Protein AF-A0A6I9NPJ2-F1 (afdb_monomer)

Foldseek 3Di:
DDPDDPVVVVVVVVVVVVVVVVVVVVVVVVVVVVVVVVVVVVVVVVVVVVVVVPDDDDDDDDDDDDDPPPPPPPVPVVNVVVVVVVVVVVVVVVVVVVVVVVVVVVVVVVVVVVVVVVVVVVVVVVVVVVVVVVVVVVVVVVVVVVVVVVVVVVVVVVVVVVVVLVVLLVLLVVLVVLLVVLLVLQVVLCVVQVHDGDPLLVVLVVVVVVVPVVDDPPDPPPDPPPDPPPDPPPPPPPDDDDDDDDDDDDPDPDDPDDPPVVSPDPVSSVSSVVSSVRSVVSSVVSVVVSVVVVPPPPDDPPDPPVVVVVVVVVVVVVVVVVVVVVVVVVVVVVVVVVVVVVVVVVVVCCVVVVCVVVVVVVVVVPPPDDDDDDDDPDDDDDD

Organism: NCBI:txid8208

Radius of gyration: 61.45 Å; Cα contacts (8 Å, |Δi|>4): 53; chains: 1; bounding box: 151×66×170 Å

Secondary structure (DSSP, 8-state):
-----HHHHHHHHHHHHHHHHHHHHHHHHHHHHHHHHHHHHHHHHHHHHHHHTTPPP-------------------HHHHHHHHHHHHHHHHHHHHHHHHHHHHHHHHHHHHHHHHHHHHHHHHHHHHHHHHHHHHHHHHHHHHHHHHHHHHHHHHHHHHHHHHHHHHHHHHHHHHHHHHHHHHHHHHHHHHTT-----HHHHHHHHHHHHHHHS-------------SS-TT-TT-------------------TTS----TT-THHHHHHHHHHHHHHHHHHHHHHHHHHHHTS-----S-HHHHHHHHHHHHHHHHHHHHHHHHHHHHHHHHHHHHHHHHHHHHHHHHHTTTHHHHHHHHHHSTTS--------------

Sequence (383 aa):
MGVEPKGAERDKSSLASKVEDLQLQLVMSKQALSQQADKVGSLTQQLEEVQSSQRPNGGEEDKGNGDEAQFDYEVDTKSKEVLESRMRSASDDLLKLRDELSQAGTRYNTLEHRYKQEKDRWRAEAQDLADKIRLCIKSSKQDEDRISELQKEIGATRKVAIDSEGHLSVAQEELLAFSEELSNLYHHICVCNNLTPKRVTLDFYREARRAHLIYPQHGAQKKPRANDMFNSKASVLQFMGEVDSAGTSTDSPACPGSPTLDFRDPSNVCNLVAVIRCQIKHLRVAVDLCRQRGAMPYSGFSDSGESERDAESLMEEVLKLKSLLSTKREQIATLRTVLKANKQLFDEITITVGLKDVLVPIFYRNSHYSVRWLVPVRSICYN

Mean predicted aligned error: 22.45 Å

InterPro domains:
  IPR018477 Bicaudal-D protein [PF09730] (9-345)
  IPR018477 Bicaudal-D protein [PTHR31233] (8-345)

Nearest PDB structures (foldseek):
  8to0-assembly1_K  TM=2.837E-01  e=7.012E+00  Mus musculus
  8otz-assembly1_Cm  TM=1.976E-01  e=8.435E+00  Bos taurus
  8otz-assembly1_Cv  TM=1.425E-01  e=6.199E+00  Bos taurus

Structure (mmCIF, N/CA/C/O backbone):
data_AF-A0A6I9NPJ2-F1
#
_entry.id   AF-A0A6I9NPJ2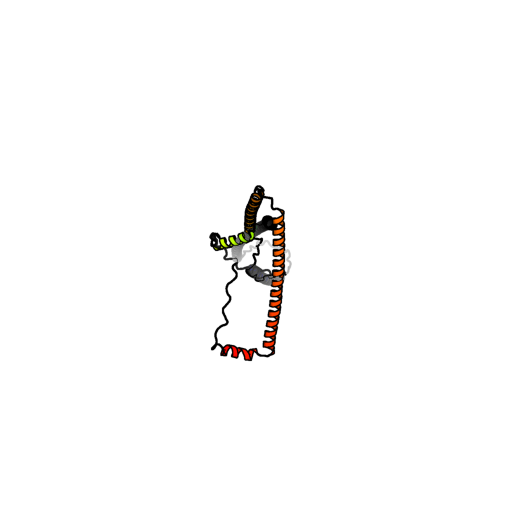-F1
#
loop_
_atom_site.group_PDB
_atom_site.id
_atom_site.type_symbol
_atom_site.label_atom_id
_atom_site.label_alt_id
_atom_site.label_comp_id
_atom_site.label_asym_id
_atom_site.label_entity_id
_atom_site.label_seq_id
_atom_site.pdbx_PDB_ins_code
_atom_site.Cartn_x
_atom_site.Cartn_y
_atom_site.Cartn_z
_atom_site.occupancy
_atom_site.B_iso_or_equiv
_atom_site.auth_seq_id
_atom_site.auth_comp_id
_atom_site.auth_asym_id
_atom_site.auth_atom_id
_atom_site.pdbx_PDB_model_num
ATOM 1 N N . MET A 1 1 ? 9.366 -7.466 22.010 1.00 38.16 1 MET A N 1
ATOM 2 C CA . MET A 1 1 ? 9.096 -7.177 23.435 1.00 38.16 1 MET A CA 1
ATOM 3 C C . MET A 1 1 ? 7.836 -6.338 23.492 1.00 38.16 1 MET A C 1
ATOM 5 O O . MET A 1 1 ? 7.825 -5.258 22.917 1.00 38.16 1 MET A O 1
ATOM 9 N N . GLY A 1 2 ? 6.754 -6.890 24.043 1.00 44.91 2 GLY A N 1
ATOM 10 C CA . GLY A 1 2 ? 5.453 -6.226 24.094 1.00 44.91 2 GLY A CA 1
ATOM 11 C C . GLY A 1 2 ? 5.486 -5.061 25.072 1.00 44.91 2 GLY A C 1
ATOM 12 O O . GLY A 1 2 ? 5.815 -5.241 26.240 1.00 44.91 2 GLY A O 1
ATOM 13 N N . VAL A 1 3 ? 5.168 -3.867 24.583 1.00 50.91 3 VAL A N 1
ATOM 14 C CA . VAL A 1 3 ? 4.899 -2.711 25.433 1.00 50.91 3 VAL A CA 1
ATOM 15 C C . VAL A 1 3 ? 3.489 -2.910 25.979 1.00 50.91 3 VAL A C 1
ATOM 17 O O . VAL A 1 3 ? 2.511 -2.597 25.302 1.00 50.91 3 VAL A O 1
ATOM 20 N N . GLU A 1 4 ? 3.372 -3.503 27.169 1.00 54.00 4 GLU A N 1
ATOM 21 C CA . GLU A 1 4 ? 2.095 -3.525 27.880 1.00 54.00 4 GLU A CA 1
ATOM 22 C C . GLU A 1 4 ? 1.645 -2.079 28.165 1.00 54.00 4 GLU A C 1
ATOM 24 O O . GLU A 1 4 ? 2.453 -1.228 28.565 1.00 54.00 4 GLU A O 1
ATOM 29 N N . PRO A 1 5 ? 0.360 -1.754 27.949 1.00 55.12 5 PRO A N 1
ATOM 30 C CA . PRO A 1 5 ? -0.159 -0.434 28.253 1.00 55.12 5 PRO A CA 1
ATOM 31 C C . PRO A 1 5 ? -0.169 -0.247 29.774 1.00 55.12 5 PRO A C 1
ATOM 33 O O . PRO A 1 5 ? -1.030 -0.781 30.467 1.00 55.12 5 PRO A O 1
ATOM 36 N N . LYS A 1 6 ? 0.759 0.569 30.289 1.00 60.22 6 LYS A N 1
ATOM 37 C CA . LYS A 1 6 ? 0.923 0.920 31.720 1.00 60.22 6 LYS A CA 1
ATOM 38 C C . LYS A 1 6 ? -0.370 1.346 32.445 1.00 60.22 6 LYS A C 1
ATOM 40 O O . LYS A 1 6 ? -0.420 1.327 33.671 1.00 60.22 6 LYS A O 1
ATOM 45 N N . GLY A 1 7 ? -1.414 1.744 31.711 1.00 67.00 7 GLY A N 1
ATOM 46 C CA . GLY A 1 7 ? -2.747 2.005 32.266 1.00 67.00 7 GLY A CA 1
ATOM 47 C C . GLY A 1 7 ? -3.471 0.734 32.727 1.00 67.00 7 GLY A C 1
ATOM 48 O O . GLY A 1 7 ? -4.004 0.707 33.831 1.00 67.00 7 GLY A O 1
ATOM 49 N N . ALA A 1 8 ? -3.405 -0.345 31.942 1.00 70.12 8 ALA A N 1
ATOM 50 C CA . ALA A 1 8 ? -4.059 -1.612 32.266 1.00 70.12 8 ALA A CA 1
ATOM 51 C C . ALA A 1 8 ? -3.421 -2.299 33.484 1.00 70.12 8 ALA A C 1
ATOM 53 O O . ALA A 1 8 ? -4.128 -2.878 34.306 1.00 70.12 8 ALA A O 1
ATOM 54 N N . GLU A 1 9 ? -2.099 -2.189 33.649 1.00 74.06 9 GLU A N 1
ATOM 55 C CA . GLU A 1 9 ? -1.397 -2.682 34.844 1.00 74.06 9 GLU A CA 1
ATOM 56 C C . GLU A 1 9 ? -1.810 -1.928 36.116 1.00 74.06 9 GLU A C 1
ATOM 58 O O . GLU A 1 9 ? -2.004 -2.536 37.173 1.00 74.06 9 GLU A O 1
ATOM 63 N N . ARG A 1 10 ? -1.989 -0.605 36.022 1.00 79.69 10 ARG A N 1
ATOM 64 C CA . ARG A 1 10 ? -2.429 0.224 37.151 1.00 79.69 10 ARG A CA 1
ATOM 65 C C . ARG A 1 10 ? -3.868 -0.091 37.561 1.00 79.69 10 ARG A C 1
ATOM 67 O O . ARG A 1 10 ? -4.141 -0.226 38.754 1.00 79.69 10 ARG A O 1
ATOM 74 N N . ASP A 1 11 ? -4.757 -0.270 36.590 1.00 84.44 11 ASP A N 1
ATOM 75 C CA . ASP A 1 11 ? -6.158 -0.621 36.837 1.00 84.44 11 ASP A CA 1
ATOM 76 C C . ASP A 1 11 ? -6.291 -2.046 37.389 1.00 84.44 11 ASP A C 1
ATOM 78 O O . ASP A 1 11 ? -7.033 -2.270 38.347 1.00 84.44 11 ASP A O 1
ATOM 82 N N . LYS A 1 12 ? -5.498 -2.997 36.876 1.00 88.75 12 LYS A N 1
ATOM 83 C CA . LYS A 1 12 ? -5.392 -4.364 37.413 1.00 88.75 12 LYS A CA 1
ATOM 84 C C . LYS A 1 12 ? -4.925 -4.364 38.869 1.00 88.75 12 LYS A C 1
ATOM 86 O O . LYS A 1 12 ? -5.502 -5.070 39.690 1.00 88.75 12 LYS A O 1
ATOM 91 N N . SER A 1 13 ? -3.924 -3.546 39.196 1.00 88.75 13 SER A N 1
ATOM 92 C CA . SER A 1 13 ? -3.397 -3.421 40.562 1.00 88.75 13 SER A CA 1
ATOM 93 C C . SER A 1 13 ? -4.421 -2.785 41.512 1.00 88.75 13 SER A C 1
ATOM 95 O O . SER A 1 13 ? -4.588 -3.236 42.642 1.00 88.75 13 SER A O 1
ATOM 97 N N . SER A 1 14 ? -5.167 -1.776 41.043 1.00 91.19 14 SER A N 1
ATOM 98 C CA . SER A 1 14 ? -6.255 -1.162 41.815 1.00 91.19 14 SER A CA 1
ATOM 99 C C . SER A 1 14 ? -7.412 -2.132 42.062 1.00 91.19 14 SER A C 1
ATOM 101 O O . SER A 1 14 ? -7.970 -2.157 43.159 1.00 91.19 14 SER A O 1
ATOM 103 N N . LEU A 1 15 ? -7.774 -2.943 41.064 1.00 90.12 15 LEU A N 1
ATOM 104 C CA . LEU A 1 15 ? -8.834 -3.936 41.205 1.00 90.12 15 LEU A CA 1
ATOM 105 C C . LEU A 1 15 ? -8.409 -5.084 42.131 1.00 90.12 15 LEU A C 1
ATOM 107 O O . LEU A 1 15 ? -9.218 -5.523 42.941 1.00 90.12 15 LEU A O 1
ATOM 111 N N . ALA A 1 16 ? -7.145 -5.516 42.066 1.00 93.50 16 ALA A N 1
ATOM 112 C CA . ALA A 1 16 ? -6.588 -6.522 42.970 1.00 93.50 16 ALA A CA 1
ATOM 113 C C . ALA A 1 16 ? -6.644 -6.065 44.436 1.00 93.50 16 ALA A C 1
ATOM 115 O O . ALA A 1 16 ? -7.194 -6.780 45.268 1.00 93.50 16 ALA A O 1
ATOM 116 N N . SER A 1 17 ? -6.204 -4.836 44.728 1.00 94.44 17 SER A N 1
ATOM 117 C CA . SER A 1 17 ? -6.300 -4.257 46.077 1.00 94.44 17 SER A CA 1
ATOM 118 C C . SER A 1 17 ? -7.750 -4.174 46.571 1.00 94.44 17 SER A C 1
ATOM 120 O O . SER A 1 17 ? -8.030 -4.553 47.702 1.00 94.44 17 SER A O 1
ATOM 122 N N . LYS A 1 18 ? -8.707 -3.785 45.716 1.00 95.88 18 LYS A N 1
ATOM 123 C CA . LYS A 1 18 ? -10.135 -3.785 46.089 1.00 95.88 18 LYS A CA 1
ATOM 124 C C . LYS A 1 18 ? -10.676 -5.186 46.374 1.00 95.88 18 LYS A C 1
ATOM 126 O O . LYS A 1 18 ? -11.534 -5.342 47.237 1.00 95.88 18 LYS A O 1
ATOM 131 N N . VAL A 1 19 ? -10.228 -6.196 45.628 1.00 95.50 19 VAL A N 1
ATOM 132 C CA . VAL A 1 19 ? -10.625 -7.590 45.863 1.00 95.50 19 VAL A CA 1
ATOM 133 C C . VAL A 1 19 ? -10.063 -8.086 47.193 1.00 95.50 19 VAL A C 1
ATOM 135 O O . VAL A 1 19 ? -10.807 -8.710 47.946 1.00 95.50 19 VAL A O 1
ATOM 138 N N . GLU A 1 20 ? -8.807 -7.771 47.511 1.00 95.69 20 GLU A N 1
ATOM 139 C CA . GLU A 1 20 ? -8.190 -8.087 48.806 1.00 95.69 20 GLU A CA 1
ATOM 140 C C . GLU A 1 20 ? -8.929 -7.404 49.969 1.00 95.69 20 GLU A C 1
ATOM 142 O O . GLU A 1 20 ? -9.288 -8.071 50.942 1.00 95.69 20 GLU A O 1
ATOM 147 N N . ASP A 1 21 ? -9.266 -6.118 49.836 1.00 95.50 21 ASP A N 1
ATOM 148 C CA . ASP A 1 21 ? -10.028 -5.370 50.845 1.00 95.50 21 ASP A CA 1
ATOM 149 C C . ASP A 1 21 ? -11.427 -5.969 51.071 1.00 95.50 21 ASP A C 1
ATOM 151 O O . ASP A 1 21 ? -11.862 -6.161 52.210 1.00 95.50 21 ASP A O 1
ATOM 155 N N . LEU A 1 22 ? -12.136 -6.321 49.991 1.00 95.69 22 LEU A N 1
ATOM 156 C CA . LEU A 1 22 ? -13.455 -6.956 50.076 1.00 95.69 22 LEU A CA 1
ATOM 157 C C . LEU A 1 22 ? -13.381 -8.366 50.677 1.00 95.69 22 LEU A C 1
ATOM 159 O O . LEU A 1 22 ? -14.276 -8.763 51.428 1.00 95.69 22 LEU A O 1
ATOM 163 N N . GLN A 1 23 ? -12.326 -9.127 50.378 1.00 94.75 23 GLN A N 1
ATOM 164 C CA . GLN A 1 23 ? -12.084 -10.431 50.995 1.00 94.75 23 GLN A CA 1
ATOM 165 C C . GLN A 1 23 ? -11.828 -10.292 52.497 1.00 94.75 23 GLN A C 1
ATOM 167 O O . GLN A 1 23 ? -12.419 -11.038 53.281 1.00 94.75 23 GLN A O 1
ATOM 172 N N . LEU A 1 24 ? -11.024 -9.311 52.911 1.00 96.94 24 LEU A N 1
ATOM 173 C CA . LEU A 1 24 ? -10.785 -9.020 54.322 1.00 96.94 24 LEU A CA 1
ATOM 174 C C . LEU A 1 24 ? -12.087 -8.626 55.033 1.00 96.94 24 LEU A C 1
ATOM 176 O O . LEU A 1 24 ? -12.410 -9.171 56.091 1.00 96.94 24 LEU A O 1
ATOM 180 N N . GLN A 1 25 ? -12.886 -7.751 54.422 1.00 95.88 25 GLN A N 1
ATOM 181 C CA . GLN A 1 25 ? -14.169 -7.318 54.974 1.00 95.88 25 GLN A CA 1
ATOM 182 C C . GLN A 1 25 ? -15.164 -8.484 55.114 1.00 95.88 25 GLN A C 1
ATOM 184 O O . GLN A 1 25 ? -15.882 -8.572 56.114 1.00 95.88 25 GLN A O 1
ATOM 189 N N . LEU A 1 26 ? -15.175 -9.419 5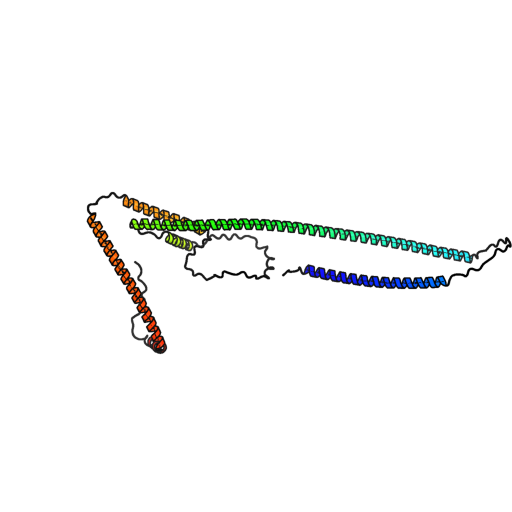4.158 1.00 96.62 26 LEU A N 1
ATOM 190 C CA . LEU A 1 26 ? -15.981 -10.638 54.232 1.00 96.62 26 LEU A CA 1
ATOM 191 C C . LEU A 1 26 ? -15.544 -11.539 55.393 1.00 96.62 26 LEU A C 1
ATOM 193 O O . LEU A 1 26 ? -16.397 -12.065 56.108 1.00 96.62 26 LEU A O 1
ATOM 197 N N . VAL A 1 27 ? -14.236 -11.723 55.591 1.00 96.81 27 VAL A N 1
ATOM 198 C CA . VAL A 1 27 ? -13.698 -12.520 56.706 1.00 96.81 27 VAL A CA 1
ATOM 199 C C . VAL A 1 27 ? -14.092 -11.900 58.045 1.00 96.81 27 VAL A C 1
ATOM 201 O O . VAL A 1 27 ? -14.621 -12.602 58.906 1.00 96.81 27 VAL A O 1
ATOM 204 N N . MET A 1 28 ? -13.934 -10.583 58.195 1.00 94.88 28 MET A N 1
ATOM 205 C CA . MET A 1 28 ? -14.337 -9.869 59.410 1.00 94.88 28 MET A CA 1
ATOM 206 C C . MET A 1 28 ? -15.846 -9.978 59.672 1.00 94.88 28 MET A C 1
ATOM 208 O O . MET A 1 28 ? -16.262 -10.223 60.804 1.00 94.88 28 MET A O 1
ATOM 212 N N . SER A 1 29 ? -16.678 -9.856 58.632 1.00 91.81 29 SER A N 1
ATOM 213 C CA . SER A 1 29 ? -18.133 -10.006 58.756 1.00 91.81 29 SER A CA 1
ATOM 214 C C . SER A 1 29 ? -18.537 -11.430 59.155 1.00 91.81 29 SER A C 1
ATOM 216 O O . SER A 1 29 ? -19.377 -11.599 60.040 1.00 91.81 29 SER A O 1
ATOM 218 N N . LYS A 1 30 ? -17.901 -12.459 58.577 1.00 95.00 30 LYS A N 1
ATOM 219 C CA . LYS A 1 30 ? -18.116 -13.862 58.967 1.00 95.00 30 LYS A CA 1
ATOM 220 C C . LYS A 1 30 ? -17.730 -14.116 60.424 1.00 95.00 30 LYS A C 1
ATOM 222 O O . LYS A 1 30 ? -18.463 -14.801 61.132 1.00 95.00 30 LYS A O 1
ATOM 227 N N . GLN A 1 31 ? -16.615 -13.546 60.879 1.00 96.75 31 GLN A N 1
ATOM 228 C CA . GLN A 1 31 ? -16.175 -13.667 62.268 1.00 96.75 31 GLN A CA 1
ATOM 229 C C . GLN A 1 31 ? -17.161 -12.999 63.239 1.00 96.75 31 GLN A C 1
ATOM 231 O O . GLN A 1 31 ? -17.514 -13.598 64.253 1.00 96.75 31 GLN A O 1
ATOM 236 N N . ALA A 1 32 ? -17.658 -11.802 62.914 1.00 95.50 32 ALA A N 1
ATOM 237 C CA . ALA A 1 32 ? -18.668 -11.118 63.722 1.00 95.50 32 ALA A CA 1
ATOM 238 C C . ALA A 1 32 ? -19.992 -11.905 63.787 1.00 95.50 32 ALA A C 1
ATOM 240 O O . ALA A 1 32 ? -20.590 -12.022 64.857 1.00 95.50 32 ALA A O 1
ATOM 241 N N . LEU A 1 33 ? -20.423 -12.499 62.666 1.00 95.44 33 LEU A N 1
ATOM 242 C CA . LEU A 1 33 ? -21.618 -13.345 62.625 1.00 95.44 33 LEU A CA 1
ATOM 243 C C . LEU A 1 33 ? -21.452 -14.602 63.491 1.00 95.44 33 LEU A C 1
ATOM 245 O O . LEU A 1 33 ? -22.380 -14.965 64.207 1.00 95.44 33 LEU A O 1
ATOM 249 N N . SER A 1 34 ? -20.270 -15.231 63.473 1.00 94.56 34 SER A N 1
ATOM 250 C CA . SER A 1 34 ? -19.956 -16.372 64.345 1.00 94.56 34 SER A CA 1
ATOM 251 C C . SER A 1 34 ? -20.078 -15.994 65.820 1.00 94.56 34 SER A C 1
ATOM 253 O O . SER A 1 34 ? -20.769 -16.674 66.566 1.00 94.56 34 SER A O 1
ATOM 255 N N . GLN A 1 35 ? -19.497 -14.861 66.229 1.00 95.56 35 GLN A N 1
ATOM 256 C CA . GLN A 1 35 ? -19.594 -14.381 67.613 1.00 95.56 35 GLN A CA 1
ATOM 257 C C . GLN A 1 35 ? -21.043 -14.104 68.030 1.00 95.56 35 GLN A C 1
ATOM 259 O O . GLN A 1 35 ? -21.431 -14.356 69.172 1.00 95.56 35 GLN A O 1
ATOM 264 N N . GLN A 1 36 ? -21.862 -13.585 67.111 1.00 90.69 36 GLN A N 1
ATOM 265 C CA . GLN A 1 36 ? -23.281 -13.374 67.368 1.00 90.69 36 GLN A CA 1
ATOM 266 C C . GLN A 1 36 ? -24.045 -14.701 67.472 1.00 90.69 36 GLN A C 1
ATOM 268 O O . GLN A 1 36 ? -24.898 -14.824 68.349 1.00 90.69 36 GLN A O 1
ATOM 273 N N . ALA A 1 37 ? -23.722 -15.692 66.636 1.00 92.25 37 ALA A N 1
ATOM 274 C CA . ALA A 1 37 ? -24.296 -17.033 66.712 1.00 92.25 37 ALA A CA 1
ATOM 275 C C . ALA A 1 37 ? -23.957 -17.719 68.046 1.00 92.25 37 ALA A C 1
ATOM 277 O O . ALA A 1 37 ? -24.860 -18.235 68.702 1.00 92.25 37 ALA A O 1
ATOM 278 N N . ASP A 1 38 ? -22.705 -17.627 68.502 1.00 94.50 38 ASP A N 1
ATOM 279 C CA . ASP A 1 38 ? -22.266 -18.175 69.792 1.00 94.50 38 ASP A CA 1
ATOM 280 C C . ASP A 1 38 ? -23.000 -17.505 70.965 1.00 94.50 38 ASP A C 1
ATOM 282 O O . ASP A 1 38 ? -23.469 -18.168 71.894 1.00 94.50 38 ASP A O 1
ATOM 286 N N . LYS A 1 39 ? -23.176 -16.178 70.903 1.00 95.25 39 LYS A N 1
ATOM 287 C CA . LYS A 1 39 ? -23.915 -15.419 71.920 1.00 95.25 39 LYS A CA 1
ATOM 288 C C . LYS A 1 39 ? -25.400 -15.785 71.953 1.00 95.25 39 LYS A C 1
ATOM 290 O O . LYS A 1 39 ? -25.966 -15.909 73.036 1.00 95.25 39 LYS A O 1
ATOM 295 N N . VAL A 1 40 ? -26.031 -15.966 70.791 1.00 93.75 40 VAL A N 1
ATOM 296 C CA . VAL A 1 40 ? -27.425 -16.432 70.698 1.00 93.75 40 VAL A CA 1
ATOM 297 C C . VAL A 1 40 ? -27.551 -17.858 71.232 1.00 93.75 40 VAL A C 1
ATOM 299 O O . VAL A 1 40 ? -28.490 -18.131 71.976 1.00 93.75 40 VAL A O 1
ATOM 302 N N . GLY A 1 41 ? -26.592 -18.740 70.935 1.00 94.94 41 GLY A N 1
ATOM 303 C CA . GLY A 1 41 ? -26.534 -20.089 71.501 1.00 94.94 41 GLY A CA 1
ATOM 304 C C . GLY A 1 41 ? -26.469 -20.070 73.030 1.00 94.94 41 GLY A C 1
ATOM 305 O O . GLY A 1 41 ? -27.281 -20.715 73.687 1.00 94.94 41 GLY A O 1
ATOM 306 N N . SER A 1 42 ? -25.585 -19.247 73.602 1.00 93.44 42 SER A N 1
ATOM 307 C CA . SER A 1 42 ? -25.468 -19.089 75.058 1.00 93.44 42 SER A CA 1
ATOM 308 C C . SER A 1 42 ? -26.744 -18.532 75.704 1.00 93.44 42 SER A C 1
ATOM 310 O O . SER A 1 42 ? -27.184 -19.052 76.727 1.00 93.44 42 SER A O 1
ATOM 312 N N . LEU A 1 43 ? -27.382 -17.520 75.101 1.00 93.12 43 LEU A N 1
ATOM 313 C CA . LEU A 1 43 ? -28.652 -16.975 75.602 1.00 93.12 43 LEU A CA 1
ATOM 314 C C . LEU A 1 43 ? -29.803 -17.985 75.497 1.00 93.12 43 LEU A C 1
ATOM 316 O O . LEU A 1 43 ? -30.653 -18.036 76.382 1.00 93.12 43 LEU A O 1
ATOM 320 N N . THR A 1 44 ? -29.822 -18.800 74.440 1.00 91.94 44 THR A N 1
ATOM 321 C CA . THR A 1 44 ? -30.819 -19.867 74.262 1.00 91.94 44 THR A CA 1
ATOM 322 C C . THR A 1 44 ? -30.664 -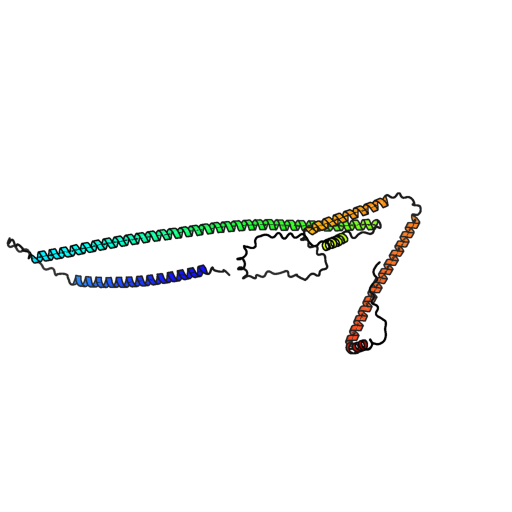20.931 75.348 1.00 91.94 44 THR A C 1
ATOM 324 O O . THR A 1 44 ? -31.652 -21.323 75.960 1.00 91.94 44 THR A O 1
ATOM 327 N N . GLN A 1 45 ? -29.426 -21.320 75.666 1.00 91.31 45 GLN A N 1
ATOM 328 C CA . GLN A 1 45 ? -29.133 -22.264 76.746 1.00 91.31 45 GLN A CA 1
ATOM 329 C C . GLN A 1 45 ? -29.535 -21.714 78.126 1.00 91.31 45 GLN A C 1
ATOM 331 O O . GLN A 1 45 ? -30.165 -22.423 78.907 1.00 91.31 45 GLN A O 1
ATOM 336 N N . GLN A 1 46 ? -29.265 -20.432 78.404 1.00 90.19 46 GLN A N 1
ATOM 337 C CA . GLN A 1 46 ? -29.727 -19.773 79.636 1.00 90.19 46 GLN A CA 1
ATOM 338 C C . GLN A 1 46 ? -31.261 -19.743 79.740 1.00 90.19 46 GLN A C 1
ATOM 340 O O . GLN A 1 46 ? -31.814 -19.889 80.829 1.00 90.19 46 GLN A O 1
ATOM 345 N N . LEU A 1 47 ? -31.966 -19.572 78.617 1.00 85.88 47 LEU A N 1
ATOM 346 C CA . LEU A 1 47 ? -33.429 -19.599 78.584 1.00 85.88 47 LEU A CA 1
ATOM 347 C C . LEU A 1 47 ? -33.985 -21.007 78.868 1.00 85.88 47 LEU A C 1
ATOM 349 O O . LEU A 1 47 ? -34.961 -21.135 79.608 1.00 85.88 47 LEU A O 1
ATOM 353 N N . GLU A 1 48 ? -33.363 -22.055 78.316 1.00 85.19 48 GLU A N 1
ATOM 354 C CA . GLU A 1 48 ? -33.728 -23.454 78.587 1.00 85.19 48 GLU A CA 1
ATOM 355 C C . GLU A 1 48 ? -33.485 -23.833 80.055 1.00 85.19 48 GLU A C 1
ATOM 357 O O . GLU A 1 48 ? -34.339 -24.472 80.674 1.00 85.19 48 GLU A O 1
ATOM 362 N N . GLU A 1 49 ? -32.384 -23.375 80.659 1.00 83.06 49 GLU A N 1
ATOM 363 C CA . GLU A 1 49 ? -32.111 -23.568 82.088 1.00 83.06 49 GLU A CA 1
ATOM 364 C C . GLU A 1 49 ? -33.188 -22.905 82.967 1.00 83.06 49 GLU A C 1
ATOM 366 O O . GLU A 1 49 ? -33.707 -23.534 83.897 1.00 83.06 49 GLU A O 1
ATOM 371 N N . VAL A 1 50 ? -33.612 -21.681 82.632 1.00 81.62 50 VAL A N 1
ATOM 372 C CA . VAL A 1 50 ? -34.684 -20.967 83.352 1.00 81.62 50 VAL A CA 1
ATOM 373 C C . VAL A 1 50 ? -36.050 -21.640 83.161 1.00 81.62 50 VAL A C 1
ATOM 375 O O . VAL A 1 50 ? -36.787 -21.793 84.136 1.00 81.62 50 VAL A O 1
ATOM 378 N N . GLN A 1 51 ? -36.384 -22.111 81.952 1.00 75.12 51 GLN A N 1
ATOM 379 C CA . GLN A 1 51 ? -37.618 -22.874 81.706 1.00 75.12 51 GLN A CA 1
ATOM 380 C C . GLN A 1 51 ? -37.626 -24.221 82.435 1.00 75.12 51 GLN A C 1
ATOM 382 O O . GLN A 1 51 ? -38.672 -24.647 82.928 1.00 75.12 51 GLN A O 1
ATOM 387 N N . SER A 1 52 ? -36.473 -24.885 82.540 1.00 67.44 52 SER A N 1
ATOM 388 C CA . SER A 1 52 ? -36.353 -26.153 83.265 1.00 67.44 52 SER A CA 1
ATOM 389 C C . SER A 1 52 ? -36.541 -25.990 84.780 1.00 67.44 52 SER A C 1
ATOM 391 O O . SER A 1 52 ? -37.115 -26.872 85.414 1.00 67.44 52 SER A O 1
ATOM 393 N N . SER A 1 53 ? -36.174 -24.831 85.343 1.00 60.59 53 SER A N 1
ATOM 394 C CA . SER A 1 53 ? -36.422 -24.483 86.753 1.00 60.59 53 SER A CA 1
ATOM 395 C C . SER A 1 53 ? -37.863 -24.036 87.055 1.00 60.59 53 SER A C 1
ATOM 397 O O . SER A 1 53 ? -38.220 -23.916 88.224 1.00 60.59 53 SER A O 1
ATOM 399 N N . GLN A 1 54 ? -38.706 -23.792 86.041 1.00 55.25 54 GLN A N 1
ATOM 400 C CA . GLN A 1 54 ? -40.064 -23.236 86.195 1.00 55.25 54 GLN A CA 1
ATOM 401 C C . GLN A 1 54 ? -41.220 -24.218 85.922 1.00 55.25 54 GLN A C 1
ATOM 403 O O . GLN A 1 54 ? -42.368 -23.784 85.823 1.00 55.25 54 GLN A O 1
ATOM 408 N N . ARG A 1 55 ? -40.989 -25.537 85.841 1.00 46.69 55 ARG A N 1
ATOM 409 C CA . ARG A 1 55 ? -42.103 -26.509 85.799 1.00 46.69 55 ARG A CA 1
ATOM 410 C C . ARG A 1 55 ? -42.738 -26.683 87.193 1.00 46.69 55 ARG A C 1
ATOM 412 O O . ARG A 1 55 ? -42.043 -27.160 88.089 1.00 46.69 55 ARG A O 1
ATOM 419 N N . PRO A 1 56 ? -44.038 -26.380 87.398 1.00 49.28 56 PRO A N 1
ATOM 420 C CA . PRO A 1 56 ? -44.739 -26.750 88.621 1.00 49.28 56 PRO A CA 1
ATOM 421 C C . PRO A 1 56 ? -45.010 -28.256 88.618 1.00 49.28 56 PRO A C 1
ATOM 423 O O . PRO A 1 56 ? -45.453 -28.826 87.619 1.00 49.28 56 PRO A O 1
ATOM 426 N N . ASN A 1 57 ? -44.735 -28.881 89.756 1.00 41.38 57 ASN A N 1
ATOM 427 C CA . ASN A 1 57 ? -45.082 -30.257 90.071 1.00 41.38 57 ASN A CA 1
ATOM 428 C C . ASN A 1 57 ? -46.614 -30.407 90.014 1.00 41.38 57 ASN A C 1
ATOM 430 O O . ASN A 1 57 ? -47.326 -29.688 90.713 1.00 41.38 57 ASN A O 1
ATOM 434 N N . GLY A 1 58 ? -47.118 -31.299 89.161 1.00 42.53 58 GLY A N 1
ATOM 435 C CA . GLY A 1 58 ? -48.537 -31.636 89.101 1.00 42.53 58 GLY A CA 1
ATOM 436 C C . GLY A 1 58 ? 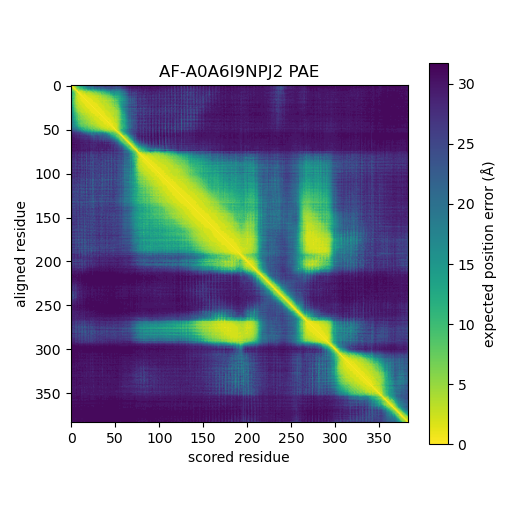-48.923 -32.483 90.311 1.00 42.53 58 GLY A C 1
ATOM 437 O O . GLY A 1 58 ? -48.461 -33.615 90.433 1.00 42.53 58 GLY A O 1
ATOM 438 N N . GLY A 1 59 ? -49.749 -31.915 91.187 1.00 38.81 59 GLY A N 1
ATOM 439 C CA . GLY A 1 59 ? -50.445 -32.587 92.279 1.00 38.81 59 GLY A CA 1
ATOM 440 C C . GLY A 1 59 ? -51.950 -32.357 92.136 1.00 38.81 59 GLY A C 1
ATOM 441 O O . GLY A 1 59 ? -52.374 -31.272 91.754 1.00 38.81 59 GLY A O 1
ATOM 442 N N . GLU A 1 60 ? -52.685 -33.438 92.358 1.00 45.25 60 GLU A N 1
ATOM 443 C CA . GLU A 1 60 ? -54.122 -33.710 92.231 1.00 45.25 60 GLU A CA 1
ATOM 444 C C . GLU A 1 60 ? -55.074 -32.699 92.894 1.00 45.25 60 GLU A C 1
ATOM 446 O O . GLU A 1 60 ? -54.671 -32.005 93.814 1.00 45.25 60 GLU A O 1
ATOM 451 N N . GLU A 1 61 ? -56.350 -32.707 92.477 1.00 39.00 61 GLU A N 1
ATOM 452 C CA . GLU A 1 61 ? -57.550 -32.525 93.329 1.00 39.00 61 GLU A CA 1
ATOM 453 C C . GLU A 1 61 ? -58.790 -32.856 92.465 1.00 39.00 61 GLU A C 1
ATOM 455 O O . GLU A 1 61 ? -59.002 -32.292 91.393 1.00 39.00 61 GLU A O 1
ATOM 460 N N . ASP A 1 62 ? -59.412 -34.020 92.645 1.00 37.94 62 ASP A N 1
ATOM 461 C CA . ASP A 1 62 ? -60.436 -34.380 93.641 1.00 37.94 62 ASP A CA 1
ATOM 462 C C . ASP A 1 62 ? -61.748 -33.581 93.519 1.00 37.94 62 ASP A C 1
ATOM 464 O O . ASP A 1 62 ? -61.807 -32.359 93.626 1.00 37.94 62 ASP A O 1
ATOM 468 N N . LYS A 1 63 ? -62.826 -34.324 93.248 1.00 41.16 63 LYS A N 1
ATOM 469 C CA . LYS A 1 63 ? -64.194 -33.832 93.069 1.00 41.16 63 LYS A CA 1
ATOM 470 C C . LYS A 1 63 ? -64.938 -34.008 94.391 1.00 41.16 63 LYS A C 1
ATOM 472 O O . LYS A 1 63 ? -65.566 -35.040 94.617 1.00 41.16 63 LYS A O 1
ATOM 477 N N . GLY A 1 64 ? -64.908 -32.968 95.219 1.00 36.62 64 GLY A N 1
ATOM 478 C CA . GLY A 1 64 ? -65.673 -32.853 96.459 1.00 36.62 64 GLY A CA 1
ATOM 479 C C . GLY A 1 64 ? -66.773 -31.793 96.361 1.00 36.62 64 GLY A C 1
ATOM 480 O O . GLY A 1 64 ? -66.505 -30.605 96.275 1.00 36.62 64 GLY A O 1
ATOM 481 N N . ASN A 1 65 ? -68.008 -32.279 96.363 1.00 34.97 65 ASN A N 1
ATOM 482 C CA . ASN A 1 65 ? -69.302 -31.611 96.503 1.00 34.97 65 ASN A CA 1
ATOM 483 C C . ASN A 1 65 ? -69.363 -30.500 97.581 1.00 34.97 65 ASN A C 1
ATOM 485 O O . ASN A 1 65 ? -68.880 -30.722 98.689 1.00 34.97 65 ASN A O 1
ATOM 489 N N . GLY A 1 66 ? -70.077 -29.395 97.325 1.00 38.31 66 GLY A N 1
ATOM 490 C CA . GLY A 1 66 ? -70.543 -28.503 98.397 1.00 38.31 66 GLY A CA 1
ATOM 491 C C . GLY A 1 66 ? -70.755 -27.041 98.003 1.00 38.31 66 GLY A C 1
ATOM 492 O O . GLY A 1 66 ? -69.793 -26.320 97.786 1.00 38.31 66 GLY A O 1
ATOM 493 N N . ASP A 1 67 ? -72.024 -26.640 98.016 1.00 36.69 67 ASP A N 1
ATOM 494 C CA . ASP A 1 67 ? -72.574 -25.282 98.074 1.00 36.69 67 ASP A CA 1
ATOM 495 C C . ASP A 1 67 ? -72.444 -24.348 96.859 1.00 36.69 67 ASP A C 1
ATOM 497 O O . ASP A 1 67 ? -71.411 -23.745 96.568 1.00 36.69 67 ASP A O 1
ATOM 501 N N . GLU A 1 68 ? -73.610 -24.117 96.238 1.00 45.75 68 GLU A N 1
ATOM 502 C CA . GLU A 1 68 ? -74.016 -22.839 95.644 1.00 45.75 68 GLU A CA 1
ATOM 503 C C . GLU A 1 68 ? -73.927 -21.722 96.700 1.00 45.75 68 GLU A C 1
ATOM 505 O O . GLU A 1 68 ? -74.922 -21.188 97.186 1.00 45.75 68 GLU A O 1
ATOM 510 N N . ALA A 1 69 ? -72.712 -21.338 97.063 1.00 43.41 69 ALA A N 1
ATOM 511 C CA . ALA A 1 69 ? -72.452 -19.988 97.501 1.00 43.41 69 ALA A CA 1
ATOM 512 C C . ALA A 1 69 ? -72.079 -19.226 96.237 1.00 43.41 69 ALA A C 1
ATOM 514 O O . ALA A 1 69 ? -71.012 -19.435 95.660 1.00 43.41 69 ALA A O 1
ATOM 515 N N . GLN A 1 70 ? -72.985 -18.360 95.789 1.00 47.91 70 GLN A N 1
ATOM 516 C CA . GLN A 1 70 ? -72.672 -17.265 94.888 1.00 47.91 70 GLN A CA 1
ATOM 517 C C . GLN A 1 70 ? -71.591 -16.405 95.559 1.00 47.91 70 GLN A C 1
ATOM 519 O O . GLN A 1 70 ? -71.874 -15.414 96.226 1.00 47.91 70 GLN A O 1
ATOM 524 N N . PHE A 1 71 ? -70.343 -16.856 95.446 1.00 42.81 71 PHE A N 1
ATOM 525 C CA . PHE A 1 71 ? -69.149 -16.122 95.806 1.00 42.81 71 PHE A CA 1
ATOM 526 C C . PHE A 1 71 ? -68.976 -15.096 94.699 1.00 42.81 71 PHE A C 1
ATOM 528 O O . PHE A 1 71 ? -68.359 -15.345 93.662 1.00 42.81 71 PHE A O 1
ATOM 535 N N . ASP A 1 72 ? -69.627 -13.957 94.902 1.00 46.06 72 ASP A N 1
ATOM 536 C CA . ASP A 1 72 ? -69.286 -12.721 94.231 1.00 46.06 72 ASP A CA 1
ATOM 537 C C . ASP A 1 72 ? -67.821 -12.449 94.582 1.00 46.06 72 ASP A C 1
ATOM 539 O O . ASP A 1 72 ? -67.493 -11.933 95.651 1.00 46.06 72 ASP A O 1
ATOM 543 N N . TYR A 1 73 ? -66.909 -12.924 93.731 1.00 53.91 73 TYR A N 1
ATOM 544 C CA . TYR A 1 73 ? -65.559 -12.400 93.713 1.00 53.91 73 TYR A CA 1
ATOM 545 C C . TYR A 1 73 ? -65.720 -10.939 93.295 1.00 53.91 73 TYR A C 1
ATOM 547 O O . TYR A 1 73 ? -65.623 -10.609 92.112 1.00 53.91 73 TYR A O 1
ATOM 555 N N . GLU A 1 74 ? -65.968 -10.066 94.273 1.00 51.00 74 GLU A N 1
ATOM 556 C CA . GLU A 1 74 ? -65.581 -8.669 94.197 1.00 51.00 74 GLU A CA 1
ATOM 557 C C . GLU A 1 74 ? -64.080 -8.693 93.920 1.00 51.00 74 GLU A C 1
ATOM 559 O O . GLU A 1 74 ? -63.234 -8.770 94.813 1.00 51.00 74 GLU A O 1
ATOM 564 N N . VAL A 1 75 ? -63.734 -8.736 92.634 1.00 58.47 75 VAL A N 1
ATOM 565 C CA . VAL A 1 75 ? -62.398 -8.413 92.177 1.00 58.47 75 VAL A CA 1
ATOM 566 C C . VAL A 1 75 ? -62.181 -7.010 92.699 1.00 58.47 75 VAL A C 1
ATOM 568 O O . VAL A 1 75 ? -62.812 -6.075 92.205 1.00 58.47 75 VAL A O 1
ATOM 571 N N . ASP A 1 76 ? -61.344 -6.913 93.734 1.00 67.38 76 ASP A N 1
ATOM 572 C CA . ASP A 1 76 ? -60.874 -5.668 94.325 1.00 67.38 76 ASP A CA 1
ATOM 573 C C . ASP A 1 76 ? -60.766 -4.627 93.209 1.00 67.38 76 ASP A C 1
ATOM 575 O O . ASP A 1 76 ? -60.076 -4.854 92.207 1.00 67.38 76 ASP A O 1
ATOM 579 N N . THR A 1 77 ? -61.521 -3.534 93.315 1.00 68.50 77 THR A N 1
ATOM 580 C CA . THR A 1 77 ? -61.626 -2.504 92.267 1.00 68.50 77 THR A CA 1
ATOM 581 C C . THR A 1 77 ? -60.240 -2.041 91.817 1.00 68.50 77 THR A C 1
ATOM 583 O O . THR A 1 77 ? -60.000 -1.810 90.631 1.00 68.50 77 THR A O 1
ATOM 586 N N . LYS A 1 78 ? -59.281 -2.066 92.746 1.00 78.38 78 LYS A N 1
ATOM 587 C CA . LYS A 1 78 ? -57.860 -1.810 92.528 1.00 78.38 78 LYS A CA 1
ATOM 588 C C . LYS A 1 78 ? -57.171 -2.830 91.608 1.00 78.38 78 LYS A C 1
ATOM 590 O O . LYS A 1 78 ? -56.351 -2.447 90.779 1.00 78.38 78 LYS A O 1
ATOM 595 N N . SER A 1 79 ? -57.500 -4.118 91.702 1.00 80.44 79 SER A N 1
ATOM 596 C CA . SER A 1 79 ? -56.982 -5.183 90.825 1.00 80.44 79 SER A CA 1
ATOM 597 C C . SER A 1 79 ? -57.479 -5.028 89.381 1.00 80.44 79 SER A C 1
ATOM 599 O O . SER A 1 79 ? -56.697 -5.142 88.431 1.00 80.44 79 SER A O 1
ATOM 601 N N . LYS A 1 80 ? -58.759 -4.668 89.204 1.00 84.44 80 LYS A N 1
ATOM 602 C CA . LYS A 1 80 ? -59.342 -4.361 87.888 1.00 84.44 80 LYS A CA 1
ATOM 603 C C . LYS A 1 80 ? -58.685 -3.133 87.244 1.00 84.44 80 LYS A C 1
ATOM 605 O O . LYS A 1 80 ? -58.278 -3.201 86.086 1.00 84.44 80 LYS A O 1
ATOM 610 N N . GLU A 1 81 ? -58.501 -2.047 87.994 1.00 87.06 81 GLU A N 1
ATOM 611 C CA . GLU A 1 81 ? -57.823 -0.832 87.513 1.00 87.06 81 GLU A CA 1
ATOM 612 C C . GLU A 1 81 ? -56.355 -1.075 87.121 1.00 87.06 81 GLU A C 1
ATOM 614 O O . GLU A 1 81 ? -55.871 -0.533 86.120 1.00 87.06 81 GLU A O 1
ATOM 619 N N . VAL A 1 82 ? -55.634 -1.913 87.877 1.00 89.62 82 VAL A N 1
ATOM 620 C CA . VAL A 1 82 ? -54.252 -2.308 87.557 1.00 89.62 82 VAL A CA 1
ATOM 621 C C . VAL A 1 82 ? -54.202 -3.122 86.264 1.00 89.62 82 VAL A C 1
ATOM 623 O O . VAL A 1 82 ? -53.341 -2.866 85.417 1.00 89.62 82 VAL A O 1
ATOM 626 N N . LEU A 1 83 ? -55.127 -4.067 86.073 1.00 90.50 83 LEU A N 1
ATOM 627 C CA . LEU A 1 83 ? -55.218 -4.846 84.838 1.00 90.50 83 LEU A CA 1
ATOM 628 C C . LEU A 1 83 ? -55.541 -3.952 83.634 1.00 90.50 83 LEU A C 1
ATOM 630 O O . LEU A 1 83 ? -54.853 -4.035 82.618 1.00 90.50 83 LEU A O 1
ATOM 634 N N . GLU A 1 84 ? -56.522 -3.056 83.757 1.00 91.12 84 GLU A N 1
ATOM 635 C CA . GLU A 1 84 ? -56.876 -2.092 82.708 1.00 91.12 84 GLU A CA 1
ATOM 636 C C . GLU A 1 84 ? -55.704 -1.160 82.366 1.00 91.12 84 GLU A C 1
ATOM 638 O O . GLU A 1 84 ? -55.432 -0.898 81.193 1.00 91.12 84 GLU A O 1
ATOM 643 N N . SER A 1 85 ? -54.958 -0.698 83.371 1.00 91.88 85 SER A N 1
ATOM 644 C CA . SER A 1 85 ? -53.756 0.119 83.171 1.00 91.88 85 SER A CA 1
ATOM 645 C C . SER A 1 85 ? -52.643 -0.655 82.462 1.00 91.88 85 SER A C 1
ATOM 647 O O . SER A 1 85 ? -52.005 -0.124 81.553 1.00 91.88 85 SER A O 1
ATOM 649 N N . ARG A 1 86 ? -52.447 -1.933 82.809 1.00 95.56 86 ARG A N 1
ATOM 650 C CA . ARG A 1 86 ? -51.470 -2.814 82.154 1.00 95.56 86 ARG A CA 1
ATOM 651 C C . ARG A 1 86 ? -51.866 -3.138 80.714 1.00 95.56 86 ARG A C 1
ATOM 653 O O . ARG A 1 86 ? -51.007 -3.122 79.837 1.00 95.56 86 ARG A O 1
ATOM 660 N N . MET A 1 87 ? -53.152 -3.375 80.451 1.00 95.00 87 MET A N 1
ATOM 661 C CA . MET A 1 87 ? -53.684 -3.562 79.097 1.00 95.00 87 MET A CA 1
ATOM 662 C C . MET A 1 87 ? -53.528 -2.301 78.245 1.00 95.00 87 MET A C 1
ATOM 664 O O . MET A 1 87 ? -53.161 -2.402 77.074 1.00 95.00 87 MET A O 1
ATOM 668 N N . ARG A 1 88 ? -53.757 -1.116 78.824 1.00 95.88 88 ARG A N 1
ATOM 669 C CA . ARG A 1 88 ? -53.548 0.169 78.145 1.00 95.88 88 ARG A CA 1
ATOM 670 C C . ARG A 1 88 ? -52.075 0.375 77.786 1.00 95.88 88 ARG A C 1
ATOM 672 O O . ARG A 1 88 ? -51.780 0.613 76.624 1.00 95.88 88 ARG A O 1
ATOM 679 N N . SER A 1 89 ? -51.159 0.151 78.733 1.00 96.44 89 SER A N 1
ATOM 680 C CA . SER A 1 89 ? -49.709 0.197 78.476 1.00 96.44 89 SER A CA 1
ATOM 681 C C . SER A 1 89 ? -49.283 -0.786 77.380 1.00 96.44 89 SER A C 1
ATOM 683 O O . SER A 1 89 ? -48.548 -0.410 76.474 1.00 96.44 89 SER A O 1
ATOM 685 N N . ALA A 1 90 ? -49.770 -2.031 77.423 1.00 96.44 90 ALA A N 1
ATOM 686 C CA . ALA A 1 90 ? -49.471 -3.024 76.393 1.00 96.44 90 ALA A CA 1
ATOM 687 C C . ALA A 1 90 ? -50.030 -2.619 75.016 1.00 96.44 90 ALA A C 1
ATOM 689 O O . ALA A 1 90 ? -49.387 -2.852 73.996 1.00 96.44 90 ALA A O 1
ATOM 690 N N . SER A 1 91 ? -51.207 -1.988 74.980 1.00 96.50 91 SER A N 1
ATOM 691 C CA . SER A 1 91 ? -51.814 -1.482 73.741 1.00 96.50 91 SER A CA 1
ATOM 692 C C . SER A 1 91 ? -51.003 -0.329 73.141 1.00 96.50 91 SER A C 1
ATOM 694 O O . SER A 1 91 ? -50.782 -0.307 71.930 1.00 96.50 91 SER A O 1
ATOM 696 N N . ASP A 1 92 ? -50.505 0.585 73.976 1.00 96.81 92 ASP A N 1
ATOM 697 C CA . ASP A 1 92 ? -49.633 1.683 73.546 1.00 96.81 92 ASP A CA 1
ATOM 698 C C . ASP A 1 92 ? -48.299 1.161 72.992 1.00 96.81 92 ASP A C 1
ATOM 700 O O . ASP A 1 92 ? -47.803 1.658 71.979 1.00 96.81 92 ASP A O 1
ATOM 704 N N . ASP A 1 93 ? -47.730 0.124 73.607 1.00 97.19 93 ASP A N 1
ATOM 705 C CA . ASP A 1 93 ? -46.498 -0.502 73.123 1.00 97.19 93 ASP A CA 1
ATOM 706 C C . ASP A 1 93 ? -46.717 -1.271 71.809 1.00 97.19 93 ASP A C 1
ATOM 708 O O . ASP A 1 93 ? -45.886 -1.184 70.905 1.00 97.19 93 ASP A O 1
ATOM 712 N N . LEU A 1 94 ? -47.863 -1.942 71.632 1.00 97.56 94 LEU A N 1
ATOM 713 C CA . LEU A 1 94 ? -48.239 -2.550 70.348 1.00 97.56 94 LEU A CA 1
ATOM 714 C C . LEU A 1 94 ? -48.395 -1.506 69.234 1.00 97.56 94 LEU A C 1
ATOM 716 O O . LEU A 1 94 ? -47.983 -1.757 68.100 1.00 97.56 94 LEU A O 1
ATOM 720 N N . LEU A 1 95 ? -48.959 -0.333 69.539 1.00 97.56 95 LEU A N 1
ATOM 721 C CA . LEU A 1 95 ? -49.058 0.783 68.594 1.00 97.56 95 LEU A CA 1
ATOM 722 C C . LEU A 1 95 ? -47.672 1.292 68.176 1.00 97.56 95 LEU A C 1
ATOM 724 O O . LEU A 1 95 ? -47.421 1.422 66.977 1.00 97.56 95 LEU A O 1
ATOM 728 N N . LYS A 1 96 ? -46.751 1.494 69.130 1.00 97.69 96 LYS A N 1
ATOM 729 C CA . LYS A 1 96 ? -45.358 1.879 68.832 1.00 97.69 96 LYS A CA 1
ATOM 730 C C . LYS A 1 96 ? -44.665 0.840 67.955 1.00 97.69 96 LYS A C 1
ATOM 732 O O . LYS A 1 96 ? -44.090 1.199 66.932 1.00 97.69 96 LYS A O 1
ATOM 737 N N . LEU A 1 97 ? -44.778 -0.444 68.299 1.00 97.75 97 LEU A N 1
ATOM 738 C CA . LEU A 1 97 ? -44.189 -1.535 67.516 1.00 97.75 97 LEU A CA 1
ATOM 739 C C . LEU A 1 97 ? -44.772 -1.607 66.100 1.00 97.75 97 LEU A C 1
ATOM 741 O O . LEU A 1 97 ? -44.039 -1.848 65.142 1.00 97.75 97 LEU A O 1
ATOM 745 N N . ARG A 1 98 ? -46.077 -1.364 65.934 1.00 97.94 98 ARG A N 1
ATOM 746 C CA . ARG A 1 98 ? -46.715 -1.298 64.612 1.00 97.94 98 ARG A CA 1
ATOM 747 C C . ARG A 1 98 ? -46.159 -0.141 63.781 1.00 97.94 98 ARG A C 1
ATOM 749 O O . ARG A 1 98 ? -45.910 -0.310 62.586 1.00 97.94 98 ARG A O 1
ATOM 756 N N . ASP A 1 99 ? -45.966 1.022 64.392 1.00 97.94 99 ASP A N 1
ATOM 757 C CA . ASP A 1 99 ? -45.425 2.198 63.712 1.00 97.94 99 ASP A CA 1
ATOM 758 C C . ASP A 1 99 ? -43.940 2.020 63.366 1.00 97.94 99 ASP A C 1
ATOM 760 O O . ASP A 1 99 ? -43.530 2.350 62.252 1.00 97.94 99 ASP A O 1
ATOM 764 N N . GLU A 1 100 ? -43.148 1.411 64.252 1.00 97.88 100 GLU A N 1
ATOM 765 C CA . GLU A 1 100 ? -41.761 1.017 63.982 1.00 97.88 100 GLU A CA 1
ATOM 766 C C . GLU A 1 100 ? -41.669 -0.009 62.849 1.00 97.88 100 GLU A C 1
ATOM 768 O O . GLU A 1 100 ? -40.835 0.143 61.956 1.00 97.88 100 GLU A O 1
ATOM 773 N N . LEU A 1 101 ? -42.553 -1.012 62.824 1.00 98.06 101 LEU A N 1
ATOM 774 C CA . LEU A 1 101 ? -42.618 -2.004 61.751 1.00 98.06 101 LEU A CA 1
ATOM 775 C C . LEU A 1 101 ? -42.994 -1.356 60.411 1.00 98.06 101 LEU A C 1
ATOM 777 O O . LEU A 1 101 ? -42.374 -1.641 59.386 1.00 98.06 101 LEU A O 1
ATOM 781 N N . SER A 1 102 ? -43.966 -0.440 60.413 1.00 97.88 102 SER A N 1
ATOM 782 C CA . SER A 1 102 ? -44.346 0.346 59.232 1.00 97.88 102 SER A CA 1
ATOM 783 C C . SER A 1 102 ? -43.188 1.228 58.744 1.00 97.88 102 SER A C 1
ATOM 785 O O . SER A 1 102 ? -42.850 1.252 57.555 1.00 97.88 102 SER A O 1
ATOM 787 N N . GLN A 1 103 ? -42.496 1.903 59.664 1.00 98.25 103 GLN A N 1
ATOM 788 C CA . GLN A 1 103 ? -41.329 2.724 59.356 1.00 98.25 103 GLN A CA 1
ATOM 789 C C . GLN A 1 103 ? -40.153 1.876 58.839 1.00 98.25 103 GLN A C 1
ATOM 791 O O . GLN A 1 103 ? -39.468 2.276 57.897 1.00 98.25 103 GLN A O 1
ATOM 796 N N . ALA A 1 104 ? -39.930 0.687 59.393 1.00 97.56 104 ALA A N 1
ATOM 797 C CA . ALA A 1 104 ? -38.941 -0.260 58.890 1.00 97.56 104 ALA A CA 1
ATOM 798 C C . ALA A 1 104 ? -39.308 -0.757 57.481 1.00 97.56 104 ALA A C 1
ATOM 800 O O . ALA A 1 104 ? -38.442 -0.790 56.606 1.00 97.56 104 ALA A O 1
ATOM 801 N N . GLY A 1 105 ? -40.588 -1.048 57.224 1.00 98.31 105 GLY A N 1
ATOM 802 C CA . GLY A 1 105 ? -41.089 -1.439 55.905 1.00 98.31 105 GLY A CA 1
ATOM 803 C C . GLY A 1 105 ? -40.888 -0.354 54.842 1.00 98.31 105 GLY A C 1
ATOM 804 O O . GLY A 1 105 ? -40.392 -0.634 53.752 1.00 98.31 105 GLY A O 1
ATOM 805 N N . THR A 1 106 ? -41.177 0.912 55.161 1.00 98.19 106 THR A N 1
ATOM 806 C CA . THR A 1 106 ? -40.925 2.033 54.230 1.00 98.19 106 THR A CA 1
ATOM 807 C C . THR A 1 106 ? -39.433 2.244 53.954 1.00 98.19 106 THR A C 1
ATOM 809 O O . THR A 1 106 ? -39.047 2.477 52.803 1.00 98.19 106 THR A O 1
ATOM 812 N N . ARG A 1 107 ? -38.567 2.099 54.970 1.00 98.19 107 ARG A N 1
ATOM 813 C CA . ARG A 1 107 ? -37.101 2.133 54.804 1.00 98.19 107 ARG A CA 1
ATOM 814 C C . ARG A 1 107 ? -36.601 0.991 53.920 1.00 98.19 107 ARG A C 1
ATOM 816 O O . ARG A 1 107 ? -35.778 1.241 53.040 1.00 98.19 107 ARG A O 1
ATOM 823 N N . TYR A 1 108 ? -37.114 -0.224 54.119 1.00 98.00 108 TYR A N 1
ATOM 824 C CA . TYR A 1 108 ? -36.788 -1.387 53.292 1.00 98.00 108 TYR A CA 1
ATOM 825 C C . TYR A 1 108 ? -37.183 -1.156 51.831 1.00 98.00 108 TYR A C 1
ATOM 827 O O . TYR A 1 108 ? -36.321 -1.230 50.960 1.00 98.00 108 TYR A O 1
ATOM 835 N N . ASN A 1 109 ? -38.432 -0.758 51.569 1.00 97.94 109 ASN A N 1
ATOM 836 C CA . ASN A 1 109 ? -38.912 -0.485 50.210 1.00 97.94 109 ASN A CA 1
ATOM 837 C C . ASN A 1 109 ? -38.089 0.614 49.519 1.00 97.94 109 ASN A C 1
ATOM 839 O O . ASN A 1 109 ? -37.767 0.520 48.335 1.00 97.94 109 ASN A O 1
ATOM 843 N N . THR A 1 110 ? -37.694 1.652 50.263 1.00 98.38 110 THR A N 1
ATOM 844 C CA . THR A 1 110 ? -36.835 2.726 49.738 1.00 98.38 110 THR A CA 1
ATOM 845 C C . THR A 1 110 ? -35.449 2.198 49.365 1.00 98.38 110 THR A C 1
ATOM 847 O O . THR A 1 110 ? -34.905 2.550 48.316 1.00 98.38 110 THR A O 1
ATOM 850 N N . LEU A 1 111 ? -34.854 1.350 50.209 1.00 98.00 111 LEU A N 1
ATOM 851 C CA . LEU A 1 111 ? -33.556 0.738 49.934 1.00 98.00 111 LEU A CA 1
ATOM 852 C C . LEU A 1 111 ? -33.631 -0.226 48.745 1.00 98.00 111 LEU A C 1
ATOM 854 O O . LEU A 1 111 ? -32.755 -0.181 47.884 1.00 98.00 111 LEU A O 1
ATOM 858 N N . GLU A 1 112 ? -34.683 -1.038 48.667 1.00 97.94 112 GLU A N 1
ATOM 859 C CA . GLU A 1 112 ? -34.934 -1.960 47.560 1.00 97.94 112 GLU A CA 1
ATOM 860 C C . GLU A 1 112 ? -35.087 -1.205 46.234 1.00 97.94 112 GLU A C 1
ATOM 862 O O . GLU A 1 112 ? -34.466 -1.572 45.233 1.00 97.94 112 GLU A O 1
ATOM 867 N N . HIS A 1 113 ? -35.836 -0.097 46.227 1.00 98.50 113 HIS A N 1
ATOM 868 C CA . HIS A 1 113 ? -35.984 0.733 45.036 1.00 98.50 113 HIS A CA 1
ATOM 869 C C . HIS A 1 113 ? -34.645 1.328 44.582 1.00 98.50 113 HIS A C 1
ATOM 871 O O . HIS A 1 113 ? -34.303 1.228 43.403 1.00 98.50 113 HIS A O 1
ATOM 877 N N . ARG A 1 114 ? -33.846 1.874 45.514 1.00 98.25 114 ARG A N 1
ATOM 878 C CA . ARG A 1 114 ? -32.501 2.386 45.199 1.00 98.25 114 ARG A CA 1
ATOM 879 C C . ARG A 1 114 ? -31.581 1.289 44.677 1.00 98.25 114 ARG A C 1
ATOM 881 O O . ARG A 1 114 ? -30.890 1.506 43.690 1.00 98.25 114 ARG A O 1
ATOM 888 N N . TYR A 1 115 ? -31.598 0.109 45.294 1.00 97.88 115 TYR A N 1
ATOM 889 C CA . TYR A 1 115 ? -30.817 -1.036 44.830 1.00 97.88 115 TYR A CA 1
ATOM 890 C C . TYR A 1 115 ? -31.200 -1.437 43.400 1.00 97.88 115 TYR A C 1
ATOM 892 O O . TYR A 1 115 ? -30.328 -1.660 42.562 1.00 97.88 115 TYR A O 1
ATOM 900 N N . LYS A 1 116 ? -32.501 -1.486 43.094 1.00 98.19 116 LYS A N 1
ATOM 901 C CA . LYS A 1 116 ? -32.992 -1.815 41.754 1.00 98.19 116 LYS A CA 1
ATOM 902 C C . LYS A 1 116 ? -32.588 -0.759 40.724 1.00 98.19 116 LYS A C 1
ATOM 904 O O . LYS A 1 116 ? -32.078 -1.121 39.670 1.00 98.19 116 LYS A O 1
ATOM 909 N N . GLN A 1 117 ? -32.739 0.524 41.055 1.00 98.38 117 GLN A N 1
ATOM 910 C CA . GLN A 1 117 ? -32.320 1.634 40.197 1.00 98.38 117 GLN A CA 1
ATOM 911 C C . GLN A 1 117 ? -30.816 1.585 39.902 1.00 98.38 117 GLN A C 1
ATOM 913 O O . GLN A 1 117 ? -30.403 1.713 38.752 1.00 98.38 117 GLN A O 1
ATOM 918 N N . GLU A 1 118 ? -30.001 1.360 40.930 1.00 98.25 118 GLU A N 1
ATOM 919 C CA . GLU A 1 118 ? -28.549 1.245 40.822 1.00 98.25 118 GLU A CA 1
ATOM 920 C C . GLU A 1 118 ? -28.155 0.053 39.940 1.00 98.25 118 GLU A C 1
ATOM 922 O O . GLU A 1 118 ? -27.356 0.189 39.016 1.00 98.25 118 GLU A O 1
ATOM 927 N N . LYS A 1 119 ? -28.776 -1.110 40.166 1.00 97.88 119 LYS A N 1
ATOM 928 C CA . LYS A 1 119 ? -28.579 -2.317 39.356 1.00 97.88 119 LYS A CA 1
ATOM 929 C C . LYS A 1 119 ? -28.937 -2.087 37.889 1.00 97.88 119 LYS A C 1
ATOM 931 O O . LYS A 1 119 ? -28.198 -2.523 37.008 1.00 97.88 119 LYS A O 1
ATOM 936 N N . ASP A 1 120 ? -30.060 -1.429 37.623 1.00 98.25 120 ASP A N 1
ATOM 937 C CA . ASP A 1 120 ? -30.496 -1.132 36.261 1.00 98.25 120 ASP A CA 1
ATOM 938 C C . ASP A 1 120 ? -29.564 -0.109 35.591 1.00 98.25 120 ASP A C 1
ATOM 940 O O . ASP A 1 120 ? -29.235 -0.279 34.416 1.00 98.25 120 ASP A O 1
ATOM 944 N N . ARG A 1 121 ? -29.046 0.874 36.344 1.00 98.56 121 ARG A N 1
ATOM 945 C CA . ARG A 1 121 ? -28.031 1.821 35.860 1.00 98.56 121 ARG A CA 1
ATOM 946 C C . ARG A 1 121 ? -26.733 1.112 35.473 1.00 98.56 121 ARG A C 1
ATOM 948 O O . ARG A 1 121 ? -26.286 1.259 34.340 1.00 98.56 121 ARG A O 1
ATOM 955 N N . TRP A 1 122 ? -26.180 0.275 36.353 1.00 98.38 122 TRP A N 1
ATOM 956 C CA . TRP A 1 122 ? -24.972 -0.502 36.046 1.00 98.38 122 TRP A CA 1
ATOM 957 C C . TRP A 1 122 ? -25.182 -1.469 34.879 1.00 98.38 122 TRP A C 1
ATOM 959 O O . TRP A 1 122 ? -24.276 -1.652 34.069 1.00 98.38 122 TRP A O 1
ATOM 969 N N . ARG A 1 123 ? -26.377 -2.065 34.741 1.00 98.50 123 ARG A N 1
ATOM 970 C CA . ARG A 1 123 ? -26.702 -2.901 33.575 1.00 98.50 123 ARG A CA 1
ATOM 971 C C . ARG A 1 123 ? -26.683 -2.078 32.284 1.00 98.50 123 ARG A C 1
ATOM 973 O O . ARG A 1 123 ? -26.137 -2.547 31.290 1.00 98.50 123 ARG A O 1
ATOM 980 N N . ALA A 1 124 ? -27.268 -0.882 32.293 1.00 98.38 124 ALA A N 1
ATOM 981 C CA . ALA A 1 124 ? -27.280 0.001 31.131 1.00 98.38 124 ALA A CA 1
ATOM 982 C C . ALA A 1 124 ? -25.864 0.466 30.750 1.00 98.38 124 ALA A C 1
ATOM 984 O O . ALA A 1 124 ? -25.500 0.392 29.581 1.00 98.38 124 ALA A O 1
ATOM 985 N N . GLU A 1 125 ? -25.045 0.863 31.728 1.00 98.50 125 GLU A N 1
ATOM 986 C CA . GLU A 1 125 ? -23.644 1.252 31.506 1.00 98.50 125 GLU A CA 1
ATOM 987 C C . GLU A 1 125 ? -22.800 0.088 30.962 1.00 98.50 125 GLU A C 1
ATOM 989 O O . GLU A 1 125 ? -22.037 0.259 30.011 1.00 98.50 125 GLU A O 1
ATOM 994 N N . ALA A 1 126 ? -22.970 -1.119 31.512 1.00 98.50 126 ALA A N 1
ATOM 995 C CA . ALA A 1 126 ? -22.289 -2.312 31.016 1.00 98.50 126 ALA A CA 1
ATOM 996 C C . ALA A 1 126 ? -22.701 -2.649 29.574 1.00 98.50 126 ALA A C 1
ATOM 998 O O . ALA A 1 126 ? -21.854 -3.032 28.765 1.00 98.50 126 ALA A O 1
ATOM 999 N N . GLN A 1 127 ? -23.984 -2.482 29.241 1.00 98.56 127 GLN A N 1
ATOM 1000 C CA . GLN A 1 127 ? -24.488 -2.710 27.890 1.00 98.56 127 GLN A CA 1
ATOM 1001 C C . GLN A 1 127 ? -23.940 -1.677 26.896 1.00 98.56 127 GLN A C 1
ATOM 1003 O O . GLN A 1 127 ? -23.456 -2.065 25.835 1.00 98.56 127 GLN A O 1
ATOM 1008 N N . ASP A 1 128 ? -23.935 -0.391 27.253 1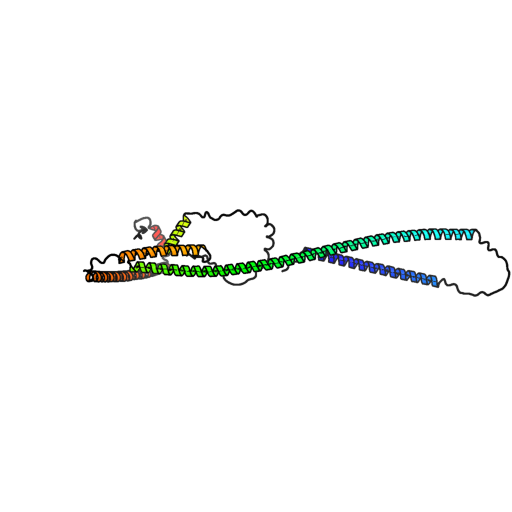.00 98.56 128 ASP A N 1
ATOM 1009 C CA . ASP A 1 128 ? -23.359 0.681 26.431 1.00 98.56 128 ASP A CA 1
ATOM 1010 C C . ASP A 1 128 ? -21.856 0.462 26.190 1.00 98.56 128 ASP A C 1
ATOM 1012 O O . ASP A 1 128 ? -21.370 0.584 25.063 1.00 98.56 128 ASP A O 1
ATOM 1016 N N . LEU A 1 129 ? -21.109 0.046 27.218 1.00 98.56 129 LEU A N 1
ATOM 1017 C CA . LEU A 1 129 ? -19.697 -0.296 27.060 1.00 98.56 129 LEU A CA 1
ATOM 1018 C C . LEU A 1 129 ? -19.504 -1.512 26.141 1.00 98.56 129 LEU A C 1
ATOM 1020 O O . LEU A 1 129 ? -18.627 -1.492 25.277 1.00 98.56 129 LEU A O 1
ATOM 1024 N N . ALA A 1 130 ? -20.334 -2.548 26.275 1.00 98.44 130 ALA A N 1
ATOM 1025 C CA . ALA A 1 130 ? -20.298 -3.711 25.392 1.00 98.44 130 ALA A CA 1
ATOM 1026 C C . ALA A 1 130 ? -20.624 -3.339 23.933 1.00 98.44 130 ALA A C 1
ATOM 1028 O O . ALA A 1 130 ? -19.988 -3.850 23.007 1.00 98.44 130 ALA A O 1
ATOM 1029 N N . ASP A 1 131 ? -21.575 -2.428 23.715 1.00 98.56 131 ASP A N 1
ATOM 1030 C CA . ASP A 1 131 ? -21.922 -1.903 22.393 1.00 98.56 131 ASP A CA 1
ATOM 1031 C C . ASP A 1 131 ? -20.765 -1.093 21.789 1.00 98.56 131 ASP A C 1
ATOM 1033 O O . ASP A 1 131 ? -20.404 -1.310 20.628 1.00 98.56 131 ASP A O 1
ATOM 1037 N N . LYS A 1 132 ? -20.115 -0.234 22.585 1.00 98.62 132 LYS A N 1
ATOM 1038 C CA . LYS A 1 132 ? -18.916 0.522 22.182 1.00 98.62 132 LYS A CA 1
ATOM 1039 C C . LYS A 1 132 ? -17.749 -0.392 21.818 1.00 98.62 132 LYS A C 1
ATOM 1041 O O . LYS A 1 132 ? -17.113 -0.180 20.787 1.00 98.62 132 LYS A O 1
ATOM 1046 N N . ILE A 1 133 ? -17.490 -1.433 22.612 1.00 98.50 133 ILE A N 1
ATOM 1047 C CA . ILE A 1 133 ? -16.453 -2.433 22.316 1.00 98.50 133 ILE A CA 1
ATOM 1048 C C . ILE A 1 133 ? -16.774 -3.150 21.002 1.00 98.50 133 ILE A C 1
ATOM 1050 O O . ILE A 1 133 ? -15.906 -3.272 20.140 1.00 98.50 133 ILE A O 1
ATOM 1054 N N . ARG A 1 134 ? -18.027 -3.573 20.799 1.00 98.62 134 ARG A N 1
ATOM 1055 C CA . ARG A 1 134 ? -18.448 -4.238 19.557 1.00 98.62 134 ARG A CA 1
ATOM 1056 C C . ARG A 1 134 ? -18.279 -3.336 18.337 1.00 98.62 134 ARG A C 1
ATOM 1058 O O . ARG A 1 134 ? -17.830 -3.804 17.292 1.00 98.62 134 ARG A O 1
ATOM 1065 N N . LEU A 1 135 ? -18.622 -2.055 18.465 1.00 98.62 135 LEU A N 1
ATOM 1066 C CA . LEU A 1 135 ? -18.434 -1.069 17.404 1.00 98.62 135 LEU A CA 1
ATOM 1067 C C . LEU A 1 135 ? -16.947 -0.857 17.094 1.00 98.62 135 LEU A C 1
ATOM 1069 O O . LEU A 1 135 ? -16.573 -0.850 15.925 1.00 98.62 135 LEU A O 1
ATOM 1073 N N . CYS A 1 136 ? -16.105 -0.755 18.125 1.00 98.44 136 CYS A N 1
ATOM 1074 C CA . CYS A 1 136 ? -14.656 -0.634 17.981 1.00 98.44 136 CYS A CA 1
ATOM 1075 C C . CYS A 1 136 ? -14.059 -1.846 17.250 1.00 98.44 136 CYS A C 1
ATOM 1077 O O . CYS A 1 136 ? -13.342 -1.676 16.269 1.00 98.44 136 CYS A O 1
ATOM 1079 N N . ILE A 1 137 ? -14.433 -3.068 17.646 1.00 98.38 137 ILE A N 1
ATOM 1080 C CA . ILE A 1 137 ? -13.997 -4.304 16.975 1.00 98.38 137 ILE A CA 1
ATOM 1081 C C . ILE A 1 137 ? -14.437 -4.309 15.507 1.00 98.38 137 ILE A C 1
ATOM 1083 O O . ILE A 1 137 ? -13.656 -4.664 14.627 1.00 98.38 137 ILE A O 1
ATOM 1087 N N . LYS A 1 138 ? -15.678 -3.892 15.221 1.00 98.62 138 LYS A N 1
ATOM 1088 C CA . LYS A 1 138 ? -16.189 -3.817 13.847 1.00 98.62 138 LYS A CA 1
ATOM 1089 C C . LYS A 1 138 ? -15.404 -2.811 13.000 1.00 98.62 138 LYS A C 1
ATOM 1091 O O . LYS A 1 138 ? -15.045 -3.147 11.877 1.00 98.62 138 LYS A O 1
ATOM 1096 N N . SER A 1 139 ? -15.138 -1.618 13.535 1.00 98.38 139 SER A N 1
ATOM 1097 C CA . SER A 1 139 ? -14.326 -0.595 12.863 1.00 98.38 139 SER A CA 1
ATOM 1098 C C . SER A 1 139 ? -12.903 -1.092 12.625 1.00 98.38 139 SER A C 1
ATOM 1100 O O . SER A 1 139 ? -12.430 -1.037 11.501 1.00 98.38 139 SER A O 1
ATOM 1102 N N . SER A 1 140 ? -12.261 -1.666 13.647 1.00 98.31 140 SER A N 1
ATOM 1103 C CA . SER A 1 140 ? -10.903 -2.215 13.548 1.00 98.31 140 SER A CA 1
ATOM 1104 C C . SER A 1 140 ? -10.805 -3.275 12.457 1.00 98.31 140 SER A C 1
ATOM 1106 O O . SER A 1 140 ? -9.877 -3.250 11.659 1.00 98.31 140 SER A O 1
ATOM 1108 N N . LYS A 1 141 ? -11.788 -4.179 12.374 1.00 98.44 141 LYS A N 1
ATOM 1109 C CA . LYS A 1 141 ? -11.828 -5.198 11.322 1.00 98.44 141 LYS A CA 1
ATOM 1110 C C . LYS A 1 141 ? -11.988 -4.580 9.930 1.00 98.44 141 LYS A C 1
ATOM 1112 O O . LYS A 1 141 ? -11.338 -5.013 8.988 1.00 98.44 141 LYS A O 1
ATOM 1117 N N . GLN A 1 142 ? -12.834 -3.560 9.804 1.00 98.62 142 GLN A N 1
ATOM 1118 C CA . GLN A 1 142 ? -13.001 -2.833 8.547 1.00 98.62 142 GLN A CA 1
ATOM 1119 C C . GLN A 1 142 ? -11.704 -2.124 8.125 1.00 98.62 142 GLN A C 1
ATOM 1121 O O . GLN A 1 142 ? -11.359 -2.132 6.944 1.00 98.62 142 GLN A O 1
ATOM 1126 N N . ASP A 1 143 ? -10.979 -1.543 9.080 1.00 98.06 143 ASP A N 1
ATOM 1127 C CA . ASP A 1 143 ? -9.687 -0.908 8.832 1.00 98.06 143 ASP A CA 1
ATOM 1128 C C . ASP A 1 143 ? -8.625 -1.944 8.430 1.00 98.06 143 ASP A C 1
ATOM 1130 O O . ASP A 1 143 ? -7.887 -1.718 7.473 1.00 98.06 143 ASP A O 1
ATOM 1134 N N . GLU A 1 144 ? -8.581 -3.110 9.085 1.00 98.62 144 GLU A N 1
ATOM 1135 C CA . GLU A 1 144 ? -7.714 -4.237 8.706 1.00 98.62 144 GLU A CA 1
ATOM 1136 C C . GLU A 1 144 ? -7.999 -4.734 7.282 1.00 98.62 144 GLU A C 1
ATOM 1138 O O . GLU A 1 144 ? -7.068 -4.903 6.488 1.00 98.62 144 GLU A O 1
ATOM 1143 N N . ASP A 1 145 ? -9.274 -4.911 6.927 1.00 98.44 145 ASP A N 1
ATOM 1144 C CA . ASP A 1 145 ? -9.690 -5.307 5.579 1.00 98.44 145 ASP A CA 1
ATOM 1145 C C . ASP A 1 145 ? -9.257 -4.253 4.544 1.00 98.44 145 ASP A C 1
ATOM 1147 O O . ASP A 1 145 ? -8.702 -4.595 3.493 1.00 98.44 145 ASP A O 1
ATOM 1151 N N . ARG A 1 146 ? -9.421 -2.960 4.862 1.00 98.62 146 ARG A N 1
ATOM 1152 C CA . ARG A 1 146 ? -8.996 -1.857 3.989 1.00 98.62 146 ARG A CA 1
ATOM 1153 C C . ARG A 1 146 ? -7.478 -1.793 3.837 1.00 98.62 146 ARG A C 1
ATOM 1155 O O . ARG A 1 146 ? -6.987 -1.552 2.735 1.00 98.62 146 ARG A O 1
ATOM 1162 N N . ILE A 1 147 ? -6.723 -2.026 4.909 1.00 98.44 147 ILE A N 1
ATOM 1163 C CA . ILE A 1 147 ? -5.259 -2.117 4.861 1.00 98.44 147 ILE A CA 1
ATOM 1164 C C . ILE A 1 147 ? -4.836 -3.300 3.984 1.00 98.44 147 ILE A C 1
ATOM 1166 O O . ILE A 1 147 ? -3.952 -3.137 3.144 1.00 98.44 147 ILE A O 1
ATOM 1170 N N . SER A 1 148 ? -5.479 -4.465 4.121 1.00 98.56 148 SER A N 1
ATOM 1171 C CA . SER A 1 148 ? -5.189 -5.642 3.291 1.00 98.56 148 SER A CA 1
ATOM 1172 C C . SER A 1 148 ? -5.439 -5.372 1.804 1.00 98.56 148 SER A C 1
ATOM 1174 O O . SER A 1 148 ? -4.633 -5.758 0.956 1.00 98.56 148 SER A O 1
ATOM 1176 N N . GLU A 1 149 ? -6.529 -4.681 1.472 1.00 98.56 149 GLU A N 1
ATOM 1177 C CA . GLU A 1 149 ? -6.840 -4.271 0.101 1.00 98.56 149 GLU A CA 1
ATOM 1178 C C . GLU A 1 149 ? -5.783 -3.310 -0.458 1.00 98.56 149 GLU A C 1
ATOM 1180 O O . GLU A 1 149 ? -5.207 -3.576 -1.513 1.00 98.56 149 GLU A O 1
ATOM 1185 N N . LEU A 1 150 ? -5.435 -2.258 0.289 1.00 98.44 150 LEU A N 1
ATOM 1186 C CA . LEU A 1 150 ? -4.398 -1.306 -0.116 1.00 98.44 150 LEU A CA 1
ATOM 1187 C C . LEU A 1 150 ? -3.027 -1.977 -0.285 1.00 98.44 150 LEU A C 1
ATOM 1189 O O . LEU A 1 150 ? -2.294 -1.669 -1.222 1.00 98.44 150 LEU A O 1
ATOM 1193 N N . GLN A 1 151 ? -2.671 -2.929 0.579 1.00 98.50 151 GLN A N 1
ATOM 1194 C CA . GLN A 1 151 ? -1.438 -3.708 0.438 1.00 98.50 151 GLN A CA 1
ATOM 1195 C C . GLN A 1 151 ? -1.432 -4.542 -0.851 1.00 98.50 151 GLN A C 1
ATOM 1197 O O . GLN A 1 151 ? -0.401 -4.610 -1.527 1.00 98.50 151 GLN A O 1
ATOM 1202 N N . LYS A 1 152 ? -2.571 -5.139 -1.227 1.00 98.44 152 LYS A N 1
ATOM 1203 C CA . LYS A 1 152 ? -2.718 -5.864 -2.501 1.00 98.44 152 LYS A CA 1
ATOM 1204 C C . LYS A 1 152 ? -2.590 -4.923 -3.698 1.00 98.44 152 LYS A C 1
ATOM 1206 O O . LYS A 1 152 ? -1.870 -5.255 -4.637 1.00 98.44 152 LYS A O 1
ATOM 1211 N N . GLU A 1 153 ? -3.220 -3.749 -3.656 1.00 98.44 153 GLU A N 1
ATOM 1212 C CA . GLU A 1 153 ? -3.121 -2.731 -4.713 1.00 98.44 153 GLU A CA 1
ATOM 1213 C C . GLU A 1 153 ? -1.684 -2.217 -4.888 1.00 98.44 153 GLU A C 1
ATOM 1215 O O . GLU A 1 153 ? -1.183 -2.129 -6.014 1.00 98.44 153 GLU A O 1
ATOM 1220 N N . ILE A 1 154 ? -0.981 -1.939 -3.784 1.00 98.38 154 ILE A N 1
ATOM 1221 C CA . ILE A 1 154 ? 0.436 -1.547 -3.802 1.00 98.38 154 ILE A CA 1
ATOM 1222 C C . ILE A 1 154 ? 1.291 -2.678 -4.380 1.00 98.38 154 ILE A C 1
ATOM 1224 O O . ILE A 1 154 ? 2.152 -2.424 -5.221 1.00 98.38 154 ILE A O 1
ATOM 1228 N N . GLY A 1 155 ? 1.048 -3.927 -3.971 1.00 98.06 155 GLY A N 1
ATOM 1229 C CA . GLY A 1 155 ? 1.745 -5.098 -4.502 1.00 98.06 155 GLY A CA 1
ATOM 1230 C C . GLY A 1 155 ? 1.551 -5.266 -6.011 1.00 98.06 155 GLY A C 1
ATOM 1231 O O . GLY A 1 155 ? 2.525 -5.454 -6.741 1.00 98.06 155 GLY A O 1
ATOM 1232 N N . ALA A 1 156 ? 0.314 -5.127 -6.494 1.00 98.12 156 ALA A N 1
ATOM 1233 C CA . ALA A 1 156 ? -0.007 -5.174 -7.918 1.00 98.12 156 ALA A CA 1
ATOM 1234 C C . ALA A 1 156 ? 0.672 -4.033 -8.693 1.00 98.12 156 ALA A C 1
ATOM 1236 O O . ALA A 1 156 ? 1.320 -4.278 -9.709 1.00 98.12 156 ALA A O 1
ATOM 1237 N N . THR A 1 157 ? 0.601 -2.803 -8.179 1.00 97.94 157 THR A N 1
ATOM 1238 C CA . THR A 1 157 ? 1.232 -1.627 -8.800 1.00 97.94 157 THR A CA 1
ATOM 1239 C C . THR A 1 157 ? 2.752 -1.767 -8.848 1.00 97.94 157 THR A C 1
ATOM 1241 O O . THR A 1 157 ? 3.369 -1.475 -9.870 1.00 97.94 157 THR A O 1
ATOM 1244 N N . ARG A 1 158 ? 3.371 -2.270 -7.772 1.00 97.81 158 ARG A N 1
ATOM 1245 C CA . ARG A 1 158 ? 4.812 -2.540 -7.723 1.00 97.81 158 ARG A CA 1
ATOM 1246 C C . ARG A 1 158 ? 5.220 -3.580 -8.758 1.00 97.81 158 ARG A C 1
ATOM 1248 O O . ARG A 1 158 ? 6.236 -3.391 -9.415 1.00 97.81 158 ARG A O 1
ATOM 1255 N N . LYS A 1 159 ? 4.443 -4.657 -8.912 1.00 98.00 159 LYS A N 1
ATOM 1256 C CA . LYS A 1 159 ? 4.708 -5.674 -9.934 1.00 98.00 159 LYS A CA 1
ATOM 1257 C C . LYS A 1 159 ? 4.674 -5.062 -11.335 1.00 98.00 159 LYS A C 1
ATOM 1259 O O . LYS A 1 159 ? 5.634 -5.222 -12.072 1.00 98.00 159 LYS A O 1
ATOM 1264 N N . VAL A 1 160 ? 3.636 -4.286 -11.654 1.00 97.25 160 VAL A N 1
ATOM 1265 C CA . VAL A 1 160 ? 3.536 -3.584 -12.946 1.00 97.25 160 VAL A CA 1
ATOM 1266 C C . VAL A 1 160 ? 4.713 -2.631 -13.162 1.00 97.25 160 VAL A C 1
ATOM 1268 O O . VAL A 1 160 ? 5.254 -2.578 -14.261 1.00 97.25 160 VAL A O 1
ATOM 1271 N N . ALA A 1 161 ? 5.149 -1.907 -12.126 1.00 94.88 161 ALA A N 1
ATOM 1272 C CA . ALA A 1 161 ? 6.314 -1.033 -12.218 1.00 94.88 161 ALA A CA 1
ATOM 1273 C C . ALA A 1 161 ? 7.602 -1.819 -12.523 1.00 94.88 161 ALA A C 1
ATOM 1275 O O . ALA A 1 161 ? 8.331 -1.430 -13.431 1.00 94.88 161 ALA A O 1
ATOM 1276 N N . ILE A 1 162 ? 7.843 -2.941 -11.834 1.00 95.12 162 ILE A N 1
ATOM 1277 C CA . ILE A 1 162 ? 8.996 -3.825 -12.085 1.00 95.12 162 ILE A CA 1
ATOM 1278 C C . ILE A 1 162 ? 8.946 -4.395 -13.506 1.00 95.12 162 ILE A C 1
ATOM 1280 O O . ILE A 1 162 ? 9.945 -4.343 -14.217 1.00 95.12 162 ILE A O 1
ATOM 1284 N N . ASP A 1 163 ? 7.787 -4.892 -13.941 1.00 95.25 163 ASP A N 1
ATOM 1285 C CA . ASP A 1 163 ? 7.611 -5.438 -15.290 1.00 95.25 163 ASP A CA 1
ATOM 1286 C C . ASP A 1 163 ? 7.875 -4.345 -16.346 1.00 95.25 163 ASP A C 1
ATOM 1288 O O . ASP A 1 163 ? 8.614 -4.557 -17.307 1.00 95.25 163 ASP A O 1
ATOM 1292 N N . SER A 1 164 ? 7.344 -3.134 -16.135 1.00 91.44 164 SER A N 1
ATOM 1293 C CA . SER A 1 164 ? 7.566 -1.990 -17.030 1.00 91.44 164 SER A CA 1
ATOM 1294 C C . SER A 1 164 ? 9.023 -1.527 -17.064 1.00 91.44 164 SER A C 1
ATOM 1296 O O . SER A 1 164 ? 9.522 -1.154 -18.124 1.00 91.44 164 SER A O 1
ATOM 1298 N N . GLU A 1 165 ? 9.718 -1.587 -15.929 1.00 90.38 165 GLU A N 1
ATOM 1299 C CA . GLU A 1 165 ? 11.140 -1.283 -15.829 1.00 90.38 165 GLU A CA 1
ATOM 1300 C C . GLU A 1 165 ? 11.971 -2.319 -16.591 1.00 90.38 165 GLU A C 1
ATOM 1302 O O . GLU A 1 165 ? 12.844 -1.940 -17.365 1.00 90.38 165 GLU A O 1
ATOM 1307 N N . GLY A 1 166 ? 11.641 -3.608 -16.461 1.00 90.50 166 GLY A N 1
ATOM 1308 C CA . GLY A 1 166 ? 12.260 -4.676 -17.245 1.00 90.50 166 GLY A CA 1
ATOM 1309 C C . GLY A 1 166 ? 12.072 -4.472 -18.750 1.00 90.50 166 GLY A C 1
ATOM 1310 O O . GLY A 1 166 ? 13.037 -4.539 -19.510 1.00 90.50 166 GLY A O 1
ATOM 1311 N N . HIS A 1 167 ? 10.853 -4.143 -19.190 1.00 91.62 167 HIS A N 1
ATOM 1312 C CA . HIS A 1 167 ? 10.586 -3.813 -20.594 1.00 91.62 167 HIS A CA 1
ATOM 1313 C C . HIS A 1 167 ? 11.373 -2.586 -21.077 1.00 91.62 167 HIS A C 1
ATOM 1315 O O . HIS A 1 167 ? 11.860 -2.580 -22.209 1.00 91.62 167 HIS A O 1
ATOM 1321 N N . LEU A 1 168 ? 11.523 -1.559 -20.235 1.00 91.31 168 LEU A N 1
ATOM 1322 C CA . LEU A 1 168 ? 12.298 -0.363 -20.562 1.00 91.31 168 LEU A CA 1
ATOM 1323 C C . LEU A 1 168 ? 13.796 -0.666 -20.684 1.00 91.31 168 LEU A C 1
ATOM 1325 O O . LEU A 1 168 ? 14.426 -0.177 -21.621 1.00 91.31 168 LEU A O 1
ATOM 1329 N N . SER A 1 169 ? 14.356 -1.476 -19.781 1.00 90.31 169 SER A N 1
ATOM 1330 C CA . SER A 1 169 ? 15.762 -1.891 -19.840 1.00 90.31 169 SER A CA 1
ATOM 1331 C C . SER A 1 169 ? 16.065 -2.647 -21.132 1.00 90.31 169 SER A C 1
ATOM 1333 O O . SER A 1 169 ? 16.991 -2.263 -21.842 1.00 90.31 169 SER A O 1
ATOM 1335 N N . VAL A 1 170 ? 15.226 -3.622 -21.504 1.00 93.31 170 VAL A N 1
ATOM 1336 C CA . VAL A 1 170 ? 15.373 -4.346 -22.780 1.00 93.31 170 VAL A CA 1
ATOM 1337 C C . VAL A 1 170 ? 15.285 -3.382 -23.967 1.00 93.31 170 VAL A C 1
ATOM 1339 O O . VAL A 1 170 ? 16.140 -3.398 -24.845 1.00 93.31 170 VAL A O 1
ATOM 1342 N N . ALA A 1 171 ? 14.304 -2.473 -23.987 1.00 92.44 171 ALA A N 1
ATOM 1343 C CA . ALA A 1 171 ? 14.194 -1.484 -25.060 1.00 92.44 171 ALA A CA 1
ATOM 1344 C C . ALA A 1 171 ? 15.423 -0.556 -25.147 1.00 92.44 171 ALA A C 1
ATOM 1346 O O . ALA A 1 171 ? 15.822 -0.158 -26.243 1.00 92.44 171 ALA A O 1
ATOM 1347 N N . GLN A 1 172 ? 16.030 -0.197 -24.012 1.00 91.19 172 GLN A N 1
ATOM 1348 C CA . GLN A 1 172 ? 17.249 0.608 -23.980 1.00 91.19 172 GLN A CA 1
ATOM 1349 C C . GLN A 1 172 ? 18.458 -0.163 -24.530 1.00 91.19 172 GLN A C 1
ATOM 1351 O O . GLN A 1 172 ? 19.240 0.420 -25.280 1.00 91.19 172 GLN A O 1
ATOM 1356 N N . GLU A 1 173 ? 18.605 -1.443 -24.186 1.00 91.88 173 GLU A N 1
ATOM 1357 C CA . GLU A 1 173 ? 19.660 -2.321 -24.709 1.00 91.88 173 GLU A CA 1
ATOM 1358 C C . GLU A 1 173 ? 19.556 -2.476 -26.233 1.00 91.88 173 GLU A C 1
ATOM 1360 O O . GLU A 1 173 ? 20.534 -2.237 -26.941 1.00 91.88 173 GLU A O 1
ATOM 1365 N N . GLU A 1 174 ? 18.357 -2.750 -26.751 1.00 95.12 174 GLU A N 1
ATOM 1366 C CA . GLU A 1 174 ? 18.102 -2.862 -28.195 1.00 95.12 174 GLU A CA 1
ATOM 1367 C C . GLU A 1 174 ? 18.412 -1.554 -28.938 1.00 95.12 174 GLU A C 1
ATOM 1369 O O . GLU A 1 174 ? 19.070 -1.542 -29.978 1.00 95.12 174 GLU A O 1
ATOM 1374 N N . LEU A 1 175 ? 18.002 -0.406 -28.390 1.00 94.12 175 LEU A N 1
ATOM 1375 C CA . LEU A 1 175 ? 18.334 0.892 -28.981 1.00 94.12 175 LEU A CA 1
ATOM 1376 C C . LEU A 1 175 ? 19.845 1.180 -28.953 1.00 94.12 175 LEU A C 1
ATOM 1378 O O . LEU A 1 175 ? 20.353 1.853 -29.854 1.00 94.12 175 LEU A O 1
ATOM 1382 N N . LEU A 1 176 ? 20.575 0.702 -27.939 1.00 91.75 176 LEU A N 1
ATOM 1383 C CA . LEU A 1 176 ? 22.030 0.854 -27.875 1.00 91.75 176 LEU A CA 1
ATOM 1384 C C . LEU A 1 176 ? 22.688 0.011 -28.966 1.00 91.75 176 LEU A C 1
ATOM 1386 O O . LEU A 1 176 ? 23.527 0.543 -29.696 1.00 91.75 176 LEU A O 1
ATOM 1390 N N . ALA A 1 177 ? 22.243 -1.238 -29.129 1.00 94.06 177 ALA A N 1
ATOM 1391 C CA . ALA A 1 177 ? 22.677 -2.118 -30.208 1.00 94.06 177 ALA A CA 1
ATOM 1392 C C . ALA A 1 177 ? 22.407 -1.486 -31.586 1.00 94.06 177 ALA A C 1
ATOM 1394 O O . ALA A 1 177 ? 23.328 -1.345 -32.391 1.00 94.06 177 ALA A O 1
ATOM 1395 N N . PHE A 1 178 ? 21.199 -0.961 -31.831 1.00 95.50 178 PHE A N 1
ATOM 1396 C CA . PHE A 1 178 ? 20.889 -0.250 -33.080 1.00 95.50 178 PHE A CA 1
ATOM 1397 C C . PHE A 1 178 ? 21.774 0.982 -33.307 1.00 95.50 178 PHE A C 1
ATOM 1399 O O . PHE A 1 178 ? 22.211 1.243 -34.428 1.00 95.50 178 PHE A O 1
ATOM 1406 N N . SER A 1 179 ? 22.056 1.762 -32.260 1.00 93.62 179 SER A N 1
ATOM 1407 C CA . SER A 1 179 ? 22.969 2.907 -32.351 1.00 93.62 179 SER A CA 1
ATOM 1408 C C . SER A 1 179 ? 24.395 2.475 -32.713 1.00 93.62 179 SER A C 1
ATOM 1410 O O . SER A 1 179 ? 25.085 3.177 -33.460 1.00 93.62 179 SER A O 1
ATOM 1412 N N . GLU A 1 180 ? 24.860 1.341 -32.193 1.00 92.44 180 GLU A N 1
ATOM 1413 C CA . GLU A 1 180 ? 26.165 0.777 -32.532 1.00 92.44 180 GLU A CA 1
ATOM 1414 C C . GLU A 1 180 ? 26.211 0.316 -33.994 1.00 92.44 180 GLU A C 1
ATOM 1416 O O . GLU A 1 180 ? 27.108 0.724 -34.736 1.00 92.44 180 GLU A O 1
ATOM 1421 N N . GLU A 1 181 ? 25.206 -0.431 -34.452 1.00 95.44 181 GLU A N 1
ATOM 1422 C CA . GLU A 1 181 ? 25.093 -0.871 -35.847 1.00 95.44 181 GLU A CA 1
ATOM 1423 C C . GLU A 1 181 ? 25.062 0.306 -36.830 1.00 95.44 181 GLU A C 1
ATOM 1425 O O . GLU A 1 181 ? 25.776 0.299 -37.837 1.00 95.44 181 GLU A O 1
ATOM 1430 N N . LEU A 1 182 ? 24.307 1.368 -36.524 1.00 94.81 182 LEU A N 1
ATOM 1431 C CA . LEU A 1 182 ? 24.282 2.587 -37.338 1.00 94.81 182 LEU A CA 1
ATOM 1432 C C . LEU A 1 182 ? 25.644 3.285 -37.374 1.00 94.81 182 LEU A C 1
ATOM 1434 O O . LEU A 1 182 ? 26.049 3.793 -38.423 1.00 94.81 182 LEU A O 1
ATOM 1438 N N . SER A 1 183 ? 26.364 3.314 -36.250 1.00 91.06 183 SER A N 1
ATOM 1439 C CA . SER A 1 183 ? 27.720 3.864 -36.194 1.00 91.06 183 SER A CA 1
ATOM 1440 C C . SER A 1 183 ? 28.691 3.042 -37.048 1.00 91.06 183 SER A C 1
ATOM 1442 O O . SER A 1 183 ? 29.489 3.616 -37.794 1.00 91.06 183 SER A O 1
ATOM 1444 N N . ASN A 1 184 ? 28.591 1.713 -36.992 1.00 92.25 184 ASN A N 1
ATOM 1445 C CA . ASN A 1 184 ? 29.407 0.794 -37.784 1.00 92.25 184 ASN A CA 1
ATOM 1446 C C . ASN A 1 184 ? 29.127 0.946 -39.284 1.00 92.25 184 ASN A C 1
ATOM 1448 O O . ASN A 1 184 ? 30.061 1.102 -40.074 1.00 92.25 184 ASN A O 1
ATOM 1452 N N . LEU A 1 185 ? 27.851 1.003 -39.676 1.00 93.25 185 LEU A N 1
ATOM 1453 C CA . LEU A 1 185 ? 27.445 1.244 -41.059 1.00 93.25 185 LEU A CA 1
ATOM 1454 C C . LEU A 1 185 ? 27.947 2.602 -41.565 1.00 93.25 185 LEU A C 1
ATOM 1456 O O . LEU A 1 185 ? 28.485 2.696 -42.668 1.00 93.25 185 LEU A O 1
ATOM 1460 N N . TYR A 1 186 ? 27.815 3.653 -40.750 1.00 93.19 186 TYR A N 1
ATOM 1461 C CA . TYR A 1 186 ? 28.282 4.995 -41.102 1.00 93.19 186 TYR A CA 1
ATOM 1462 C C . TYR A 1 186 ? 29.787 5.015 -41.336 1.00 93.19 186 TYR A C 1
ATOM 1464 O O . TYR A 1 186 ? 30.253 5.548 -42.344 1.00 93.19 186 TYR A O 1
ATOM 1472 N N . HIS A 1 187 ? 30.543 4.388 -40.436 1.00 90.69 187 HIS A N 1
ATOM 1473 C CA . HIS A 1 187 ? 31.983 4.266 -40.569 1.00 90.69 187 HIS A CA 1
ATOM 1474 C C . HIS A 1 187 ? 32.373 3.514 -41.844 1.00 90.69 187 HIS A C 1
ATOM 1476 O O . HIS A 1 187 ? 33.202 4.014 -42.601 1.00 90.69 187 HIS A O 1
ATOM 1482 N N . HIS A 1 188 ? 31.749 2.365 -42.119 1.00 90.69 188 HIS A N 1
ATOM 1483 C CA . HIS A 1 188 ? 32.045 1.563 -43.305 1.00 90.69 188 HIS A CA 1
ATOM 1484 C C . HIS A 1 188 ? 31.801 2.341 -44.605 1.00 90.69 188 HIS A C 1
ATOM 1486 O O . HIS A 1 188 ? 32.692 2.424 -45.448 1.00 90.69 188 HIS A O 1
ATOM 1492 N N . ILE A 1 189 ? 30.644 3.004 -44.729 1.00 90.12 189 ILE A N 1
ATOM 1493 C CA . ILE A 1 189 ? 30.328 3.856 -45.886 1.00 90.12 189 ILE A CA 1
ATOM 1494 C C . ILE A 1 189 ? 31.372 4.965 -46.039 1.00 90.12 189 ILE A C 1
ATOM 1496 O O . ILE A 1 189 ? 31.849 5.211 -47.148 1.00 90.12 189 ILE A O 1
ATOM 1500 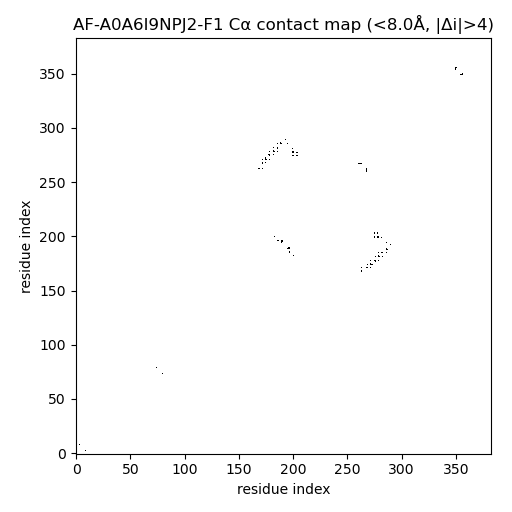N N . CYS A 1 190 ? 31.751 5.624 -44.942 1.00 88.62 190 CYS A N 1
ATOM 1501 C CA . CYS A 1 190 ? 32.765 6.669 -44.977 1.00 88.62 190 CYS A CA 1
ATOM 1502 C C . CYS A 1 190 ? 34.129 6.139 -45.440 1.00 88.62 190 CYS A C 1
ATOM 1504 O O . CYS A 1 190 ? 34.730 6.735 -46.332 1.00 88.62 190 CYS A O 1
ATOM 1506 N N . VAL A 1 191 ? 34.587 5.008 -44.896 1.00 89.25 191 VAL A N 1
ATOM 1507 C CA . VAL A 1 191 ? 35.869 4.387 -45.260 1.00 89.25 191 VAL A CA 1
ATOM 1508 C C . VAL A 1 191 ? 35.889 3.982 -46.734 1.00 89.25 191 VAL A C 1
ATOM 1510 O O . VAL A 1 191 ? 36.813 4.367 -47.445 1.00 89.25 191 VAL A O 1
ATOM 1513 N N . CYS A 1 192 ? 34.854 3.295 -47.229 1.00 87.00 192 CYS A N 1
ATOM 1514 C CA . CYS A 1 192 ? 34.777 2.864 -48.630 1.00 87.00 192 CYS A CA 1
ATOM 1515 C C . CYS A 1 192 ? 34.739 4.030 -49.633 1.00 87.00 192 CYS A C 1
ATOM 1517 O O . CYS A 1 192 ? 35.103 3.852 -50.791 1.00 87.00 192 CYS A O 1
ATOM 1519 N N . ASN A 1 193 ? 34.315 5.224 -49.207 1.00 85.50 193 ASN A N 1
ATOM 1520 C CA . ASN A 1 193 ? 34.156 6.391 -50.079 1.00 85.50 193 ASN A CA 1
ATOM 1521 C C . ASN A 1 193 ? 35.183 7.504 -49.807 1.00 85.50 193 ASN A C 1
ATOM 1523 O O . ASN A 1 193 ? 35.029 8.622 -50.312 1.00 85.50 193 ASN A O 1
ATOM 1527 N N . ASN A 1 194 ? 36.238 7.203 -49.036 1.00 85.00 194 ASN A N 1
ATOM 1528 C CA . ASN A 1 194 ? 37.293 8.143 -48.642 1.00 85.00 194 ASN A CA 1
ATOM 1529 C C . ASN A 1 194 ? 36.753 9.414 -47.956 1.00 85.00 194 ASN A C 1
ATOM 1531 O O . ASN A 1 194 ? 37.272 10.514 -48.148 1.00 85.00 194 ASN A O 1
ATOM 1535 N N . LEU A 1 195 ? 35.678 9.273 -47.176 1.00 82.44 195 LEU A N 1
ATOM 1536 C CA . LEU A 1 195 ? 35.121 10.331 -46.339 1.00 82.44 195 LEU A CA 1
ATOM 1537 C C . LEU A 1 195 ? 35.652 10.179 -44.912 1.00 82.44 195 LEU A C 1
ATOM 1539 O O . LEU A 1 195 ? 35.712 9.075 -44.375 1.00 82.44 195 LEU A O 1
ATOM 1543 N N . THR A 1 196 ? 35.966 11.291 -44.254 1.00 82.44 196 THR A N 1
ATOM 1544 C CA . THR A 1 196 ? 36.334 11.271 -42.834 1.00 82.44 196 THR A CA 1
ATOM 1545 C C . THR A 1 196 ? 35.069 11.168 -41.970 1.00 82.44 196 THR A C 1
ATOM 1547 O O . THR A 1 196 ? 34.258 12.102 -41.978 1.00 82.44 196 THR A O 1
ATOM 1550 N N . PRO A 1 197 ? 34.873 10.079 -41.204 1.00 81.62 197 PRO A N 1
ATOM 1551 C CA . PRO A 1 197 ? 33.680 9.904 -40.384 1.00 81.62 197 PRO A CA 1
ATOM 1552 C C . PRO A 1 197 ? 33.669 10.888 -39.207 1.00 81.62 197 PRO A C 1
ATOM 1554 O O . PRO A 1 197 ? 34.652 11.032 -38.476 1.00 81.62 197 PRO A O 1
ATOM 1557 N N . LYS A 1 198 ? 32.529 11.555 -38.993 1.00 80.81 198 LYS A N 1
ATOM 1558 C CA . LYS A 1 198 ? 32.294 12.380 -37.798 1.00 80.81 198 LYS A CA 1
ATOM 1559 C C . LYS A 1 198 ? 31.951 11.501 -36.593 1.00 80.81 198 LYS A C 1
ATOM 1561 O O . LYS A 1 198 ? 31.298 10.471 -36.734 1.00 80.81 198 LYS A O 1
ATOM 1566 N N . ARG A 1 199 ? 32.333 11.926 -35.384 1.00 83.88 199 ARG A N 1
ATOM 1567 C CA . ARG A 1 199 ? 32.060 11.196 -34.132 1.00 83.88 199 ARG A CA 1
ATOM 1568 C C . ARG A 1 199 ? 30.659 11.506 -33.596 1.00 83.88 199 ARG A C 1
ATOM 1570 O O . ARG A 1 199 ? 30.506 11.916 -32.453 1.00 83.88 199 ARG A O 1
ATOM 1577 N N . VAL A 1 200 ? 29.639 11.279 -34.423 1.00 80.56 200 VAL A N 1
ATOM 1578 C CA . VAL A 1 200 ? 28.243 11.713 -34.214 1.00 80.56 200 VAL A CA 1
ATOM 1579 C C . VAL A 1 200 ? 27.706 11.390 -32.814 1.00 80.56 200 VAL A C 1
ATOM 1581 O O . VAL A 1 200 ? 27.154 12.271 -32.160 1.00 80.56 200 VAL A O 1
ATOM 1584 N N . THR A 1 201 ? 27.912 10.164 -32.324 1.00 81.06 201 THR A N 1
ATOM 1585 C CA . THR A 1 201 ? 27.470 9.741 -30.983 1.00 81.06 201 THR A CA 1
ATOM 1586 C C . THR A 1 201 ? 28.178 10.516 -29.870 1.00 81.06 201 THR A C 1
ATOM 1588 O O . THR A 1 201 ? 27.531 11.082 -28.993 1.00 81.06 201 THR A O 1
ATOM 1591 N N . LEU A 1 202 ? 29.512 10.595 -29.909 1.00 79.19 202 LEU A N 1
ATOM 1592 C CA . LEU A 1 202 ? 30.299 11.294 -28.885 1.00 79.19 202 LEU A CA 1
ATOM 1593 C C . LEU A 1 202 ? 30.079 12.807 -28.923 1.00 79.19 202 LEU A C 1
ATOM 1595 O O . LEU A 1 202 ? 30.028 13.446 -27.873 1.00 79.19 202 LEU A O 1
ATOM 1599 N N . ASP A 1 203 ? 29.945 13.372 -30.120 1.00 82.88 203 ASP A N 1
ATOM 1600 C CA . ASP A 1 203 ? 29.700 14.793 -30.318 1.00 82.88 203 ASP A CA 1
ATOM 1601 C C . ASP A 1 203 ? 28.300 15.170 -29.821 1.00 82.88 203 ASP A C 1
ATOM 1603 O O . ASP A 1 203 ? 28.173 16.196 -29.161 1.00 82.88 203 ASP A O 1
ATOM 1607 N N . PHE A 1 204 ? 27.283 14.313 -29.997 1.00 82.56 204 PHE A N 1
ATOM 1608 C CA . PHE A 1 204 ? 25.955 14.523 -29.408 1.00 82.56 204 PHE A CA 1
ATOM 1609 C C . PHE A 1 204 ? 26.009 14.616 -27.879 1.00 82.56 204 PHE A C 1
ATOM 1611 O O . PHE A 1 204 ? 25.527 15.592 -27.313 1.00 82.56 204 PHE A O 1
ATOM 1618 N N . TYR A 1 205 ? 26.644 13.661 -27.190 1.00 79.56 205 TYR A N 1
ATOM 1619 C CA . TYR A 1 205 ? 26.750 13.714 -25.724 1.00 79.56 205 TYR A CA 1
ATOM 1620 C C . TYR A 1 205 ? 27.663 14.845 -25.233 1.00 79.56 205 TYR A C 1
ATOM 1622 O O . TYR A 1 205 ? 27.463 15.400 -24.150 1.00 79.56 205 TYR A O 1
ATOM 1630 N N . ARG A 1 206 ? 28.687 15.212 -26.007 1.00 81.19 206 ARG A N 1
ATOM 1631 C CA . ARG A 1 206 ? 29.547 16.361 -25.704 1.00 81.19 206 ARG A CA 1
ATOM 1632 C C . ARG A 1 206 ? 28.781 17.678 -25.853 1.00 81.19 206 ARG A C 1
ATOM 1634 O O . ARG A 1 206 ? 28.955 18.557 -25.015 1.00 81.19 206 ARG A O 1
ATOM 1641 N N . GLU A 1 207 ? 27.920 17.791 -26.858 1.00 74.81 207 GLU A N 1
ATOM 1642 C CA . GLU A 1 207 ? 27.105 18.979 -27.112 1.00 74.81 207 GLU A CA 1
ATOM 1643 C C . GLU A 1 207 ? 25.906 19.081 -26.164 1.00 74.81 207 GLU A C 1
ATOM 1645 O O . GLU A 1 207 ? 25.638 20.156 -25.635 1.00 74.81 207 GLU A O 1
ATOM 1650 N N . ALA A 1 208 ? 25.268 17.958 -25.826 1.00 68.44 208 ALA A N 1
ATOM 1651 C CA . ALA A 1 208 ? 24.241 17.892 -24.788 1.00 68.44 208 ALA A CA 1
ATOM 1652 C C . ALA A 1 208 ? 24.783 18.349 -23.420 1.00 68.44 208 ALA A C 1
ATOM 1654 O O . ALA A 1 208 ? 24.119 19.093 -22.700 1.00 68.44 208 ALA A O 1
ATOM 1655 N N . ARG A 1 209 ? 26.036 17.996 -23.084 1.00 65.25 209 ARG A N 1
ATOM 1656 C CA . ARG A 1 209 ? 26.709 18.505 -21.874 1.00 65.25 209 ARG A CA 1
ATOM 1657 C C . ARG A 1 209 ? 26.983 20.009 -21.924 1.00 65.25 209 ARG A C 1
ATOM 1659 O O . ARG A 1 209 ? 26.864 20.670 -20.897 1.00 65.25 209 ARG A O 1
ATOM 1666 N N . ARG A 1 210 ? 27.325 20.570 -23.089 1.00 66.50 210 ARG A N 1
ATOM 1667 C CA . ARG A 1 210 ? 27.518 22.026 -23.242 1.00 66.50 210 ARG A CA 1
ATOM 1668 C C . ARG A 1 210 ? 26.205 22.795 -23.156 1.00 66.50 210 ARG A C 1
ATOM 1670 O O . ARG A 1 210 ? 26.171 23.843 -22.522 1.00 66.50 210 ARG A O 1
ATOM 1677 N N . ALA A 1 211 ? 25.129 22.250 -23.716 1.00 59.34 211 ALA A N 1
ATOM 1678 C CA . ALA A 1 211 ? 23.795 22.827 -23.609 1.00 59.34 211 ALA A CA 1
ATOM 1679 C C . ALA A 1 211 ? 23.280 22.834 -22.155 1.00 59.34 211 ALA A C 1
ATOM 1681 O O . ALA A 1 211 ? 22.667 23.811 -21.733 1.00 59.34 211 ALA A O 1
ATOM 1682 N N . HIS A 1 212 ? 23.594 21.804 -21.358 1.00 55.81 212 HIS A N 1
ATOM 1683 C CA . HIS A 1 212 ? 23.249 21.765 -19.930 1.00 55.81 212 HIS A CA 1
ATOM 1684 C C . HIS A 1 212 ? 24.069 22.712 -19.040 1.00 55.81 212 HIS A C 1
ATOM 1686 O O . HIS A 1 212 ? 23.573 23.110 -17.991 1.00 55.81 212 HIS A O 1
ATOM 1692 N N . LEU A 1 213 ? 25.284 23.116 -19.433 1.00 53.34 213 LEU A N 1
ATOM 1693 C CA . LEU A 1 213 ? 26.059 24.115 -18.677 1.00 53.34 213 LEU A CA 1
ATOM 1694 C C . LEU A 1 213 ? 25.633 25.568 -18.953 1.00 53.34 213 LEU A C 1
ATOM 1696 O O . LEU A 1 213 ? 25.959 26.449 -18.162 1.00 53.34 213 LEU A O 1
ATOM 1700 N N . ILE A 1 214 ? 24.932 25.833 -20.059 1.00 48.53 214 ILE A N 1
ATOM 1701 C CA . ILE A 1 214 ? 24.555 27.196 -20.478 1.00 48.53 214 ILE A CA 1
ATOM 1702 C C . ILE A 1 214 ? 23.144 27.583 -19.996 1.00 48.53 214 ILE A C 1
ATOM 1704 O O . ILE A 1 214 ? 22.796 28.761 -19.991 1.00 48.53 214 ILE A O 1
ATOM 1708 N N . TYR A 1 215 ? 22.355 26.629 -19.494 1.00 35.03 215 TYR A N 1
ATOM 1709 C CA . TYR A 1 215 ? 21.051 26.898 -18.889 1.00 35.03 215 TYR A CA 1
ATOM 1710 C C . TYR A 1 215 ? 21.016 26.365 -17.449 1.00 35.03 215 TYR A C 1
ATOM 1712 O O . TYR A 1 215 ? 20.955 25.147 -17.264 1.00 35.03 215 TYR A O 1
ATOM 1720 N N . PRO A 1 216 ? 21.037 27.223 -16.407 1.00 40.69 216 PRO A N 1
ATOM 1721 C CA . PRO A 1 216 ? 20.734 26.757 -15.068 1.00 40.69 216 PRO A CA 1
ATOM 1722 C C . PRO A 1 216 ? 19.305 26.210 -15.068 1.00 40.69 216 PRO A C 1
ATOM 1724 O O . PRO A 1 216 ? 18.387 26.770 -15.667 1.00 40.69 216 PRO A O 1
ATOM 1727 N N . GLN A 1 217 ? 19.163 25.071 -14.408 1.00 42.91 217 GLN A N 1
ATOM 1728 C CA . GLN A 1 217 ? 17.973 24.259 -14.207 1.00 42.91 217 GLN A CA 1
ATOM 1729 C C . GLN A 1 217 ? 16.769 25.069 -13.668 1.00 42.91 217 GLN A C 1
ATOM 1731 O O . GLN A 1 217 ? 16.403 24.969 -12.502 1.00 42.91 217 GLN A O 1
ATOM 1736 N N . HIS A 1 218 ? 16.094 25.851 -14.511 1.00 44.38 218 HIS A N 1
ATOM 1737 C CA . HIS A 1 218 ? 14.760 26.381 -14.224 1.00 44.38 218 HIS A CA 1
ATOM 1738 C C . HIS A 1 218 ? 13.717 25.348 -14.647 1.00 44.38 218 HIS A C 1
ATOM 1740 O O . HIS A 1 218 ? 13.145 25.412 -15.730 1.00 44.38 218 HIS A O 1
ATOM 1746 N N . GLY A 1 219 ? 13.499 24.355 -13.786 1.00 37.88 219 GLY A N 1
ATOM 1747 C CA . GLY A 1 219 ? 12.546 23.285 -14.077 1.00 37.88 219 GLY A CA 1
ATOM 1748 C C . GLY A 1 219 ? 12.223 22.332 -12.933 1.00 37.88 219 GLY A C 1
ATOM 1749 O O . GLY A 1 219 ? 11.616 21.303 -13.184 1.00 37.88 219 GLY A O 1
ATOM 1750 N N . ALA A 1 220 ? 12.579 22.645 -11.686 1.00 39.72 220 ALA A N 1
ATOM 1751 C CA . ALA A 1 220 ? 11.965 22.009 -10.524 1.00 39.72 220 ALA A CA 1
ATOM 1752 C C . ALA A 1 220 ? 10.997 23.019 -9.907 1.00 39.72 220 ALA A C 1
ATOM 1754 O O . ALA A 1 220 ? 11.350 23.790 -9.016 1.00 39.72 220 ALA A O 1
ATOM 1755 N N . GLN A 1 221 ? 9.768 23.046 -10.423 1.00 39.03 221 GLN A N 1
ATOM 1756 C CA . GLN A 1 221 ? 8.641 23.676 -9.744 1.00 39.03 221 GLN A CA 1
ATOM 1757 C C . GLN A 1 221 ? 8.429 22.945 -8.411 1.00 39.03 221 GLN A C 1
ATOM 1759 O O . GLN A 1 221 ? 7.644 22.003 -8.309 1.00 39.03 221 GLN A O 1
ATOM 1764 N N . LYS A 1 222 ? 9.145 23.382 -7.369 1.00 37.94 222 LYS A N 1
ATOM 1765 C CA . LYS A 1 222 ? 8.724 23.196 -5.982 1.00 37.94 222 LYS A CA 1
ATOM 1766 C C . LYS A 1 222 ? 7.421 23.968 -5.822 1.00 37.94 222 LYS A C 1
ATOM 1768 O O . LYS A 1 222 ? 7.411 25.145 -5.484 1.00 37.94 222 LYS A O 1
ATOM 1773 N N . LYS A 1 223 ? 6.312 23.294 -6.108 1.00 32.97 223 LYS A N 1
ATOM 1774 C CA . LYS A 1 223 ? 4.986 23.724 -5.682 1.00 32.97 223 LYS A CA 1
ATOM 1775 C C . LYS A 1 223 ? 5.008 23.704 -4.146 1.00 32.97 223 LYS A C 1
ATOM 1777 O O . LYS A 1 223 ? 5.254 22.629 -3.593 1.00 32.97 223 LYS A O 1
ATOM 1782 N N . PRO A 1 224 ? 4.782 24.824 -3.439 1.00 36.38 224 PRO A N 1
ATOM 1783 C CA . PRO A 1 224 ? 4.588 24.781 -1.999 1.00 36.38 224 PRO A CA 1
ATOM 1784 C C . PRO A 1 224 ? 3.269 24.046 -1.771 1.00 36.38 224 PRO A C 1
ATOM 1786 O O . PRO A 1 224 ? 2.192 24.582 -2.038 1.00 36.38 224 PRO A O 1
ATOM 1789 N N . ARG A 1 225 ? 3.327 22.776 -1.367 1.00 37.00 225 ARG A N 1
ATOM 1790 C CA . ARG A 1 225 ? 2.148 22.131 -0.798 1.00 37.00 225 ARG A CA 1
ATOM 1791 C C . ARG A 1 225 ? 2.006 22.679 0.613 1.00 37.00 225 ARG A C 1
ATOM 1793 O O . ARG A 1 225 ? 2.827 22.397 1.474 1.00 37.00 225 ARG A O 1
ATOM 1800 N N . ALA A 1 226 ? 0.967 23.478 0.824 1.00 44.97 226 ALA A N 1
ATOM 1801 C CA . ALA A 1 226 ? 0.432 23.725 2.148 1.00 44.97 226 ALA A CA 1
ATOM 1802 C C . ALA A 1 226 ? -0.014 22.377 2.733 1.00 44.97 226 ALA A C 1
ATOM 1804 O O . ALA A 1 226 ? -1.009 21.823 2.273 1.00 44.97 226 ALA A O 1
ATOM 1805 N N . ASN A 1 227 ? 0.783 21.811 3.644 1.00 44.59 227 ASN A N 1
ATOM 1806 C CA . ASN A 1 227 ? 0.358 20.868 4.687 1.00 44.59 227 ASN A CA 1
ATOM 1807 C C . ASN A 1 227 ? 1.538 20.503 5.607 1.00 44.59 227 ASN A C 1
ATOM 1809 O O . ASN A 1 227 ? 1.885 19.339 5.761 1.00 44.59 227 ASN A O 1
ATOM 1813 N N . ASP A 1 228 ? 2.122 21.508 6.264 1.00 41.34 228 ASP A N 1
ATOM 1814 C CA . ASP A 1 228 ? 2.979 21.314 7.443 1.00 41.34 228 ASP A CA 1
ATOM 1815 C C . ASP A 1 228 ? 2.202 21.698 8.713 1.00 41.34 228 ASP A C 1
ATOM 1817 O O . ASP A 1 228 ? 2.523 22.661 9.403 1.00 41.34 228 ASP A O 1
ATOM 1821 N N . MET A 1 229 ? 1.124 20.964 9.011 1.00 47.62 229 MET A N 1
ATOM 1822 C CA . MET A 1 229 ? 0.398 21.104 10.287 1.00 47.62 229 MET A CA 1
ATOM 1823 C C . MET A 1 229 ? -0.082 19.763 10.864 1.00 47.62 229 MET A C 1
ATOM 1825 O O . MET A 1 229 ? -0.951 19.739 11.726 1.00 47.62 229 MET A O 1
ATOM 1829 N N . PHE A 1 230 ? 0.459 18.621 10.426 1.00 41.44 230 PHE A N 1
ATOM 1830 C CA . PHE A 1 230 ? 0.034 17.323 10.970 1.00 41.44 230 PHE A CA 1
ATOM 1831 C C . PHE A 1 230 ? 1.159 16.282 11.032 1.00 41.44 230 PHE A C 1
ATOM 1833 O O . PHE A 1 230 ? 0.991 15.158 10.593 1.00 41.44 230 PHE A O 1
ATOM 1840 N N . ASN A 1 231 ? 2.313 16.632 11.612 1.00 36.72 231 ASN A N 1
ATOM 1841 C CA . ASN A 1 231 ? 3.378 15.655 11.907 1.00 36.72 231 ASN A CA 1
ATOM 1842 C C . ASN A 1 231 ? 3.934 15.751 13.338 1.00 36.72 231 ASN A C 1
ATOM 1844 O O . ASN A 1 231 ? 5.049 15.323 13.613 1.00 36.72 231 ASN A O 1
ATOM 1848 N N . SER A 1 232 ? 3.145 16.246 14.298 1.00 45.00 232 SER A N 1
ATOM 1849 C CA . SER A 1 232 ? 3.602 16.375 15.692 1.00 45.00 232 SER A CA 1
ATOM 1850 C C . SER A 1 232 ? 3.430 15.115 16.561 1.00 45.00 232 SER A C 1
ATOM 1852 O O . SER A 1 232 ? 3.521 15.218 17.782 1.00 45.00 232 SER A O 1
ATOM 1854 N N . LYS A 1 233 ? 3.174 13.925 15.996 1.00 39.34 233 LYS A N 1
ATOM 1855 C CA . LYS A 1 233 ? 3.017 12.686 16.797 1.00 39.34 233 LYS A CA 1
ATOM 1856 C C . LYS A 1 233 ? 3.691 11.425 16.235 1.00 39.34 233 LYS A C 1
ATOM 1858 O O . LYS A 1 233 ? 3.469 10.347 16.773 1.00 39.34 233 LYS A O 1
ATOM 1863 N N . ALA A 1 234 ? 4.550 11.537 15.219 1.00 38.25 234 ALA A N 1
ATOM 1864 C CA . ALA A 1 234 ? 5.255 10.383 14.638 1.00 38.25 234 ALA A CA 1
ATOM 1865 C C . ALA A 1 234 ? 6.689 10.166 15.177 1.00 38.25 234 ALA A C 1
ATOM 1867 O O . ALA A 1 234 ? 7.399 9.298 14.683 1.00 38.25 234 ALA A O 1
ATOM 1868 N N . SER A 1 235 ? 7.115 10.899 16.212 1.00 37.72 235 SER A N 1
ATOM 1869 C CA . SER A 1 235 ? 8.475 10.792 16.781 1.00 37.72 235 SER A CA 1
ATOM 1870 C C . SER A 1 235 ? 8.612 9.810 17.958 1.00 37.72 235 SER A C 1
ATOM 1872 O O . SER A 1 235 ? 9.558 9.927 18.728 1.00 37.72 235 SER A O 1
ATOM 1874 N N . VAL A 1 236 ? 7.693 8.853 18.141 1.00 37.78 236 VAL A N 1
ATOM 1875 C CA . VAL A 1 236 ? 7.709 7.941 19.315 1.00 37.78 236 VAL A CA 1
ATOM 1876 C C . VAL A 1 236 ? 7.998 6.469 18.965 1.00 37.78 236 VAL A C 1
ATOM 1878 O O . VAL A 1 236 ? 8.101 5.644 19.863 1.00 37.78 236 VAL A O 1
ATOM 1881 N N . LEU A 1 237 ? 8.236 6.111 17.698 1.00 40.16 237 LEU A N 1
ATOM 1882 C CA . LEU A 1 237 ? 8.581 4.727 17.315 1.00 40.16 237 LEU A CA 1
ATOM 1883 C C . LEU A 1 237 ? 9.920 4.603 16.571 1.00 40.16 237 LEU A C 1
ATOM 1885 O O . LEU A 1 237 ? 10.047 3.847 15.615 1.00 40.16 237 LEU A O 1
ATOM 1889 N N . GLN A 1 238 ? 10.944 5.314 17.045 1.00 41.19 238 GLN A N 1
ATOM 1890 C CA . GLN A 1 238 ? 12.345 4.953 16.796 1.00 41.19 238 GLN A CA 1
ATOM 1891 C C . GLN A 1 238 ? 12.972 4.445 18.094 1.00 41.19 238 GLN A C 1
ATOM 1893 O O . GLN A 1 238 ? 13.807 5.101 18.709 1.00 41.19 238 GLN A O 1
ATOM 1898 N N . PHE A 1 239 ? 12.535 3.274 18.549 1.00 41.91 239 PHE A N 1
ATOM 1899 C CA . PHE A 1 239 ? 13.310 2.504 19.511 1.00 41.91 239 PHE A CA 1
ATOM 1900 C C . PHE A 1 239 ? 13.008 1.013 19.336 1.00 41.91 239 PHE A C 1
ATOM 1902 O O . PHE A 1 239 ? 11.854 0.602 19.420 1.00 41.91 239 PHE A O 1
ATOM 1909 N N . MET A 1 240 ? 14.084 0.241 19.155 1.00 36.50 240 MET A N 1
ATOM 1910 C CA . MET A 1 240 ? 14.200 -1.225 19.080 1.00 36.50 240 MET A CA 1
ATOM 1911 C C . MET A 1 240 ? 14.085 -1.887 17.695 1.00 36.50 240 MET A C 1
ATOM 1913 O O . MET A 1 240 ? 13.006 -1.962 17.115 1.00 36.50 240 MET A O 1
ATOM 1917 N N . GLY A 1 241 ? 15.191 -2.515 17.271 1.00 32.88 241 GLY A N 1
ATOM 1918 C CA . GLY A 1 241 ? 15.138 -3.792 16.552 1.00 32.88 241 GLY A CA 1
ATOM 1919 C C . GLY A 1 241 ? 16.060 -3.947 15.346 1.00 32.88 241 GLY A C 1
ATOM 1920 O O . GLY A 1 241 ? 15.563 -4.021 14.230 1.00 32.88 241 GLY A O 1
ATOM 1921 N N . GLU A 1 242 ? 17.372 -4.062 15.575 1.00 41.25 242 GLU A N 1
ATOM 1922 C CA . GLU A 1 242 ? 18.287 -4.785 14.677 1.00 41.25 242 GLU A CA 1
ATOM 1923 C C . GLU A 1 242 ? 17.770 -6.205 14.408 1.00 41.25 242 GLU A C 1
ATOM 1925 O O . GLU A 1 242 ? 17.433 -6.926 15.349 1.00 41.25 242 GLU A O 1
ATOM 1930 N N . VAL A 1 243 ? 17.798 -6.629 13.143 1.00 37.25 243 VAL A N 1
ATOM 1931 C CA . VAL A 1 243 ? 18.043 -8.032 12.795 1.00 37.25 243 VAL A CA 1
ATOM 1932 C C . VAL A 1 243 ? 18.885 -8.067 11.522 1.00 37.25 243 VAL A C 1
ATOM 1934 O O . VAL A 1 243 ? 18.471 -7.567 10.476 1.00 37.25 243 VAL A O 1
ATOM 1937 N N . ASP A 1 244 ? 20.079 -8.637 11.648 1.00 36.12 244 ASP A N 1
ATOM 1938 C CA . ASP A 1 244 ? 21.018 -8.915 10.570 1.00 36.12 244 ASP A CA 1
ATOM 1939 C C . ASP A 1 244 ? 20.382 -9.747 9.452 1.00 36.12 244 ASP A C 1
ATOM 1941 O O . ASP A 1 244 ? 19.808 -10.810 9.693 1.00 36.12 244 ASP A O 1
ATOM 1945 N N . SER A 1 245 ? 20.582 -9.317 8.205 1.00 33.50 245 SER A N 1
ATOM 1946 C CA . SER A 1 245 ? 20.593 -10.228 7.062 1.00 33.50 245 SER A CA 1
ATOM 1947 C C . SER A 1 245 ? 21.586 -9.734 6.013 1.00 33.50 245 SER A C 1
ATOM 1949 O O . SER A 1 245 ? 21.308 -8.849 5.209 1.00 33.50 245 SER A O 1
ATOM 1951 N N . ALA A 1 246 ? 22.770 -10.331 6.114 1.00 35.28 246 ALA A N 1
ATOM 1952 C CA . ALA A 1 246 ? 23.850 -10.484 5.151 1.00 35.28 246 ALA A CA 1
ATOM 1953 C C . ALA A 1 246 ? 23.688 -9.870 3.743 1.00 35.28 246 ALA A C 1
ATOM 1955 O O . ALA A 1 246 ? 22.835 -10.272 2.956 1.00 35.28 246 ALA A O 1
ATOM 1956 N N . GLY A 1 247 ? 24.699 -9.073 3.382 1.00 36.09 247 GLY A N 1
ATOM 1957 C CA . GLY A 1 247 ? 25.375 -9.217 2.092 1.00 36.09 247 GLY A CA 1
ATOM 1958 C C . GLY A 1 247 ? 24.904 -8.293 0.975 1.00 36.09 247 GLY A C 1
ATOM 1959 O O . GLY A 1 247 ? 24.076 -8.662 0.157 1.00 36.09 247 GLY A O 1
ATOM 1960 N N . THR A 1 248 ? 25.512 -7.114 0.880 1.00 33.88 248 THR A N 1
ATOM 1961 C CA . THR A 1 248 ? 26.348 -6.700 -0.267 1.00 33.88 248 THR A CA 1
ATOM 1962 C C . THR A 1 248 ? 26.846 -5.284 0.003 1.00 33.88 248 THR A C 1
ATOM 1964 O O . THR A 1 248 ? 26.286 -4.275 -0.408 1.00 33.88 248 THR A O 1
ATOM 1967 N N . SER A 1 249 ? 27.935 -5.215 0.760 1.00 42.47 249 SER A N 1
ATOM 1968 C CA . SER A 1 249 ? 28.784 -4.037 0.844 1.00 42.47 249 SER A CA 1
ATOM 1969 C C . SER A 1 249 ? 29.477 -3.820 -0.500 1.00 42.47 249 SER A C 1
ATOM 1971 O O . SER A 1 249 ? 30.407 -4.559 -0.835 1.00 42.47 249 SER A O 1
ATOM 1973 N N . THR A 1 250 ? 29.071 -2.815 -1.272 1.00 44.56 250 THR A N 1
ATOM 1974 C CA . THR A 1 250 ? 29.944 -2.230 -2.302 1.00 44.56 250 THR A CA 1
ATOM 1975 C C . THR A 1 250 ? 29.612 -0.761 -2.562 1.00 44.56 250 THR A C 1
ATOM 1977 O O . THR A 1 250 ? 29.381 -0.369 -3.696 1.00 44.56 250 THR A O 1
ATOM 1980 N N . ASP A 1 251 ? 29.657 0.079 -1.527 1.00 35.03 251 ASP A N 1
ATOM 1981 C CA . ASP A 1 251 ? 29.854 1.518 -1.740 1.00 35.03 251 ASP A CA 1
ATOM 1982 C C . ASP A 1 251 ? 31.354 1.816 -1.675 1.00 35.03 251 ASP A C 1
ATOM 1984 O O . ASP A 1 251 ? 31.935 2.106 -0.630 1.00 35.03 251 ASP A O 1
ATOM 1988 N N . SER A 1 252 ? 32.000 1.676 -2.833 1.00 33.16 252 SER A N 1
ATOM 1989 C CA . SER A 1 252 ? 33.272 2.344 -3.105 1.00 33.16 252 SER A CA 1
ATOM 1990 C C . SER A 1 252 ? 32.976 3.744 -3.654 1.00 33.16 252 SER A C 1
ATOM 1992 O O . SER A 1 252 ? 32.079 3.879 -4.488 1.00 33.16 252 SER A O 1
ATOM 1994 N N . PRO A 1 253 ? 33.723 4.790 -3.260 1.00 42.44 253 PRO A N 1
ATOM 1995 C CA . PRO A 1 253 ? 33.529 6.129 -3.798 1.00 42.44 253 PRO A CA 1
ATOM 1996 C C . PRO A 1 253 ? 34.002 6.148 -5.258 1.00 42.44 253 PRO A C 1
ATOM 1998 O O . PRO A 1 253 ? 35.199 6.194 -5.543 1.00 42.44 253 PRO A O 1
ATOM 2001 N N . ALA A 1 254 ? 33.058 6.062 -6.195 1.00 34.28 254 ALA A N 1
ATOM 2002 C CA . ALA A 1 254 ? 33.347 6.117 -7.620 1.00 34.28 254 ALA A CA 1
ATOM 2003 C C . ALA A 1 254 ? 33.876 7.509 -8.011 1.00 34.28 254 ALA A C 1
ATOM 2005 O O . ALA A 1 254 ? 33.280 8.545 -7.716 1.00 34.28 254 ALA A O 1
ATOM 2006 N N . CYS A 1 255 ? 35.028 7.523 -8.679 1.00 28.03 255 CYS A N 1
ATOM 2007 C CA . CYS A 1 255 ? 35.667 8.715 -9.220 1.00 28.03 255 CYS A CA 1
ATOM 2008 C C . CYS A 1 255 ? 34.778 9.413 -10.276 1.00 28.03 255 CYS A C 1
ATOM 2010 O O . CYS A 1 255 ? 34.113 8.735 -11.063 1.00 28.03 255 CYS A O 1
ATOM 2012 N N . PRO A 1 256 ? 34.817 10.755 -10.390 1.00 39.09 256 PRO A N 1
ATOM 2013 C CA . PRO A 1 256 ? 34.053 11.487 -11.394 1.00 39.09 256 PRO A CA 1
ATOM 2014 C C . PRO A 1 256 ? 34.781 11.386 -12.740 1.00 39.09 256 PRO A C 1
ATOM 2016 O O . PRO A 1 256 ? 35.664 12.187 -13.040 1.00 39.09 256 PRO A O 1
ATOM 2019 N N . GLY A 1 257 ? 34.477 10.371 -13.548 1.00 34.75 257 GLY A N 1
ATOM 2020 C CA . GLY A 1 257 ? 35.201 10.192 -14.813 1.00 34.75 257 GLY A CA 1
ATOM 2021 C C . GLY A 1 257 ? 34.557 9.318 -15.883 1.00 34.75 257 GLY A C 1
ATOM 2022 O O . GLY A 1 257 ? 34.915 9.469 -17.051 1.00 34.75 257 GLY A O 1
ATOM 2023 N N . SER A 1 258 ? 33.587 8.472 -15.541 1.00 30.55 258 SER A N 1
ATOM 2024 C CA . SER A 1 258 ? 32.962 7.553 -16.500 1.00 30.55 258 SER A CA 1
ATOM 2025 C C . SER A 1 258 ? 31.478 7.879 -16.657 1.00 30.55 258 SER A C 1
ATOM 2027 O O . SER A 1 258 ? 30.821 8.142 -15.651 1.00 30.55 258 SER A O 1
ATOM 2029 N N . PRO A 1 259 ? 30.922 7.894 -17.884 1.00 44.78 259 PRO A N 1
ATOM 2030 C CA . PRO A 1 259 ? 29.489 8.014 -18.068 1.00 44.78 259 PRO A CA 1
ATOM 2031 C C . PRO A 1 259 ? 28.881 6.663 -17.697 1.00 44.78 259 PRO A C 1
ATOM 2033 O O . PRO A 1 259 ? 28.692 5.803 -18.553 1.00 44.78 259 PRO A O 1
ATOM 2036 N N . THR A 1 260 ? 28.620 6.444 -16.414 1.00 39.56 260 THR A N 1
ATOM 2037 C CA . THR A 1 260 ? 27.670 5.416 -16.009 1.00 39.56 260 THR A CA 1
ATOM 2038 C C . THR A 1 260 ? 26.325 5.923 -16.514 1.00 39.56 260 THR A C 1
ATOM 2040 O O . THR A 1 260 ? 25.742 6.845 -15.949 1.00 39.56 260 THR A O 1
ATOM 2043 N N . LEU A 1 261 ? 25.905 5.449 -17.689 1.00 49.84 261 LEU A N 1
ATOM 2044 C CA . LEU A 1 261 ? 24.539 5.643 -18.156 1.00 49.84 261 LEU A CA 1
ATOM 2045 C C . LEU A 1 261 ? 23.662 4.892 -17.160 1.00 49.84 261 LEU A C 1
ATOM 2047 O O . LEU A 1 261 ? 23.490 3.686 -17.284 1.00 49.84 261 LEU A O 1
ATOM 2051 N N . ASP A 1 262 ? 23.181 5.583 -16.131 1.00 47.09 262 ASP A N 1
ATOM 2052 C CA . ASP A 1 262 ? 22.272 4.997 -15.156 1.00 47.09 262 ASP A CA 1
ATOM 2053 C C . ASP A 1 262 ? 20.980 4.622 -15.878 1.00 47.09 262 ASP A C 1
ATOM 2055 O O . ASP A 1 262 ? 20.112 5.465 -16.082 1.00 47.09 262 ASP A O 1
ATOM 2059 N N . PHE A 1 263 ? 20.845 3.350 -16.262 1.00 48.56 263 PHE A N 1
ATOM 2060 C CA . PHE A 1 263 ? 19.713 2.735 -16.983 1.00 48.56 263 PHE A CA 1
ATOM 2061 C C . PHE A 1 263 ? 18.328 2.952 -16.335 1.00 48.56 263 PHE A C 1
ATOM 2063 O O . PHE A 1 263 ? 17.312 2.492 -16.843 1.00 48.56 263 PHE A O 1
ATOM 2070 N N . ARG A 1 264 ? 18.276 3.656 -15.204 1.00 52.44 264 ARG A N 1
ATOM 2071 C CA . ARG A 1 264 ? 17.074 4.013 -14.454 1.00 52.44 264 ARG A CA 1
ATOM 2072 C C . ARG A 1 264 ? 16.418 5.319 -14.907 1.00 52.44 264 ARG A C 1
ATOM 2074 O O . ARG A 1 264 ? 15.270 5.546 -14.541 1.00 52.44 264 ARG A O 1
ATOM 2081 N N . ASP A 1 265 ? 17.106 6.187 -15.654 1.00 61.62 265 ASP A N 1
ATOM 2082 C CA . ASP A 1 265 ? 16.537 7.473 -16.080 1.00 61.62 265 ASP A CA 1
ATOM 2083 C C . ASP A 1 265 ? 15.789 7.340 -17.427 1.00 61.62 265 ASP A C 1
ATOM 2085 O O . ASP A 1 265 ? 16.426 7.066 -18.450 1.00 61.62 265 ASP A O 1
ATOM 2089 N N . PRO A 1 266 ? 14.462 7.592 -17.489 1.00 59.34 266 PRO A N 1
ATOM 2090 C CA . PRO A 1 266 ? 13.696 7.646 -18.742 1.00 59.34 266 PRO A CA 1
ATOM 2091 C C . PRO A 1 266 ? 14.279 8.619 -19.778 1.00 59.34 266 PRO A C 1
ATOM 2093 O O . PRO A 1 266 ? 14.069 8.466 -20.986 1.00 59.34 266 PRO A O 1
ATOM 2096 N N . SER A 1 267 ? 15.050 9.609 -19.323 1.00 66.88 267 SER A N 1
ATOM 2097 C CA . SER A 1 267 ? 15.777 10.544 -20.182 1.00 66.88 267 SER A CA 1
ATOM 2098 C C . SER A 1 267 ? 16.814 9.837 -21.065 1.00 66.88 267 SER A C 1
ATOM 2100 O O . SER A 1 267 ? 17.121 10.331 -22.150 1.00 66.88 267 SER A O 1
ATOM 2102 N N . ASN A 1 268 ? 17.305 8.654 -20.679 1.00 75.88 268 ASN A N 1
ATOM 2103 C CA . ASN A 1 268 ? 18.286 7.895 -21.455 1.00 75.88 268 ASN A CA 1
ATOM 2104 C C . ASN A 1 268 ? 17.720 7.336 -22.755 1.00 75.88 268 ASN A C 1
ATOM 2106 O O . ASN A 1 268 ? 18.382 7.444 -23.787 1.00 75.88 268 ASN A O 1
ATOM 2110 N N . VAL A 1 269 ? 16.488 6.822 -22.746 1.00 85.81 269 VAL A N 1
ATOM 2111 C CA . VAL A 1 269 ? 15.827 6.358 -23.975 1.00 85.81 269 VAL A CA 1
ATOM 2112 C C . VAL A 1 269 ? 15.573 7.537 -24.913 1.00 85.81 269 VAL A C 1
ATOM 2114 O O . VAL A 1 269 ? 15.896 7.469 -26.097 1.00 85.81 269 VAL A O 1
ATOM 2117 N N . CYS A 1 270 ? 15.092 8.668 -24.389 1.00 85.69 270 CYS A N 1
ATOM 2118 C CA . CYS A 1 270 ? 14.908 9.892 -25.174 1.00 85.69 270 CYS A CA 1
ATOM 2119 C C . CYS A 1 270 ? 16.221 10.392 -25.804 1.00 85.69 270 CYS A C 1
ATOM 2121 O O . CYS A 1 270 ? 16.245 10.757 -26.986 1.00 85.69 270 CYS A O 1
ATOM 2123 N N . ASN A 1 271 ? 17.314 10.375 -25.038 1.00 87.56 271 ASN A N 1
ATOM 2124 C CA . ASN A 1 271 ? 18.646 10.757 -25.504 1.00 87.56 271 ASN A CA 1
ATOM 2125 C C . ASN A 1 271 ? 19.160 9.803 -26.585 1.00 87.56 271 ASN A C 1
ATOM 2127 O O . ASN A 1 271 ? 19.658 10.249 -27.617 1.00 87.56 271 ASN A O 1
ATOM 2131 N N . LEU A 1 272 ? 18.985 8.499 -26.392 1.00 89.25 272 LEU A N 1
ATOM 2132 C CA . LEU A 1 272 ? 19.418 7.475 -27.332 1.00 89.25 272 LEU A CA 1
ATOM 2133 C C . LEU A 1 272 ? 18.646 7.543 -28.654 1.00 89.25 272 LEU A C 1
ATOM 2135 O O . LEU A 1 272 ? 19.245 7.541 -29.728 1.00 89.25 272 LEU A O 1
ATOM 2139 N N . VAL A 1 273 ? 17.329 7.749 -28.600 1.00 91.75 273 VAL A N 1
ATOM 2140 C CA . VAL A 1 273 ? 16.517 8.015 -29.795 1.00 91.75 273 VAL A CA 1
ATOM 2141 C C . VAL A 1 273 ? 16.995 9.287 -30.512 1.00 91.75 273 VAL A C 1
ATOM 2143 O O . VAL A 1 273 ? 17.025 9.342 -31.744 1.00 91.75 273 VAL A O 1
ATOM 2146 N N . ALA A 1 274 ? 17.397 10.329 -29.778 1.00 90.38 274 ALA A N 1
ATOM 2147 C CA . ALA A 1 274 ? 17.951 11.541 -30.378 1.00 90.38 274 ALA A CA 1
ATOM 2148 C C . ALA A 1 274 ? 19.313 11.301 -31.061 1.00 90.38 274 ALA A C 1
ATOM 2150 O O . ALA A 1 274 ? 19.513 11.800 -32.174 1.00 90.38 274 ALA A O 1
ATOM 2151 N N . VAL A 1 275 ? 20.195 10.495 -30.458 1.00 90.81 275 VAL A N 1
ATOM 2152 C CA . VAL A 1 275 ? 21.458 10.038 -31.065 1.00 90.81 275 VAL A CA 1
ATOM 2153 C C . VAL A 1 275 ? 21.189 9.272 -32.354 1.00 90.81 275 VAL A C 1
ATOM 2155 O O . VAL A 1 275 ? 21.732 9.643 -33.393 1.00 90.81 275 VAL A O 1
ATOM 2158 N N . ILE A 1 276 ? 20.304 8.274 -32.320 1.00 93.81 276 ILE A N 1
ATOM 2159 C CA . ILE A 1 276 ? 19.942 7.452 -33.484 1.00 93.81 276 ILE A CA 1
ATOM 2160 C C . ILE A 1 276 ? 19.428 8.333 -34.626 1.00 93.81 276 ILE A C 1
ATOM 2162 O O . ILE A 1 276 ? 19.895 8.237 -35.762 1.00 93.81 276 ILE A O 1
ATOM 2166 N N . ARG A 1 277 ? 18.532 9.288 -34.336 1.00 94.00 277 ARG A N 1
ATOM 2167 C CA . ARG A 1 277 ? 18.080 10.265 -35.344 1.00 94.00 277 ARG A CA 1
ATOM 2168 C C . ARG A 1 277 ? 19.237 11.085 -35.917 1.00 94.00 277 ARG A C 1
ATOM 2170 O O . ARG A 1 277 ? 19.224 11.402 -37.106 1.00 94.00 277 ARG A O 1
ATOM 2177 N N . CYS A 1 278 ? 20.219 11.454 -35.098 1.00 91.25 278 CYS A N 1
ATOM 2178 C CA . CYS A 1 278 ? 21.407 12.175 -35.548 1.00 91.25 278 CYS A CA 1
ATOM 2179 C C . CYS A 1 278 ? 22.300 11.303 -36.446 1.00 91.25 278 CYS A C 1
ATOM 2181 O O . CYS A 1 278 ? 22.729 11.763 -37.507 1.00 91.25 278 CYS A O 1
ATOM 2183 N N . GLN A 1 279 ? 22.526 10.042 -36.075 1.00 93.94 279 GLN A N 1
ATOM 2184 C CA . GLN A 1 279 ? 23.282 9.069 -36.868 1.00 93.94 279 GLN A CA 1
ATOM 2185 C C . GLN A 1 279 ? 22.627 8.835 -38.231 1.00 93.94 279 GLN A C 1
ATOM 2187 O O . GLN A 1 279 ? 23.300 8.945 -39.252 1.00 93.94 279 GLN A O 1
ATOM 2192 N N . ILE A 1 280 ? 21.303 8.640 -38.274 1.00 94.69 280 ILE A N 1
ATOM 2193 C CA . ILE A 1 280 ? 20.546 8.478 -39.526 1.00 94.69 280 ILE A CA 1
ATOM 2194 C C . ILE A 1 280 ? 20.710 9.702 -40.436 1.00 94.69 280 ILE A C 1
ATOM 2196 O O . ILE A 1 280 ? 20.894 9.554 -41.643 1.00 94.69 280 ILE A O 1
ATOM 2200 N N . LYS A 1 281 ? 20.675 10.925 -39.889 1.00 93.50 281 LYS A N 1
ATOM 2201 C CA . LYS A 1 281 ? 20.906 12.145 -40.683 1.00 93.50 281 LYS A CA 1
ATOM 2202 C C . LYS A 1 281 ? 22.300 12.155 -41.317 1.00 93.50 281 LYS A C 1
ATOM 2204 O O . LYS A 1 281 ? 22.421 12.470 -42.496 1.00 93.50 281 LYS A O 1
ATOM 2209 N N . HIS A 1 282 ? 23.334 11.793 -40.561 1.00 90.44 282 HIS A N 1
ATOM 2210 C CA . HIS A 1 282 ? 24.708 11.747 -41.070 1.00 90.44 282 HIS A CA 1
ATOM 2211 C C . HIS A 1 282 ? 24.911 10.632 -42.097 1.00 90.44 282 HIS A C 1
ATOM 2213 O O . HIS A 1 282 ? 25.567 10.860 -43.111 1.00 90.44 282 HIS A O 1
ATOM 2219 N N . LEU A 1 283 ? 24.302 9.468 -41.870 1.00 93.12 283 LEU A N 1
ATOM 2220 C CA . LEU A 1 283 ? 24.250 8.368 -42.827 1.00 93.12 283 LEU A CA 1
ATOM 2221 C C . LEU A 1 283 ? 23.631 8.798 -44.153 1.00 93.12 283 LEU A C 1
ATOM 2223 O O . LEU A 1 283 ? 24.241 8.580 -45.193 1.00 93.12 283 LEU A O 1
ATOM 2227 N N . ARG A 1 284 ? 22.472 9.469 -44.128 1.00 92.31 284 ARG A N 1
ATOM 2228 C CA . ARG A 1 284 ? 21.825 9.987 -45.346 1.00 92.31 284 ARG A CA 1
ATOM 2229 C C . ARG A 1 284 ? 22.751 10.918 -46.126 1.00 92.31 284 ARG A C 1
ATOM 2231 O O . ARG A 1 284 ? 22.943 10.712 -47.316 1.00 92.31 284 ARG A O 1
ATOM 2238 N N . VAL A 1 285 ? 23.386 11.874 -45.443 1.00 91.88 285 VAL A N 1
ATOM 2239 C CA . VAL A 1 285 ? 24.344 12.796 -46.076 1.00 91.88 285 VAL A CA 1
ATOM 2240 C C . VAL A 1 285 ? 25.532 12.043 -46.677 1.00 91.88 285 VAL A C 1
ATOM 2242 O O . VAL A 1 285 ? 25.919 12.326 -47.807 1.00 91.88 285 VAL A O 1
ATOM 2245 N N . ALA A 1 286 ? 26.107 11.079 -45.953 1.00 89.44 286 ALA A N 1
ATOM 2246 C CA . ALA A 1 286 ? 27.209 10.276 -46.473 1.00 89.44 286 ALA A CA 1
ATOM 2247 C C . ALA A 1 286 ? 26.786 9.499 -47.725 1.00 89.44 286 ALA A C 1
ATOM 2249 O O . ALA A 1 286 ? 27.475 9.577 -48.737 1.00 89.44 286 ALA A O 1
ATOM 2250 N N . VAL A 1 287 ? 25.633 8.828 -47.696 1.00 90.31 287 VAL A N 1
ATOM 2251 C CA . VAL A 1 287 ? 25.091 8.088 -48.846 1.00 90.31 287 VAL A CA 1
ATOM 2252 C C . VAL A 1 287 ? 24.834 9.009 -50.041 1.00 90.31 287 VAL A C 1
ATOM 2254 O O . VAL A 1 287 ? 25.198 8.657 -51.161 1.00 90.31 287 VAL A O 1
ATOM 2257 N N . ASP A 1 288 ? 24.275 10.202 -49.830 1.00 90.69 288 ASP A N 1
ATOM 2258 C CA . ASP A 1 288 ? 24.056 11.174 -50.906 1.00 90.69 288 ASP A CA 1
ATOM 2259 C C . ASP A 1 288 ? 25.367 11.640 -51.551 1.00 90.69 288 ASP A C 1
ATOM 2261 O O . ASP A 1 288 ? 25.441 11.738 -52.776 1.00 90.69 288 ASP A O 1
ATOM 2265 N N . LEU A 1 289 ? 26.418 11.868 -50.757 1.00 86.88 289 LEU A N 1
ATOM 2266 C CA . LEU A 1 289 ? 27.753 12.193 -51.272 1.00 86.88 289 LEU A CA 1
ATOM 2267 C C . LEU A 1 289 ? 28.348 11.032 -52.080 1.00 86.88 289 LEU A C 1
ATOM 2269 O O . LEU A 1 289 ? 28.922 11.256 -53.145 1.00 86.88 289 LEU A O 1
ATOM 2273 N N . CYS A 1 290 ? 28.173 9.793 -51.611 1.00 85.38 290 CYS A N 1
ATOM 2274 C CA . CYS A 1 290 ? 28.610 8.597 -52.337 1.00 85.38 290 CYS A CA 1
ATOM 2275 C C . CYS A 1 290 ? 27.879 8.478 -53.682 1.00 85.38 290 CYS A C 1
ATOM 2277 O O . CYS A 1 290 ? 28.501 8.254 -54.718 1.00 85.38 290 CYS A O 1
ATOM 2279 N N . ARG A 1 291 ? 26.559 8.708 -53.687 1.00 86.38 291 ARG A N 1
ATOM 2280 C CA . ARG A 1 291 ? 25.727 8.675 -54.896 1.00 86.38 291 ARG A CA 1
ATOM 2281 C C . ARG A 1 291 ? 26.114 9.761 -55.896 1.00 86.38 291 ARG A C 1
ATOM 2283 O O . ARG A 1 291 ? 26.207 9.470 -57.081 1.00 86.38 291 ARG A O 1
ATOM 2290 N N . GLN A 1 292 ? 26.356 10.992 -55.447 1.00 83.19 292 GLN A N 1
ATOM 2291 C CA . GLN A 1 292 ? 26.813 12.080 -56.323 1.00 83.19 292 GLN A CA 1
ATOM 2292 C C . GLN A 1 292 ? 28.167 11.759 -56.965 1.00 83.19 292 GLN A C 1
ATOM 2294 O O . GLN A 1 292 ? 28.370 12.043 -58.141 1.00 83.19 292 GLN A O 1
ATOM 2299 N N . ARG A 1 293 ? 29.068 11.108 -56.220 1.00 73.25 293 ARG A N 1
ATOM 2300 C CA . ARG A 1 293 ? 30.372 10.672 -56.729 1.00 73.25 293 ARG A CA 1
ATOM 2301 C C . ARG A 1 293 ? 30.254 9.530 -57.745 1.00 73.25 293 ARG A C 1
ATOM 2303 O O . ARG A 1 293 ? 30.964 9.547 -58.742 1.00 73.25 293 ARG A O 1
ATOM 2310 N N . GLY A 1 294 ? 29.337 8.585 -57.523 1.00 65.75 294 GLY A N 1
ATOM 2311 C CA . GLY A 1 294 ? 29.044 7.486 -58.453 1.00 65.75 294 GLY A CA 1
ATOM 2312 C C . GLY A 1 294 ? 28.200 7.876 -59.675 1.00 65.75 294 GLY A C 1
ATOM 2313 O O . GLY A 1 294 ? 28.179 7.140 -60.654 1.00 65.75 294 GLY A O 1
ATOM 2314 N N . ALA A 1 295 ? 27.515 9.024 -59.640 1.00 59.66 295 ALA A N 1
ATOM 2315 C CA . ALA A 1 295 ? 26.697 9.538 -60.741 1.00 59.66 295 ALA A CA 1
ATOM 2316 C C . ALA A 1 295 ? 27.450 10.495 -61.686 1.00 59.66 295 ALA A C 1
ATOM 2318 O O . ALA A 1 295 ? 26.858 10.969 -62.657 1.00 59.66 295 ALA A O 1
ATOM 2319 N N . MET A 1 296 ? 28.732 10.792 -61.429 1.00 49.16 296 MET A N 1
ATOM 2320 C CA . MET A 1 296 ? 29.554 11.533 -62.389 1.00 49.16 296 MET A CA 1
ATOM 2321 C C . MET A 1 296 ? 29.797 10.660 -63.629 1.00 49.16 296 MET A C 1
ATOM 2323 O O . MET A 1 296 ? 30.304 9.546 -63.483 1.00 49.16 296 MET A O 1
ATOM 2327 N N . PRO A 1 297 ? 29.454 11.126 -64.847 1.00 45.56 297 PRO A N 1
ATOM 2328 C CA . PRO A 1 297 ? 29.727 10.376 -66.060 1.00 45.56 297 PRO A CA 1
ATOM 2329 C C . PRO A 1 297 ? 31.232 10.167 -66.188 1.00 45.56 297 PRO A C 1
ATOM 2331 O O . PRO A 1 297 ? 32.016 11.112 -66.100 1.00 45.56 297 PRO A O 1
ATOM 2334 N N . TYR A 1 298 ? 31.613 8.915 -66.394 1.00 47.62 298 TYR A N 1
ATOM 2335 C CA . TYR A 1 298 ? 32.968 8.454 -66.651 1.00 47.62 298 TYR A CA 1
ATOM 2336 C C . TYR A 1 298 ? 33.501 9.116 -67.937 1.00 47.62 298 TYR A C 1
ATOM 2338 O O . TYR A 1 298 ? 33.347 8.600 -69.039 1.00 47.62 298 TYR A O 1
ATOM 2346 N N . SER A 1 299 ? 34.068 10.312 -67.813 1.00 50.09 299 SER A N 1
ATOM 2347 C CA . SER A 1 299 ? 34.713 11.046 -68.900 1.00 50.09 299 SER A CA 1
ATOM 2348 C C . SER A 1 299 ? 36.204 11.105 -68.602 1.00 50.09 299 SER A C 1
ATOM 2350 O O . SER A 1 299 ? 36.654 11.993 -67.881 1.00 50.09 299 SER A O 1
ATOM 2352 N N . GLY A 1 300 ? 36.954 10.155 -69.165 1.00 46.19 300 GLY A N 1
ATOM 2353 C CA . GLY A 1 300 ? 38.418 10.184 -69.174 1.00 46.19 300 GLY A CA 1
ATOM 2354 C C . GLY A 1 300 ? 39.095 8.942 -68.604 1.00 46.19 300 GLY A C 1
ATOM 2355 O O . GLY A 1 300 ? 39.988 9.072 -67.780 1.00 46.19 300 GLY A O 1
ATOM 2356 N N . PHE A 1 301 ? 38.712 7.742 -69.045 1.00 47.50 301 PHE A N 1
ATOM 2357 C CA . PHE A 1 301 ? 39.559 6.558 -68.881 1.00 47.50 301 PHE A CA 1
ATOM 2358 C C . PHE A 1 301 ? 40.302 6.282 -70.189 1.00 47.50 301 PHE A C 1
ATOM 2360 O O . PHE A 1 301 ? 39.825 5.599 -71.090 1.00 47.50 301 PHE A O 1
ATOM 2367 N N . SER A 1 302 ? 41.492 6.860 -70.294 1.00 46.34 302 SER A N 1
ATOM 2368 C CA . SER A 1 302 ? 42.576 6.324 -71.128 1.00 46.34 302 SER A CA 1
ATOM 2369 C C . SER A 1 302 ? 43.890 6.243 -70.345 1.00 46.34 302 SER A C 1
ATOM 2371 O O . SER A 1 302 ? 44.943 6.094 -70.945 1.00 46.34 302 SER A O 1
ATOM 2373 N N . ASP A 1 303 ? 43.816 6.278 -69.010 1.00 50.00 303 ASP A N 1
ATOM 2374 C CA . ASP A 1 303 ? 44.967 6.145 -68.116 1.00 50.00 303 ASP A CA 1
ATOM 2375 C C . ASP A 1 303 ? 44.625 5.295 -66.873 1.00 50.00 303 ASP A C 1
ATOM 2377 O O . ASP A 1 303 ? 44.758 5.696 -65.722 1.00 50.00 303 ASP A O 1
ATOM 2381 N N . SER A 1 304 ? 44.057 4.109 -67.108 1.00 54.69 304 SER A N 1
ATOM 2382 C CA . SER A 1 304 ? 43.699 3.175 -66.025 1.00 54.69 304 SER A CA 1
ATOM 2383 C C . SER A 1 304 ? 44.914 2.446 -65.459 1.00 54.69 304 SER A C 1
ATOM 2385 O O . SER A 1 304 ? 44.893 2.030 -64.309 1.00 54.69 304 SER A O 1
ATOM 2387 N N . GLY A 1 305 ? 45.942 2.230 -66.283 1.00 54.00 305 GLY A N 1
ATOM 2388 C CA . GLY A 1 305 ? 47.071 1.374 -65.930 1.00 54.00 305 GLY A CA 1
ATOM 2389 C C . GLY A 1 305 ? 48.202 2.104 -65.212 1.00 54.00 305 GLY A C 1
ATOM 2390 O O . GLY A 1 305 ? 48.921 1.469 -64.447 1.00 54.00 305 GLY A O 1
ATOM 2391 N N . GLU A 1 306 ? 48.391 3.408 -65.437 1.00 53.47 306 GLU A N 1
ATOM 2392 C CA . GLU A 1 306 ? 49.427 4.173 -64.726 1.00 53.47 306 GLU A CA 1
ATOM 2393 C C . GLU A 1 306 ? 48.914 4.642 -63.364 1.00 53.47 306 GLU A C 1
ATOM 2395 O O . GLU A 1 306 ? 49.584 4.412 -62.363 1.00 53.47 306 GLU A O 1
ATOM 2400 N N . SER A 1 307 ? 47.667 5.125 -63.283 1.00 59.78 307 SER A N 1
ATOM 2401 C CA . SER A 1 307 ? 47.059 5.514 -62.003 1.00 59.78 307 SER A CA 1
ATOM 2402 C C . SER A 1 307 ? 46.900 4.355 -61.007 1.00 59.78 307 SER A C 1
ATOM 2404 O O . SER A 1 307 ? 46.960 4.600 -59.802 1.00 59.78 307 SER A O 1
ATOM 2406 N N . GLU A 1 308 ? 46.670 3.119 -61.464 1.00 60.47 308 GLU A N 1
ATOM 2407 C CA . GLU A 1 308 ? 46.583 1.940 -60.586 1.00 60.47 308 GLU A CA 1
ATOM 2408 C C . GLU A 1 308 ? 47.966 1.556 -60.043 1.00 60.47 308 GLU A C 1
ATOM 2410 O O . GLU A 1 308 ? 48.116 1.345 -58.841 1.00 60.47 308 GLU A O 1
ATOM 2415 N N . ARG A 1 309 ? 49.005 1.596 -60.890 1.00 66.56 309 ARG A N 1
ATOM 2416 C CA . ARG A 1 309 ? 50.399 1.364 -60.475 1.00 66.56 309 ARG A CA 1
ATOM 2417 C C . ARG A 1 309 ? 50.922 2.443 -59.528 1.00 66.56 309 ARG A C 1
ATOM 2419 O O . ARG A 1 309 ? 51.608 2.121 -58.560 1.00 66.56 309 ARG A O 1
ATOM 2426 N N . ASP A 1 310 ? 50.571 3.703 -59.762 1.00 77.00 310 ASP A N 1
ATOM 2427 C CA . ASP A 1 310 ? 50.942 4.811 -58.878 1.00 77.00 310 ASP A CA 1
ATOM 2428 C C . ASP A 1 310 ? 50.203 4.729 -57.534 1.00 77.00 310 ASP A C 1
ATOM 2430 O O . ASP A 1 310 ? 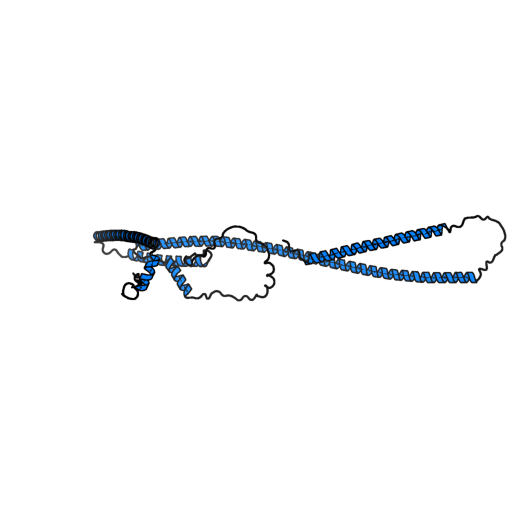50.791 4.991 -56.482 1.00 77.00 310 ASP A O 1
ATOM 2434 N N . ALA A 1 311 ? 48.934 4.304 -57.537 1.00 77.38 311 ALA A N 1
ATOM 2435 C CA . ALA A 1 311 ? 48.168 4.061 -56.315 1.00 77.38 311 ALA A CA 1
ATOM 2436 C C . ALA A 1 311 ? 48.726 2.876 -55.506 1.00 77.38 311 ALA A C 1
ATOM 2438 O O . ALA A 1 311 ? 48.820 2.964 -54.278 1.00 77.38 311 ALA A O 1
ATOM 2439 N N . GLU A 1 312 ? 49.138 1.795 -56.174 1.00 78.56 312 GLU A N 1
ATOM 2440 C CA . GLU A 1 312 ? 49.814 0.652 -55.553 1.00 78.56 312 GLU A CA 1
ATOM 2441 C C . GLU A 1 312 ? 51.183 1.043 -54.980 1.00 78.56 312 GLU A C 1
ATOM 2443 O O . GLU A 1 312 ? 51.481 0.707 -53.833 1.00 78.56 312 GLU A O 1
ATOM 2448 N N . SER A 1 313 ? 51.978 1.826 -55.718 1.00 82.12 313 SER A N 1
ATOM 2449 C CA . SER A 1 313 ? 53.284 2.319 -55.262 1.00 82.12 313 SER A CA 1
ATOM 2450 C C . SER A 1 313 ? 53.160 3.241 -54.041 1.00 82.12 313 SER A C 1
ATOM 2452 O O . SER A 1 313 ? 53.870 3.066 -53.047 1.00 82.12 313 SER A O 1
ATOM 2454 N N . LEU A 1 314 ? 52.188 4.161 -54.051 1.00 85.00 314 LEU A N 1
ATOM 2455 C CA . LEU A 1 314 ? 51.866 5.004 -52.896 1.00 85.00 314 LEU A CA 1
ATOM 2456 C C . LEU A 1 314 ? 51.380 4.176 -51.700 1.00 85.00 314 LEU A C 1
ATOM 2458 O O . LEU A 1 314 ? 51.744 4.463 -50.557 1.00 85.00 314 LEU A O 1
ATOM 2462 N N . MET A 1 315 ? 50.569 3.139 -51.930 1.00 82.75 315 MET A N 1
ATOM 2463 C CA . MET A 1 315 ? 50.104 2.248 -50.865 1.00 82.75 315 MET A CA 1
ATOM 2464 C C . MET A 1 315 ? 51.266 1.465 -50.239 1.00 82.75 315 MET A C 1
ATOM 2466 O O . MET A 1 315 ? 51.333 1.350 -49.010 1.00 82.75 315 MET A O 1
ATOM 2470 N N . GLU A 1 316 ? 52.205 0.981 -51.052 1.00 90.38 316 GLU A N 1
ATOM 2471 C CA . GLU A 1 316 ? 53.424 0.320 -50.586 1.00 90.38 316 GLU A CA 1
ATOM 2472 C C . GLU A 1 316 ? 54.292 1.273 -49.748 1.00 90.38 316 GLU A C 1
ATOM 2474 O O . GLU A 1 316 ? 54.747 0.911 -48.656 1.00 90.38 316 GLU A O 1
ATOM 2479 N N . GLU A 1 317 ? 54.447 2.527 -50.180 1.00 91.88 317 GLU A N 1
ATOM 2480 C CA . GLU A 1 317 ? 55.186 3.544 -49.430 1.00 91.88 317 GLU A CA 1
ATOM 2481 C C . GLU A 1 317 ? 54.510 3.880 -48.089 1.00 91.88 317 GLU A C 1
ATOM 2483 O O . GLU A 1 317 ? 55.174 3.946 -47.049 1.00 91.88 317 GLU A O 1
ATOM 2488 N N . VAL A 1 318 ? 53.179 3.988 -48.059 1.00 89.12 318 VAL A N 1
ATOM 2489 C CA . VAL A 1 318 ? 52.410 4.180 -46.819 1.00 89.12 318 VAL A CA 1
ATOM 2490 C C . VAL A 1 318 ? 52.583 2.996 -45.865 1.00 89.12 318 VAL A C 1
ATOM 2492 O O . VAL A 1 318 ? 52.749 3.201 -44.658 1.00 89.12 318 VAL A O 1
ATOM 2495 N N . LEU A 1 319 ? 52.566 1.757 -46.364 1.00 90.12 319 LEU A N 1
ATOM 2496 C CA . LEU A 1 319 ? 52.800 0.565 -45.542 1.00 90.12 319 LEU A CA 1
ATOM 2497 C C . LEU A 1 319 ? 54.232 0.531 -44.994 1.00 90.12 319 LEU A C 1
ATOM 2499 O O . LEU A 1 319 ? 54.430 0.258 -43.804 1.00 90.12 319 LEU A O 1
ATOM 2503 N N . LYS A 1 320 ? 55.222 0.900 -45.811 1.00 93.44 320 LYS A N 1
ATOM 2504 C CA . LYS A 1 320 ? 56.627 1.017 -45.399 1.00 93.44 320 LYS A CA 1
ATOM 2505 C C . LYS A 1 320 ? 56.816 2.082 -44.318 1.00 93.44 320 LYS A C 1
ATOM 2507 O O . LYS A 1 320 ? 57.473 1.821 -43.308 1.00 93.44 320 LYS A O 1
ATOM 2512 N N . LEU A 1 321 ? 56.189 3.250 -44.467 1.00 94.75 321 LEU A N 1
ATOM 2513 C CA . LEU A 1 321 ? 56.219 4.322 -43.468 1.00 94.75 321 LEU A CA 1
ATOM 2514 C C . LEU A 1 321 ? 55.502 3.926 -42.171 1.00 94.75 321 LEU A C 1
ATOM 2516 O O . LEU A 1 321 ? 56.007 4.216 -41.086 1.00 94.75 321 LEU A O 1
ATOM 2520 N N . LYS A 1 322 ? 54.370 3.215 -42.245 1.00 91.69 322 LYS A N 1
ATOM 2521 C CA . LYS A 1 322 ? 53.679 2.672 -41.061 1.00 91.69 322 LYS A CA 1
ATOM 2522 C C . LYS A 1 322 ? 54.538 1.651 -40.315 1.00 91.69 322 LYS A C 1
ATOM 2524 O O . LYS A 1 322 ? 54.620 1.724 -39.089 1.00 91.69 322 LYS A O 1
ATOM 2529 N N . SER A 1 323 ? 55.212 0.755 -41.038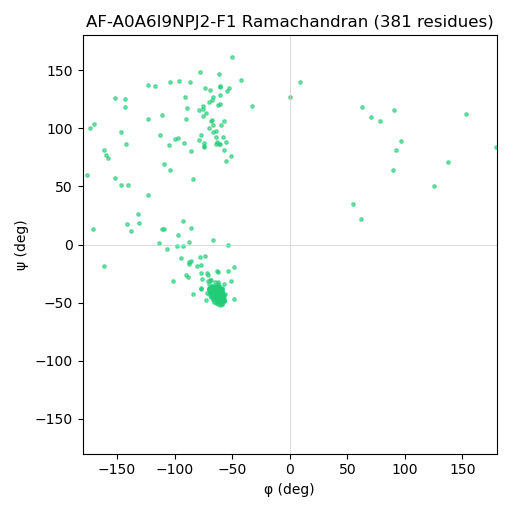 1.00 91.88 323 SER A N 1
ATOM 2530 C CA . SER A 1 323 ? 56.164 -0.204 -40.464 1.00 91.88 323 SER A CA 1
ATOM 2531 C C . SER A 1 323 ? 57.329 0.511 -39.771 1.00 91.88 323 SER A C 1
ATOM 2533 O O . SER A 1 323 ? 57.620 0.254 -38.601 1.00 91.88 323 SER A O 1
ATOM 2535 N N . LEU A 1 324 ? 57.932 1.505 -40.434 1.00 94.50 324 LEU A N 1
ATOM 2536 C CA . LEU A 1 324 ? 59.014 2.305 -39.859 1.00 94.50 324 LEU A CA 1
ATOM 2537 C C . LEU A 1 324 ? 58.561 3.065 -38.604 1.00 94.50 324 LEU A C 1
ATOM 2539 O O . LEU A 1 324 ? 59.274 3.087 -37.600 1.00 94.50 324 LEU A O 1
ATOM 2543 N N . LEU A 1 325 ? 57.367 3.660 -38.639 1.00 92.88 325 LEU A N 1
ATOM 2544 C CA . LEU A 1 325 ? 56.790 4.366 -37.500 1.00 92.88 325 LEU A CA 1
ATOM 2545 C C . LEU A 1 325 ? 56.501 3.415 -36.332 1.00 92.88 325 LEU A C 1
ATOM 2547 O O . LEU A 1 325 ? 56.755 3.788 -35.187 1.00 92.88 325 LEU A O 1
ATOM 2551 N N . SER A 1 326 ? 56.014 2.200 -36.599 1.00 91.75 326 SER A N 1
ATOM 2552 C CA . SER A 1 326 ? 55.813 1.165 -35.576 1.00 91.75 326 SER A CA 1
ATOM 2553 C C . SER A 1 326 ? 57.136 0.802 -34.905 1.00 91.75 326 SER A C 1
ATOM 2555 O O . SER A 1 326 ? 57.255 0.910 -33.685 1.00 91.75 326 SER A O 1
ATOM 2557 N N . THR A 1 327 ? 58.172 0.522 -35.700 1.00 94.56 327 THR A N 1
ATOM 2558 C CA . THR A 1 327 ? 59.525 0.243 -35.199 1.00 94.56 327 THR A CA 1
ATOM 2559 C C . THR A 1 327 ? 60.078 1.411 -34.381 1.00 94.56 327 THR A C 1
ATOM 2561 O O . THR A 1 327 ? 60.660 1.208 -33.319 1.00 94.56 327 THR A O 1
ATOM 2564 N N . LYS A 1 328 ? 59.865 2.663 -34.812 1.00 96.81 328 LYS A N 1
ATOM 2565 C CA . LYS A 1 328 ? 60.287 3.848 -34.048 1.00 96.81 328 LYS A CA 1
ATOM 2566 C C . LYS A 1 328 ? 59.520 4.006 -32.735 1.00 96.81 328 LYS A C 1
ATOM 2568 O O . LYS A 1 328 ? 60.129 4.352 -31.725 1.00 96.81 328 LYS A O 1
ATOM 2573 N N . ARG A 1 329 ? 58.210 3.737 -32.715 1.00 95.44 329 ARG A N 1
ATOM 2574 C CA . ARG A 1 329 ? 57.396 3.758 -31.486 1.00 95.44 329 ARG A CA 1
ATOM 2575 C C . ARG A 1 329 ? 57.857 2.694 -30.494 1.00 95.44 329 ARG A C 1
ATOM 2577 O O . ARG A 1 329 ? 57.962 2.991 -29.306 1.00 95.44 329 ARG A O 1
ATOM 2584 N N . GLU A 1 330 ? 58.190 1.507 -30.984 1.00 93.00 330 GLU A N 1
ATOM 2585 C CA . GLU A 1 330 ? 58.704 0.411 -30.166 1.00 93.00 330 GLU A CA 1
ATOM 2586 C C . GLU A 1 330 ? 60.106 0.709 -29.622 1.00 93.00 330 GLU A C 1
ATOM 2588 O O . GLU A 1 330 ? 60.324 0.607 -28.419 1.00 93.00 330 GLU A O 1
ATOM 2593 N N . GLN A 1 331 ? 61.013 1.240 -30.451 1.00 95.31 331 GLN A N 1
ATOM 2594 C CA . GLN A 1 331 ? 62.326 1.722 -30.000 1.00 95.31 331 GLN A CA 1
ATOM 2595 C C . GLN A 1 331 ? 62.204 2.777 -28.888 1.00 95.31 331 GLN A C 1
ATOM 2597 O O . GLN A 1 331 ? 62.926 2.720 -27.892 1.00 95.31 331 GLN A O 1
ATOM 2602 N N . ILE A 1 332 ? 61.270 3.726 -29.019 1.00 93.75 332 ILE A N 1
ATOM 2603 C CA . ILE A 1 332 ? 60.994 4.724 -27.975 1.00 93.75 332 ILE A CA 1
ATOM 2604 C C . ILE A 1 332 ? 60.472 4.051 -26.698 1.00 93.75 332 ILE A C 1
ATOM 2606 O O . ILE A 1 332 ? 60.856 4.462 -25.602 1.00 93.75 332 ILE A O 1
ATOM 2610 N N . ALA A 1 333 ? 59.614 3.034 -26.806 1.00 92.38 333 ALA A N 1
ATOM 2611 C CA . ALA A 1 333 ? 59.125 2.285 -25.651 1.00 92.38 333 ALA A CA 1
ATOM 2612 C C . ALA A 1 333 ? 60.268 1.549 -24.931 1.00 92.38 333 ALA A C 1
ATOM 2614 O O . ALA A 1 333 ? 60.407 1.696 -23.717 1.00 92.38 333 ALA A O 1
ATOM 2615 N N . THR A 1 334 ? 61.143 0.854 -25.665 1.00 94.56 334 THR A N 1
ATOM 2616 C CA . THR A 1 334 ? 62.325 0.186 -25.102 1.00 94.56 334 THR A CA 1
ATOM 2617 C C . THR A 1 334 ? 63.258 1.182 -24.414 1.00 94.56 334 THR A C 1
ATOM 2619 O O . THR A 1 334 ? 63.642 0.964 -23.266 1.00 94.56 334 THR A O 1
ATOM 2622 N N . LEU A 1 335 ? 63.570 2.315 -25.057 1.00 94.75 335 LEU A N 1
ATOM 2623 C CA . LEU A 1 335 ? 64.403 3.365 -24.457 1.00 94.75 335 LEU A CA 1
ATOM 2624 C C . LEU A 1 335 ? 63.773 3.942 -23.189 1.00 94.75 335 LEU A C 1
ATOM 2626 O O . LEU A 1 335 ? 64.472 4.143 -22.200 1.00 94.75 335 LEU A O 1
ATOM 2630 N N . ARG A 1 336 ? 62.455 4.177 -23.177 1.00 94.25 336 ARG A N 1
ATOM 2631 C CA . ARG A 1 336 ? 61.743 4.632 -21.972 1.00 94.25 336 ARG A CA 1
ATOM 2632 C C . ARG A 1 336 ? 61.855 3.619 -20.834 1.00 94.25 336 ARG A C 1
ATOM 2634 O O . ARG A 1 336 ? 62.056 4.034 -19.696 1.00 94.25 336 ARG A O 1
ATOM 2641 N N . THR A 1 337 ? 61.772 2.321 -21.122 1.00 93.31 337 THR A N 1
ATOM 2642 C CA . THR A 1 337 ? 61.945 1.260 -20.118 1.00 93.31 337 THR A CA 1
ATOM 2643 C C . THR A 1 337 ? 63.374 1.211 -19.586 1.00 93.31 337 THR A C 1
ATOM 2645 O O . THR A 1 337 ? 63.559 1.209 -18.372 1.00 93.31 337 THR A O 1
ATOM 2648 N N . VAL A 1 338 ? 64.384 1.263 -20.461 1.00 94.75 338 VAL A N 1
ATOM 2649 C CA . VAL A 1 338 ? 65.803 1.292 -20.058 1.00 94.75 338 VAL A CA 1
ATOM 2650 C C . VAL A 1 338 ? 66.112 2.538 -19.228 1.00 94.75 338 VAL A C 1
ATOM 2652 O O . VAL A 1 338 ? 66.738 2.438 -18.179 1.00 94.75 338 VAL A O 1
ATOM 2655 N N . LEU A 1 339 ? 65.621 3.713 -19.632 1.00 92.12 339 LEU A N 1
ATOM 2656 C CA . LEU A 1 339 ? 65.787 4.949 -18.863 1.00 92.12 339 LEU A CA 1
ATOM 2657 C C . LEU A 1 339 ? 65.086 4.880 -17.502 1.00 92.12 339 LEU A C 1
ATOM 2659 O O . LEU A 1 339 ? 65.617 5.388 -16.518 1.00 92.12 339 LEU A O 1
ATOM 2663 N N . LYS A 1 340 ? 63.915 4.237 -17.421 1.00 91.19 340 LYS A N 1
ATOM 2664 C CA . LYS A 1 340 ? 63.205 4.028 -16.154 1.00 91.19 340 LYS A CA 1
ATOM 2665 C C . LYS A 1 340 ? 63.969 3.075 -15.233 1.00 91.19 340 LYS A C 1
ATOM 2667 O O . LYS A 1 340 ? 64.084 3.376 -14.050 1.00 91.19 340 LYS A O 1
ATOM 2672 N N . ALA A 1 341 ? 64.528 1.993 -15.773 1.00 86.75 341 ALA A N 1
ATOM 2673 C CA . ALA A 1 341 ? 65.383 1.068 -15.031 1.00 86.75 341 ALA A CA 1
ATOM 2674 C C . ALA A 1 341 ? 66.672 1.755 -14.550 1.00 86.75 341 ALA A C 1
ATOM 2676 O O . ALA A 1 341 ? 67.017 1.659 -13.379 1.00 86.75 341 ALA A O 1
ATOM 2677 N N . ASN A 1 342 ? 67.328 2.546 -15.404 1.00 87.06 342 ASN A N 1
ATOM 2678 C CA . ASN A 1 342 ? 68.511 3.320 -15.020 1.00 87.06 342 ASN A CA 1
ATOM 2679 C C . ASN A 1 342 ? 68.197 4.365 -13.947 1.00 87.06 342 ASN A C 1
ATOM 2681 O O . ASN A 1 342 ? 68.994 4.558 -13.036 1.00 87.06 342 ASN A O 1
ATOM 2685 N N . LYS A 1 343 ? 67.033 5.020 -14.025 1.00 87.94 343 LYS A N 1
ATOM 2686 C CA . LYS A 1 343 ? 66.575 5.926 -12.969 1.00 87.94 343 LYS A CA 1
ATOM 2687 C C . LYS A 1 343 ? 66.395 5.181 -11.644 1.00 87.94 343 LYS A C 1
ATOM 2689 O O . LYS A 1 343 ? 66.860 5.665 -10.624 1.00 87.94 343 LYS A O 1
ATOM 2694 N N . GLN A 1 344 ? 65.761 4.008 -11.667 1.00 83.44 344 GLN A N 1
ATOM 2695 C CA . GLN A 1 344 ? 65.582 3.176 -10.474 1.00 83.44 344 GLN A CA 1
ATOM 2696 C C . GLN A 1 344 ? 66.923 2.732 -9.880 1.00 83.44 344 GLN A C 1
ATOM 2698 O O . GLN A 1 344 ? 67.112 2.884 -8.680 1.00 83.44 344 GLN A O 1
ATOM 2703 N N . LEU A 1 345 ? 67.868 2.279 -10.710 1.00 84.44 345 LEU A N 1
ATOM 2704 C CA . LEU A 1 345 ? 69.217 1.918 -10.267 1.00 84.44 345 LEU A CA 1
ATOM 2705 C C . LEU A 1 345 ? 69.973 3.119 -9.692 1.00 84.44 345 LEU A C 1
ATOM 2707 O O . LEU A 1 345 ? 70.656 2.986 -8.684 1.00 84.44 345 LEU A O 1
ATOM 2711 N N . PHE A 1 346 ? 69.847 4.302 -10.297 1.00 82.12 346 PHE A N 1
ATOM 2712 C CA . PHE A 1 346 ? 70.450 5.521 -9.762 1.00 82.12 346 PHE A CA 1
ATOM 2713 C C . PHE A 1 346 ? 69.846 5.903 -8.405 1.00 82.12 346 PHE A C 1
ATOM 2715 O O . PHE A 1 346 ? 70.589 6.220 -7.477 1.00 82.12 346 PHE A O 1
ATOM 2722 N N . ASP A 1 347 ? 68.519 5.849 -8.271 1.00 80.25 347 ASP A N 1
ATOM 2723 C CA . ASP A 1 347 ? 67.822 6.122 -7.013 1.00 80.25 347 ASP A CA 1
ATOM 2724 C C . ASP A 1 347 ? 68.219 5.096 -5.931 1.00 80.25 347 ASP A C 1
ATOM 2726 O O . ASP A 1 347 ? 68.479 5.479 -4.790 1.00 80.25 347 ASP A O 1
ATOM 2730 N N . GLU A 1 348 ? 68.347 3.815 -6.292 1.00 78.81 348 GLU A N 1
ATOM 2731 C CA . GLU A 1 348 ? 68.795 2.727 -5.415 1.00 78.81 348 GLU A CA 1
ATOM 2732 C C . GLU A 1 348 ? 70.255 2.905 -4.976 1.00 78.81 348 GLU A C 1
ATOM 2734 O O . GLU A 1 348 ? 70.533 2.904 -3.782 1.00 78.81 348 GLU A O 1
ATOM 2739 N N . ILE A 1 349 ? 71.185 3.165 -5.901 1.00 76.12 349 ILE A N 1
ATOM 2740 C CA . ILE A 1 349 ? 72.592 3.463 -5.581 1.00 76.12 349 ILE A CA 1
ATOM 2741 C C . ILE A 1 349 ? 72.692 4.718 -4.706 1.00 76.12 349 ILE A C 1
ATOM 2743 O O . ILE A 1 349 ? 73.448 4.738 -3.739 1.00 76.12 349 ILE A O 1
ATOM 2747 N N . THR A 1 350 ? 71.911 5.762 -4.991 1.00 68.88 350 THR A N 1
ATOM 2748 C CA . THR A 1 350 ? 71.898 6.995 -4.186 1.00 68.88 350 THR A CA 1
ATOM 2749 C C . THR A 1 350 ? 71.435 6.733 -2.750 1.00 68.88 350 THR A C 1
ATOM 2751 O O . THR A 1 350 ? 71.933 7.368 -1.817 1.00 68.88 350 THR A O 1
ATOM 2754 N N . ILE A 1 351 ? 70.505 5.792 -2.556 1.00 70.75 351 ILE A N 1
ATOM 2755 C CA . ILE A 1 351 ? 70.065 5.330 -1.235 1.00 70.75 351 ILE A CA 1
ATOM 2756 C C . ILE A 1 351 ? 71.150 4.469 -0.570 1.00 70.75 351 ILE A C 1
ATOM 2758 O O . ILE A 1 351 ? 71.496 4.730 0.579 1.00 70.75 351 ILE A O 1
ATOM 2762 N N . THR A 1 352 ? 71.724 3.497 -1.283 1.00 65.56 352 THR A N 1
ATOM 2763 C CA . THR A 1 352 ? 72.700 2.532 -0.742 1.00 65.56 352 THR A CA 1
ATOM 2764 C C . THR A 1 352 ? 74.052 3.167 -0.404 1.00 65.56 352 THR A C 1
ATOM 2766 O O . THR A 1 352 ? 74.679 2.781 0.576 1.00 65.56 352 THR A O 1
ATOM 2769 N N . VAL A 1 353 ? 74.505 4.170 -1.164 1.00 67.81 353 VAL A N 1
ATOM 2770 C CA . VAL A 1 353 ? 75.785 4.875 -0.931 1.00 67.81 353 VAL A CA 1
ATOM 2771 C C . VAL A 1 353 ? 75.619 6.048 0.055 1.00 67.81 353 VAL A C 1
ATOM 2773 O O . VAL A 1 353 ? 76.575 6.762 0.342 1.00 67.81 353 VAL A O 1
ATOM 2776 N N . GLY A 1 354 ? 74.414 6.275 0.599 1.00 59.12 354 GLY A N 1
ATOM 2777 C CA . GLY A 1 354 ? 74.176 7.322 1.603 1.00 59.12 354 GLY A CA 1
ATOM 2778 C C . GLY A 1 354 ? 74.456 8.747 1.103 1.00 59.12 354 GLY A C 1
ATOM 2779 O O . GLY A 1 354 ? 74.681 9.658 1.894 1.00 59.12 354 GLY A O 1
ATOM 2780 N N . LEU A 1 355 ? 74.442 8.975 -0.217 1.00 57.31 355 LEU A N 1
ATOM 2781 C CA . LEU A 1 355 ? 74.764 10.278 -0.820 1.00 57.31 355 LEU A CA 1
ATOM 2782 C C . LEU A 1 355 ? 73.655 11.324 -0.636 1.00 57.31 355 LEU A C 1
ATOM 2784 O O . LEU A 1 355 ? 73.888 12.506 -0.901 1.00 57.31 355 LEU A O 1
ATOM 2788 N N . LYS A 1 356 ? 72.468 10.921 -0.158 1.00 54.88 356 LYS A N 1
ATOM 2789 C CA . LYS A 1 356 ? 71.368 11.847 0.156 1.00 54.88 356 LYS A CA 1
ATOM 2790 C C . LYS A 1 356 ? 71.783 12.917 1.172 1.00 54.88 356 LYS A C 1
ATOM 2792 O O . LYS A 1 356 ? 71.381 14.065 1.006 1.00 54.88 356 LYS A O 1
ATOM 2797 N N . ASP A 1 357 ? 72.661 12.586 2.118 1.00 54.19 357 ASP A N 1
ATOM 2798 C CA . ASP A 1 357 ? 73.102 13.534 3.150 1.00 54.19 357 ASP A CA 1
ATOM 2799 C C . ASP A 1 357 ? 74.283 14.419 2.706 1.00 54.19 357 ASP A C 1
ATOM 2801 O O . ASP A 1 357 ? 74.541 15.458 3.311 1.00 54.19 357 ASP A O 1
ATOM 2805 N N . VAL A 1 358 ? 74.971 14.070 1.607 1.00 55.66 358 VAL A N 1
ATOM 2806 C CA . VAL A 1 358 ? 76.136 14.822 1.096 1.00 55.66 358 VAL A CA 1
ATOM 2807 C C . VAL A 1 358 ? 75.787 15.713 -0.102 1.00 55.66 358 VAL A C 1
ATOM 2809 O O . VAL A 1 358 ? 76.373 16.785 -0.250 1.00 55.66 358 VAL A O 1
ATOM 2812 N N . LEU A 1 359 ? 74.825 15.335 -0.957 1.00 54.09 359 LEU A N 1
ATOM 2813 C CA . LEU A 1 359 ? 74.536 16.088 -2.190 1.00 54.09 359 LEU A CA 1
ATOM 2814 C C . LEU A 1 359 ? 73.481 17.197 -2.040 1.00 54.09 359 LEU A C 1
ATOM 2816 O O . LEU A 1 359 ? 73.527 18.179 -2.787 1.00 54.09 359 LEU A O 1
ATOM 2820 N N . VAL A 1 360 ? 72.556 17.085 -1.078 1.00 55.56 360 VAL A N 1
ATOM 2821 C CA . VAL A 1 360 ? 71.535 18.123 -0.826 1.00 55.56 360 VAL A CA 1
ATOM 2822 C C . VAL A 1 360 ? 72.168 19.474 -0.430 1.00 55.56 360 VAL A C 1
ATOM 2824 O O . VAL A 1 360 ? 71.742 20.498 -0.972 1.00 55.56 360 VAL A O 1
ATOM 2827 N N . PRO A 1 361 ? 73.240 19.533 0.391 1.00 49.38 361 PRO A N 1
ATOM 2828 C CA . PRO A 1 361 ? 73.920 20.797 0.687 1.00 49.38 361 PRO A CA 1
ATOM 2829 C C . PRO A 1 361 ? 74.715 21.375 -0.496 1.00 49.38 361 PRO A C 1
ATOM 2831 O O . PRO A 1 361 ? 74.898 22.590 -0.569 1.00 49.38 361 PRO A O 1
ATOM 2834 N N . ILE A 1 362 ? 75.188 20.546 -1.437 1.00 50.19 362 ILE A N 1
ATOM 2835 C CA . ILE A 1 362 ? 76.026 21.005 -2.562 1.00 50.19 362 ILE A CA 1
ATOM 2836 C C . ILE A 1 362 ? 75.176 21.695 -3.636 1.00 50.19 362 ILE A C 1
ATOM 2838 O O . ILE A 1 362 ? 75.583 22.730 -4.168 1.00 50.19 362 ILE A O 1
ATOM 2842 N N . PHE A 1 363 ? 73.969 21.190 -3.911 1.00 49.94 363 PHE A N 1
ATOM 2843 C CA . PHE A 1 363 ? 73.062 21.832 -4.869 1.00 49.94 363 PHE A CA 1
ATOM 2844 C C . PHE A 1 363 ? 72.466 23.145 -4.344 1.00 49.94 363 PHE A C 1
ATOM 2846 O O . PHE A 1 363 ? 72.270 24.072 -5.127 1.00 49.94 363 PHE A O 1
ATOM 2853 N N . TYR A 1 364 ? 72.249 23.280 -3.031 1.00 46.56 364 TYR A N 1
ATOM 2854 C CA . TYR A 1 364 ? 71.743 24.534 -2.458 1.00 46.56 364 TYR A CA 1
ATOM 2855 C C . TYR A 1 364 ? 72.815 25.630 -2.330 1.00 46.56 364 TYR A C 1
ATOM 2857 O O . TYR A 1 364 ? 72.484 26.814 -2.355 1.00 46.56 364 TYR A O 1
ATOM 2865 N N . ARG A 1 365 ? 74.105 25.268 -2.242 1.00 44.97 365 ARG A N 1
ATOM 2866 C CA . ARG A 1 365 ? 75.210 26.233 -2.092 1.00 44.97 365 ARG A CA 1
ATOM 2867 C C . ARG A 1 365 ? 75.758 26.778 -3.421 1.00 44.97 365 ARG A C 1
ATOM 2869 O O . ARG A 1 365 ? 76.436 27.799 -3.406 1.00 44.97 365 ARG A O 1
ATOM 2876 N N . ASN A 1 366 ? 75.438 26.153 -4.559 1.00 39.00 366 ASN A N 1
ATOM 2877 C CA . ASN A 1 366 ? 7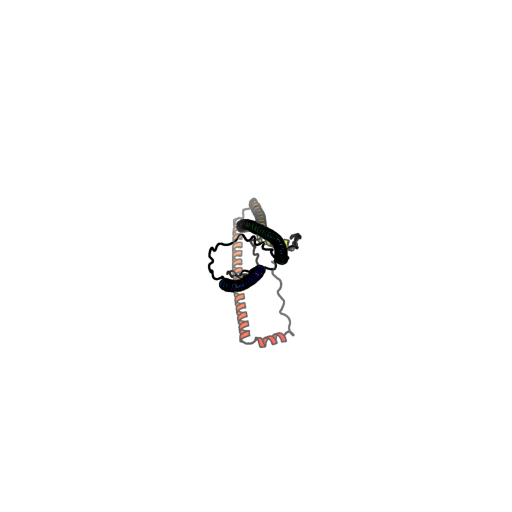5.885 26.591 -5.893 1.00 39.00 366 ASN A CA 1
ATOM 2878 C C . ASN A 1 366 ? 74.861 27.435 -6.679 1.00 39.00 366 ASN A C 1
ATOM 2880 O O . ASN A 1 366 ? 75.186 27.931 -7.754 1.00 39.00 366 ASN A O 1
ATOM 2884 N N . SER A 1 367 ? 73.662 27.693 -6.141 1.00 43.31 367 SER A N 1
ATOM 2885 C CA . SER A 1 367 ? 72.629 28.520 -6.802 1.00 43.31 367 SER A CA 1
ATOM 2886 C C . SER A 1 367 ? 72.975 30.012 -6.967 1.00 43.31 367 SER A C 1
ATOM 2888 O O . SER A 1 367 ? 72.133 30.768 -7.446 1.00 43.31 367 SER A O 1
ATOM 2890 N N . HIS A 1 368 ? 74.181 30.466 -6.601 1.00 51.03 368 HIS A N 1
ATOM 2891 C CA . HIS A 1 368 ? 74.573 31.879 -6.712 1.00 51.03 368 HIS A CA 1
ATOM 2892 C C . HIS A 1 368 ? 75.554 32.216 -7.842 1.00 51.03 368 HIS A C 1
ATOM 2894 O O . HIS A 1 368 ? 75.799 33.399 -8.071 1.00 51.03 368 HIS A O 1
ATOM 2900 N N . TYR A 1 369 ? 76.057 31.236 -8.601 1.00 44.09 369 TYR A N 1
ATOM 2901 C CA . TYR A 1 369 ? 76.853 31.518 -9.798 1.00 44.09 369 TYR A CA 1
ATOM 2902 C C . TYR A 1 369 ? 76.556 30.511 -10.920 1.00 44.09 369 TYR A C 1
ATOM 2904 O O . TYR A 1 369 ? 76.727 29.310 -10.762 1.00 44.09 369 TYR A O 1
ATOM 2912 N N . SER A 1 370 ? 76.186 31.050 -12.087 1.00 35.91 370 SER A N 1
ATOM 2913 C CA . SER A 1 370 ? 76.061 30.388 -13.398 1.00 35.91 370 SER A CA 1
ATOM 2914 C C . SER A 1 370 ? 74.696 29.801 -13.813 1.00 35.91 370 SER A C 1
ATOM 2916 O O . SER A 1 370 ? 74.409 28.613 -13.741 1.00 35.91 370 SER A O 1
ATOM 2918 N N . VAL A 1 371 ? 73.867 30.726 -14.300 1.00 44.91 371 VAL A N 1
ATOM 2919 C CA . VAL A 1 371 ? 72.996 30.693 -15.491 1.00 44.91 371 VAL A CA 1
ATOM 2920 C C . VAL A 1 371 ? 72.825 29.361 -16.260 1.00 44.91 371 VAL A C 1
ATOM 2922 O O . VAL A 1 371 ? 73.785 28.737 -16.699 1.00 44.91 371 VAL A O 1
ATOM 2925 N N . ARG A 1 372 ? 71.562 29.143 -16.672 1.00 47.62 372 ARG A N 1
ATOM 2926 C CA . ARG A 1 372 ? 71.161 28.665 -18.015 1.00 47.62 372 ARG A CA 1
ATOM 2927 C C . ARG A 1 372 ? 71.048 27.156 -18.250 1.00 47.62 372 ARG A C 1
ATOM 2929 O O . ARG A 1 372 ? 71.681 26.684 -19.170 1.00 47.62 372 ARG A O 1
ATOM 2936 N N . TRP A 1 373 ? 70.134 26.452 -17.577 1.00 36.66 373 TRP A N 1
ATOM 2937 C CA . TRP A 1 373 ? 69.395 25.316 -18.175 1.00 36.66 373 TRP A CA 1
ATOM 2938 C C . TRP A 1 373 ? 68.112 25.037 -17.386 1.00 36.66 373 TRP A C 1
ATOM 2940 O O . TRP A 1 373 ? 68.068 24.106 -16.601 1.00 36.66 373 TRP A O 1
ATOM 2950 N N . LEU A 1 374 ? 67.060 25.837 -17.570 1.00 39.28 374 LEU A N 1
ATOM 2951 C CA . LEU A 1 374 ? 65.689 25.393 -17.288 1.00 39.28 374 LEU A CA 1
ATOM 2952 C C . LEU A 1 374 ? 64.705 26.322 -18.016 1.00 39.28 374 LEU A C 1
ATOM 2954 O O . LEU A 1 374 ? 64.172 27.275 -17.455 1.00 39.28 374 LEU A O 1
ATOM 2958 N N . VAL A 1 375 ? 64.501 26.070 -19.310 1.00 38.69 375 VAL A N 1
ATOM 2959 C CA . VAL A 1 375 ? 63.300 26.549 -20.008 1.00 38.69 375 VAL A CA 1
ATOM 2960 C C . VAL A 1 375 ? 62.246 25.444 -19.883 1.00 38.69 375 VAL A C 1
ATOM 2962 O O . VAL A 1 375 ? 62.545 24.296 -20.219 1.00 38.69 375 VAL A O 1
ATOM 2965 N N . PRO A 1 376 ? 61.028 25.743 -19.402 1.00 46.38 376 PRO A N 1
ATOM 2966 C CA . PRO A 1 376 ? 59.949 24.770 -19.339 1.00 46.38 376 PRO A CA 1
ATOM 2967 C C . PRO A 1 376 ? 59.377 24.545 -20.744 1.00 46.38 376 PRO A C 1
ATOM 2969 O O . PRO A 1 376 ? 58.798 25.451 -21.339 1.00 46.38 376 PRO A O 1
ATOM 2972 N N . VAL A 1 377 ? 59.500 23.326 -21.274 1.00 36.97 377 VAL A N 1
ATOM 2973 C CA . VAL A 1 377 ? 58.792 22.914 -22.496 1.00 36.97 377 VAL A CA 1
ATOM 2974 C C . VAL A 1 377 ? 57.316 22.688 -22.147 1.00 36.97 377 VAL A C 1
ATOM 2976 O O . VAL A 1 377 ? 56.877 21.582 -21.839 1.00 36.97 377 VAL A O 1
ATOM 2979 N N . ARG A 1 378 ? 56.547 23.779 -22.153 1.00 44.59 378 ARG A N 1
ATOM 2980 C CA . ARG A 1 378 ? 55.094 23.794 -22.365 1.00 44.59 378 ARG A CA 1
ATOM 2981 C C . ARG A 1 378 ? 54.861 24.291 -23.797 1.00 44.59 378 ARG A C 1
ATOM 2983 O O . ARG A 1 378 ? 55.514 25.239 -24.212 1.00 44.59 378 ARG A O 1
ATOM 2990 N N . SER A 1 379 ? 53.903 23.673 -24.490 1.00 39.19 379 SER A N 1
ATOM 2991 C CA . SER A 1 379 ? 53.508 23.867 -25.901 1.00 39.19 379 SER A CA 1
ATOM 2992 C C . SER A 1 379 ? 54.395 23.206 -26.961 1.00 39.19 379 SER A C 1
ATOM 2994 O O . SER A 1 379 ? 55.474 23.693 -27.258 1.00 39.19 379 SER A O 1
ATOM 2996 N N . ILE A 1 380 ? 53.883 22.118 -27.555 1.00 35.75 380 ILE A N 1
ATOM 2997 C CA . ILE A 1 380 ? 53.618 21.919 -28.998 1.00 35.75 380 ILE A CA 1
ATOM 2998 C C . ILE A 1 380 ? 52.886 20.567 -29.114 1.00 35.75 380 ILE A C 1
ATOM 3000 O O . ILE A 1 380 ? 53.493 19.511 -29.005 1.00 35.75 380 ILE A O 1
ATOM 3004 N N . CYS A 1 381 ? 51.561 20.624 -29.261 1.00 32.47 381 CYS A N 1
ATOM 3005 C CA . CYS A 1 381 ? 50.696 19.571 -29.809 1.00 32.47 381 CYS A CA 1
ATOM 3006 C C . CYS A 1 381 ? 49.416 20.266 -30.301 1.00 32.47 381 CYS A C 1
ATOM 3008 O O . CYS A 1 381 ? 48.382 20.247 -29.638 1.00 32.47 381 CYS A O 1
ATOM 3010 N N . TYR A 1 382 ? 49.539 20.961 -31.430 1.00 37.97 382 TYR A N 1
ATOM 3011 C CA . TYR A 1 382 ? 48.432 21.334 -32.312 1.00 37.97 382 TYR A CA 1
ATOM 3012 C C . TYR A 1 382 ? 48.946 21.221 -33.750 1.00 37.97 382 TYR A C 1
ATOM 3014 O O . TYR A 1 382 ? 49.535 22.159 -34.285 1.00 37.97 382 TYR A O 1
ATOM 3022 N N . ASN A 1 383 ? 48.845 20.005 -34.284 1.00 37.81 383 ASN A N 1
ATOM 3023 C CA . ASN A 1 383 ? 48.368 19.627 -35.619 1.00 37.81 383 ASN A CA 1
ATOM 3024 C C . ASN A 1 383 ? 48.593 18.129 -35.806 1.00 37.81 383 ASN A C 1
ATOM 3026 O O . ASN A 1 383 ? 49.752 17.686 -35.638 1.00 37.81 383 ASN A O 1
#

pLDDT: mean 75.13, std 23.35, range [28.03, 98.62]

Solvent-accessible surface area (backbone atoms only — not comparable to full-atom values): 23246 Å² total; per-residue (Å²): 134,85,81,72,63,71,65,58,55,50,52,51,51,53,51,50,52,52,50,52,52,51,50,51,51,50,52,54,50,52,51,54,51,48,54,51,50,54,51,52,50,53,52,51,51,53,48,50,54,54,55,68,75,64,68,78,84,90,74,89,83,84,92,77,88,83,77,96,64,86,72,76,74,74,67,50,69,66,60,53,53,51,50,53,51,51,51,50,52,52,50,55,50,50,51,51,52,50,50,52,50,51,53,49,49,54,51,48,54,52,50,53,50,51,52,50,53,50,53,52,49,53,51,52,54,52,49,54,51,52,51,51,51,51,51,49,54,52,50,52,51,52,51,52,53,50,50,53,51,50,51,50,53,49,51,52,51,50,50,52,50,52,53,51,48,54,54,48,46,52,52,44,52,54,51,50,51,51,42,50,53,52,52,50,53,39,42,49,57,20,59,79,65,78,43,86,70,76,61,57,66,63,49,49,58,53,48,53,53,52,56,56,72,74,45,80,84,86,76,76,83,77,69,84,74,90,75,92,82,81,74,91,77,75,88,80,79,89,76,89,80,89,77,92,78,84,88,82,93,75,89,69,89,78,72,97,82,69,89,75,77,61,83,82,46,74,64,54,53,59,49,48,54,51,43,40,55,51,48,53,53,53,38,52,53,52,51,52,54,49,48,56,65,71,65,56,78,91,80,79,86,88,58,68,69,59,56,50,50,50,51,50,52,52,50,51,51,52,50,51,52,51,51,52,50,50,54,51,52,48,53,52,51,52,50,52,50,52,53,50,51,51,50,49,50,50,54,48,48,40,59,74,71,54,42,66,80,63,49,59,63,54,62,69,69,50,78,83,68,85,85,90,89,82,80,82,92,71,89,89,89,89,130